Protein 2G0T (pdb70)

Structure (mmCIF, N/CA/C/O backbone):
data_2G0T
#
_entry.id   2G0T
#
_cell.length_a   191.634
_cell.length_b   191.634
_cell.length_c   191.634
_cell.angle_alpha   90.000
_cell.angle_beta   90.000
_cell.angle_gamma   90.000
#
_symmetry.space_group_name_H-M   'P 41 3 2'
#
loop_
_entity.id
_entity.type
_entity.pdbx_description
1 polymer 'conserved hypothetical protein'
2 non-polymer 'PHOSPHATE ION'
3 non-polymer 1,2-ETHANEDIOL
4 non-polymer 'FORMIC ACID'
5 water water
#
loop_
_atom_site.group_PDB
_atom_site.id
_atom_site.type_symbol
_atom_site.label_atom_id
_atom_site.label_alt_id
_atom_site.label_comp_id
_atom_site.label_asym_id
_atom_site.label_entity_id
_atom_site.label_seq_id
_atom_site.pdbx_PDB_ins_code
_atom_site.Cartn_x
_atom_site.Cartn_y
_atom_site.Cartn_z
_atom_site.occupancy
_atom_site.B_iso_or_equiv
_atom_site.auth_seq_id
_atom_site.auth_comp_id
_atom_site.auth_asym_id
_atom_site.auth_atom_id
_atom_site.pdbx_PDB_model_num
ATOM 1 N N . HIS A 1 12 ? 41.284 131.721 68.066 1.00 60.37 0 HIS A N 1
ATOM 2 C CA . HIS A 1 12 ? 39.875 131.236 68.239 1.00 60.16 0 HIS A CA 1
ATOM 3 C C . HIS A 1 12 ? 39.092 132.292 69.038 1.00 59.85 0 HIS A C 1
ATOM 4 O O . HIS A 1 12 ? 38.198 132.939 68.484 1.00 59.77 0 HIS A O 1
ATOM 19 N N . ASP A 1 14 ? 38.545 135.855 70.915 1.00 53.14 2 ASP A N 1
ATOM 20 C CA . ASP A 1 14 ? 39.015 137.227 70.920 1.00 50.67 2 ASP A CA 1
ATOM 21 C C . ASP A 1 14 ? 38.500 137.804 72.226 1.00 48.13 2 ASP A C 1
ATOM 22 O O . ASP A 1 14 ? 37.307 138.019 72.371 1.00 47.56 2 ASP A O 1
ATOM 27 N N . LEU A 1 15 ? 39.385 138.060 73.181 1.00 45.37 3 LEU A N 1
ATOM 28 C CA . LEU A 1 15 ? 38.946 138.614 74.457 1.00 43.34 3 LEU A CA 1
ATOM 29 C C . LEU A 1 15 ? 38.173 139.926 74.306 1.00 42.06 3 LEU A C 1
ATOM 30 O O . LEU A 1 15 ? 37.224 140.179 75.040 1.00 41.57 3 LEU A O 1
ATOM 35 N N . TRP A 1 16 ? 38.561 140.758 73.346 1.00 40.74 4 TRP A N 1
ATOM 36 C CA . TRP A 1 16 ? 37.865 142.015 73.089 1.00 39.63 4 TRP A CA 1
ATOM 37 C C . TRP A 1 16 ? 36.445 141.836 72.557 1.00 39.12 4 TRP A C 1
ATOM 38 O O . TRP A 1 16 ? 35.610 142.714 72.757 1.00 39.01 4 TRP A O 1
ATOM 49 N N . LYS A 1 17 ? 36.157 140.734 71.871 1.00 38.64 5 LYS A N 1
ATOM 50 C CA . LYS A 1 17 ? 34.793 140.504 71.383 1.00 38.15 5 LYS A CA 1
ATOM 51 C C . LYS A 1 17 ? 33.923 139.907 72.497 1.00 37.90 5 LYS A C 1
ATOM 52 O O . LYS A 1 17 ? 32.711 139.854 72.310 1.00 38.38 5 LYS A O 1
ATOM 56 N N . LEU A 1 18 ? 34.483 139.486 73.630 1.00 37.23 6 LEU A N 1
ATOM 57 C CA . LEU A 1 18 ? 33.755 138.906 74.761 1.00 36.76 6 LEU A CA 1
ATOM 58 C C . LEU A 1 18 ? 33.610 139.804 75.988 1.00 36.11 6 LEU A C 1
ATOM 59 O O . LEU A 1 18 ? 32.665 139.653 76.743 1.00 35.84 6 LEU A O 1
ATOM 64 N N . TYR A 1 19 ? 34.530 140.735 76.210 1.00 35.66 7 TYR A N 1
ATOM 65 C CA . TYR A 1 19 ? 34.496 141.591 77.389 1.00 35.33 7 TYR A CA 1
ATOM 66 C C . TYR A 1 19 ? 34.624 143.079 77.108 1.00 35.20 7 TYR A C 1
ATOM 67 O O . TYR A 1 19 ? 35.438 143.538 76.317 1.00 35.07 7 TYR A O 1
ATOM 76 N N . GLN A 1 20 ? 33.794 143.812 77.838 1.00 35.21 8 GLN A N 1
ATOM 77 C CA . GLN A 1 20 ? 33.672 145.256 77.766 1.00 35.02 8 GLN A CA 1
ATOM 78 C C . GLN A 1 20 ? 34.956 145.767 78.430 1.00 34.59 8 GLN A C 1
ATOM 79 O O . GLN A 1 20 ? 35.412 145.176 79.413 1.00 34.47 8 GLN A O 1
ATOM 85 N N . PRO A 1 21 ? 35.582 146.831 77.898 1.00 33.98 9 PRO A N 1
ATOM 86 C CA . PRO A 1 21 ? 36.812 147.357 78.505 1.00 33.47 9 PRO A CA 1
ATOM 87 C C . PRO A 1 21 ? 36.610 147.726 79.956 1.00 32.42 9 PRO A C 1
ATOM 88 O O . PRO A 1 21 ? 35.567 148.255 80.310 1.00 32.11 9 PRO A O 1
ATOM 92 N N . GLY A 1 22 ? 37.612 147.437 80.772 1.00 31.74 10 GLY A N 1
ATOM 93 C CA . GLY A 1 22 ? 37.526 147.717 82.189 1.00 31.33 10 GLY A CA 1
ATOM 94 C C . GLY A 1 22 ? 36.649 146.704 82.900 1.00 30.99 10 GLY A C 1
ATOM 95 O O . GLY A 1 22 ? 36.038 147.020 83.916 1.00 31.09 10 GLY A O 1
ATOM 96 N N . THR A 1 23 ? 36.559 145.490 82.372 1.00 30.57 11 THR A N 1
ATOM 97 C CA . THR A 1 23 ? 35.803 144.436 83.029 1.00 30.34 11 THR A CA 1
ATOM 98 C C . THR A 1 23 ? 36.635 144.103 84.276 1.00 30.16 11 THR A C 1
ATOM 99 O O . THR A 1 23 ? 37.809 143.752 84.146 1.00 29.79 11 THR A O 1
ATOM 103 N N . PRO A 1 24 ? 36.050 144.221 85.481 1.00 29.98 12 PRO A N 1
ATOM 104 C CA . PRO A 1 24 ? 36.828 143.914 86.686 1.00 29.96 12 PRO A CA 1
ATOM 105 C C . PRO A 1 24 ? 37.251 142.442 86.766 1.00 29.93 12 PRO A C 1
ATOM 106 O O . PRO A 1 24 ? 36.433 141.544 86.529 1.00 29.82 12 PRO A O 1
ATOM 110 N N . ALA A 1 25 ? 38.519 142.217 87.102 1.00 29.82 13 ALA A N 1
ATOM 111 C CA . ALA A 1 25 ? 39.075 140.873 87.183 1.00 29.75 13 ALA A CA 1
ATOM 112 C C . ALA A 1 25 ? 39.836 140.559 88.464 1.00 29.82 13 ALA A C 1
ATOM 113 O O . ALA A 1 25 ? 40.524 141.421 88.991 1.00 29.62 13 ALA A O 1
ATOM 115 N N . ALA A 1 26 ? 39.700 139.330 88.946 1.00 30.10 14 ALA A N 1
ATOM 116 C CA . ALA A 1 26 ? 40.393 138.836 90.123 1.00 30.55 14 ALA A CA 1
ATOM 117 C C . ALA A 1 26 ? 41.506 138.006 89.493 1.00 30.82 14 ALA A C 1
ATOM 118 O O . ALA A 1 26 ? 41.211 137.187 88.624 1.00 31.01 14 ALA A O 1
ATOM 120 N N . ILE A 1 27 ? 42.759 138.189 89.901 1.00 31.19 15 ILE A N 1
ATOM 121 C CA . ILE A 1 27 ? 43.895 137.472 89.311 1.00 31.26 15 ILE A CA 1
ATOM 122 C C . ILE A 1 27 ? 44.445 136.398 90.242 1.00 31.48 15 ILE A C 1
ATOM 123 O O . ILE A 1 27 ? 44.819 136.721 91.362 1.00 31.35 15 ILE A O 1
ATOM 128 N N . VAL A 1 28 ? 44.508 135.144 89.798 1.00 31.77 16 VAL A N 1
ATOM 129 C CA . VAL A 1 28 ? 45.010 134.056 90.637 1.00 32.07 16 VAL A CA 1
ATOM 130 C C . VAL A 1 28 ? 46.528 133.905 90.560 1.00 32.44 16 VAL A C 1
ATOM 131 O O . VAL A 1 28 ? 47.083 133.620 89.498 1.00 32.10 16 VAL A O 1
ATOM 135 N N . ALA A 1 29 ? 47.175 134.102 91.704 1.00 32.98 17 ALA A N 1
ATOM 136 C CA . ALA A 1 29 ? 48.617 133.946 91.837 1.00 33.75 17 ALA A CA 1
ATOM 137 C C . ALA A 1 29 ? 48.950 132.908 92.914 1.00 34.05 17 ALA A C 1
ATOM 138 O O . ALA A 1 29 ? 50.101 132.828 93.332 1.00 34.18 17 ALA A O 1
ATOM 140 N N . TRP A 1 30 ? 47.967 132.113 93.334 1.00 34.52 18 TRP A N 1
ATOM 141 C CA . TRP A 1 30 ? 48.065 131.099 94.393 1.00 34.90 18 TRP A CA 1
ATOM 142 C C . TRP A 1 30 ? 49.346 130.253 94.305 1.00 35.42 18 TRP A C 1
ATOM 143 O O . TRP A 1 30 ? 49.664 129.696 93.249 1.00 35.25 18 TRP A O 1
ATOM 154 N N . GLY A 1 31 ? 50.073 130.195 95.422 1.00 36.08 19 GLY A N 1
ATOM 155 C CA . GLY A 1 31 ? 51.326 129.456 95.584 1.00 36.42 19 GLY A CA 1
ATOM 156 C C . GLY A 1 31 ? 52.581 129.943 94.876 1.00 37.07 19 GLY A C 1
ATOM 157 O O . GLY A 1 31 ? 53.637 129.336 95.037 1.00 37.13 19 GLY A O 1
ATOM 158 N N . GLN A 1 32 ? 52.489 131.014 94.094 1.00 37.60 20 GLN A N 1
ATOM 159 C CA . GLN A 1 32 ? 53.599 131.586 93.347 1.00 38.05 20 GLN A CA 1
ATOM 160 C C . GLN A 1 32 ? 53.782 133.095 93.501 1.00 38.35 20 GLN A C 1
ATOM 161 O O . GLN A 1 32 ? 54.645 133.692 92.847 1.00 38.56 20 GLN A O 1
ATOM 167 N N . LEU A 1 33 ? 52.992 133.724 94.364 1.00 38.71 21 LEU A N 1
ATOM 168 C CA . LEU A 1 33 ? 53.079 135.160 94.561 1.00 39.10 21 LEU A CA 1
ATOM 169 C C . LEU A 1 33 ? 54.434 135.450 95.199 1.00 39.29 21 LEU A C 1
ATOM 170 O O . LEU A 1 33 ? 54.747 134.866 96.232 1.00 39.33 21 LEU A O 1
ATOM 175 N N . GLY A 1 34 ? 55.222 136.328 94.582 1.00 39.60 22 GLY A N 1
ATOM 176 C CA . GLY A 1 34 ? 56.548 136.687 95.077 1.00 39.66 22 GLY A CA 1
ATOM 177 C C . GLY A 1 34 ? 57.642 135.852 94.433 1.00 39.78 22 GLY A C 1
ATOM 178 O O . GLY A 1 34 ? 58.772 135.907 94.908 1.00 39.91 22 GLY A O 1
ATOM 179 N N . THR A 1 35 ? 57.351 135.090 93.379 1.00 39.96 23 THR A N 1
ATOM 180 C CA . THR A 1 35 ? 58.337 134.267 92.673 1.00 39.92 23 THR A CA 1
ATOM 181 C C . THR A 1 35 ? 58.356 134.657 91.202 1.00 40.41 23 THR A C 1
ATOM 182 O O . THR A 1 35 ? 57.499 135.407 90.738 1.00 40.43 23 THR A O 1
ATOM 186 N N . ALA A 1 36 ? 59.335 134.141 90.466 1.00 40.93 24 ALA A N 1
ATOM 187 C CA . ALA A 1 36 ? 59.447 134.410 89.032 1.00 41.35 24 ALA A CA 1
ATOM 188 C C . ALA A 1 36 ? 58.284 133.797 88.249 1.00 41.71 24 ALA A C 1
ATOM 189 O O . ALA A 1 36 ? 57.901 134.309 87.187 1.00 42.03 24 ALA A O 1
ATOM 191 N N . HIS A 1 37 ? 57.721 132.722 88.793 1.00 42.05 25 HIS A N 1
ATOM 192 C CA . HIS A 1 37 ? 56.632 131.950 88.169 1.00 42.35 25 HIS A CA 1
ATOM 193 C C . HIS A 1 37 ? 55.282 132.667 87.986 1.00 41.93 25 HIS A C 1
ATOM 194 O O . HIS A 1 37 ? 54.501 132.229 87.140 1.00 41.79 25 HIS A O 1
ATOM 201 N N . ALA A 1 38 ? 55.009 133.735 88.740 1.00 41.37 26 ALA A N 1
ATOM 202 C CA . ALA A 1 38 ? 53.760 134.496 88.637 1.00 40.98 26 ALA A CA 1
ATOM 203 C C . ALA A 1 38 ? 53.855 135.693 87.675 1.00 40.61 26 ALA A C 1
ATOM 204 O O . ALA A 1 38 ? 53.219 136.731 87.881 1.00 40.23 26 ALA A O 1
ATOM 206 N N . LYS A 1 39 ? 54.658 135.534 86.620 1.00 40.38 27 LYS A N 1
ATOM 207 C CA . LYS A 1 39 ? 54.906 136.542 85.579 1.00 40.03 27 LYS A CA 1
ATOM 208 C C . LYS A 1 39 ? 53.599 137.110 85.017 1.00 39.14 27 LYS A C 1
ATOM 209 O O . LYS A 1 39 ? 53.492 138.327 84.878 1.00 39.15 27 LYS A O 1
ATOM 213 N N . THR A 1 40 ? 52.617 136.257 84.726 1.00 38.30 28 THR A N 1
ATOM 214 C CA . THR A 1 40 ? 51.334 136.718 84.198 1.00 37.54 28 THR A CA 1
ATOM 215 C C . THR A 1 40 ? 50.657 137.678 85.182 1.00 37.08 28 THR A C 1
ATOM 216 O O . THR A 1 40 ? 50.142 138.710 84.750 1.00 37.13 28 THR A O 1
ATOM 220 N N . THR A 1 41 ? 50.651 137.371 86.476 1.00 36.37 29 THR A N 1
ATOM 221 C CA . THR A 1 41 ? 50.061 138.266 87.467 1.00 36.03 29 THR A CA 1
ATOM 222 C C . THR A 1 41 ? 50.787 139.608 87.421 1.00 35.91 29 THR A C 1
ATOM 223 O O . THR A 1 41 ? 50.152 140.662 87.483 1.00 35.92 29 THR A O 1
ATOM 227 N N . TYR A 1 42 ? 52.112 139.571 87.298 1.00 35.68 30 TYR A N 1
ATOM 228 C CA . TYR A 1 42 ? 52.913 140.801 87.258 1.00 35.42 30 TYR A CA 1
ATOM 229 C C . TYR A 1 42 ? 52.623 141.632 86.003 1.00 35.06 30 TYR A C 1
ATOM 230 O O . TYR A 1 42 ? 52.474 142.855 86.125 1.00 34.61 30 TYR A O 1
ATOM 239 N N . GLY A 1 43 ? 52.534 140.981 84.842 1.00 34.66 31 GLY A N 1
ATOM 240 C CA . GLY A 1 43 ? 52.218 141.666 83.594 1.00 34.56 31 GLY A CA 1
ATOM 241 C C . GLY A 1 43 ? 50.886 142.388 83.750 1.00 34.66 31 GLY A C 1
ATOM 242 O O . GLY A 1 43 ? 50.758 143.552 83.381 1.00 34.75 31 GLY A O 1
ATOM 243 N N . LEU A 1 44 ? 49.877 141.724 84.311 1.00 34.74 32 LEU A N 1
ATOM 244 C CA . LEU A 1 44 ? 48.551 142.323 84.524 1.00 34.68 32 LEU A CA 1
ATOM 245 C C . LEU A 1 44 ? 48.535 143.506 85.480 1.00 34.46 32 LEU A C 1
ATOM 246 O O . LEU A 1 44 ? 47.917 144.527 85.194 1.00 34.48 32 LEU A O 1
ATOM 251 N N . LEU A 1 45 ? 49.214 143.371 86.611 1.00 34.37 33 LEU A N 1
ATOM 252 C CA . LEU A 1 45 ? 49.253 144.475 87.565 1.00 34.30 33 LEU A CA 1
ATOM 253 C C . LEU A 1 45 ? 50.039 145.694 87.077 1.00 34.21 33 LEU A C 1
ATOM 254 O O . LEU A 1 45 ? 49.832 146.788 87.594 1.00 34.08 33 LEU A O 1
ATOM 259 N N . ARG A 1 46 ? 50.918 145.510 86.097 1.00 34.21 34 ARG A N 1
ATOM 260 C CA . ARG A 1 46 ? 51.706 146.596 85.525 1.00 34.21 34 ARG A CA 1
ATOM 261 C C . ARG A 1 46 ? 51.159 147.154 84.214 1.00 34.08 34 ARG A C 1
ATOM 262 O O . ARG A 1 46 ? 51.342 148.346 83.956 1.00 33.97 34 ARG A O 1
ATOM 270 N N . HIS A 1 47 ? 50.498 146.313 83.417 1.00 33.97 35 HIS A N 1
ATOM 271 C CA . HIS A 1 47 ? 50.022 146.716 82.100 1.00 33.97 35 HIS A CA 1
ATOM 272 C C . HIS A 1 47 ? 48.654 146.262 81.627 1.00 33.99 35 HIS A C 1
ATOM 273 O O . HIS A 1 47 ? 48.341 146.473 80.453 1.00 34.06 35 HIS A O 1
ATOM 280 N N . SER A 1 48 ? 47.823 145.666 82.472 1.00 34.12 36 SER A N 1
ATOM 281 C CA . SER A 1 48 ? 46.513 145.217 81.995 1.00 34.25 36 SER A CA 1
ATOM 282 C C . SER A 1 48 ? 45.771 146.370 81.344 1.00 34.34 36 SER A C 1
ATOM 283 O O . SER A 1 48 ? 45.657 147.422 81.951 1.00 34.22 36 SER A O 1
ATOM 286 N N . ARG A 1 49 ? 45.301 146.163 80.121 1.00 34.69 37 ARG A N 1
ATOM 287 C CA . ARG A 1 49 ? 44.574 147.171 79.350 1.00 35.26 37 ARG A CA 1
ATOM 288 C 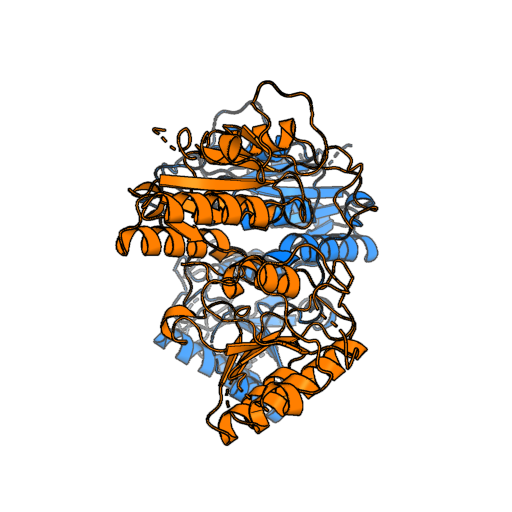C . ARG A 1 49 ? 43.088 146.896 79.139 1.00 34.77 37 ARG A C 1
ATOM 289 O O . ARG A 1 49 ? 42.308 147.840 79.015 1.00 34.48 37 ARG A O 1
ATOM 297 N N . LEU A 1 50 ? 42.715 145.622 79.075 1.00 34.53 38 LEU A N 1
ATOM 298 C CA . LEU A 1 50 ? 41.327 145.211 78.884 1.00 34.37 38 LEU A CA 1
ATOM 299 C C . LEU A 1 50 ? 40.622 145.055 80.227 1.00 34.14 38 LEU A C 1
ATOM 300 O O . LEU A 1 50 ? 39.628 145.730 80.479 1.00 34.21 38 LEU A O 1
ATOM 305 N N . PHE A 1 51 ? 41.142 144.173 81.074 1.00 33.67 39 PHE A N 1
ATOM 306 C CA . PHE A 1 51 ? 40.596 143.914 82.401 1.00 33.19 39 PHE A CA 1
ATOM 307 C C . PHE A 1 51 ? 41.149 144.894 83.428 1.00 33.23 39 PHE A C 1
ATOM 308 O O . PHE A 1 51 ? 42.309 145.281 83.329 1.00 33.30 39 PHE A O 1
ATOM 316 N N . LYS A 1 52 ? 40.319 145.287 84.391 1.00 33.29 40 LYS A N 1
ATOM 317 C CA . LYS A 1 52 ? 40.650 146.188 85.489 1.00 33.32 40 LYS A CA 1
ATOM 318 C C . LYS A 1 52 ? 40.915 145.280 86.682 1.00 33.08 40 LYS A C 1
ATOM 319 O O . LYS A 1 52 ? 39.988 144.664 87.195 1.00 32.65 40 LYS A O 1
ATOM 325 N N . PRO A 1 53 ? 42.180 145.149 87.114 1.00 33.16 41 PRO A N 1
ATOM 326 C CA . PRO A 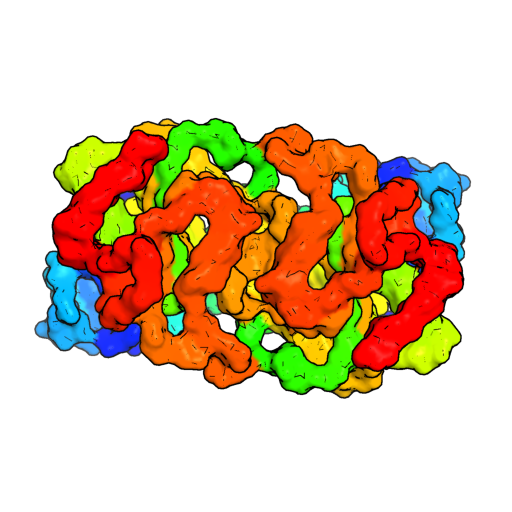1 53 ? 42.447 144.292 88.266 1.00 33.24 41 PRO A CA 1
ATOM 327 C C . PRO A 1 53 ? 41.817 144.849 89.527 1.00 33.47 41 PRO A C 1
ATOM 328 O O . PRO A 1 53 ? 42.024 146.012 89.851 1.00 33.80 41 PRO A O 1
ATOM 332 N N . VAL A 1 54 ? 41.052 144.006 90.206 1.00 33.74 42 VAL A N 1
ATOM 333 C CA . VAL A 1 54 ? 40.337 144.333 91.439 1.00 33.88 42 VAL A CA 1
ATOM 334 C C . VAL A 1 54 ? 41.052 143.735 92.646 1.00 33.88 42 VAL A C 1
ATOM 335 O O . VAL A 1 54 ? 41.071 144.376 93.692 1.00 34.16 42 VAL A O 1
ATOM 339 N N . CYS A 1 55 ? 41.618 142.540 92.509 1.00 33.84 43 CYS A N 1
ATOM 340 C CA . CYS A 1 55 ? 42.344 141.877 93.575 1.00 33.82 43 CYS A CA 1
ATOM 341 C C . CYS A 1 55 ? 43.176 140.712 93.057 1.00 34.00 43 CYS A C 1
ATOM 342 O O . CYS A 1 55 ? 43.067 140.322 91.894 1.00 33.88 43 CYS A O 1
ATOM 345 N N . VAL A 1 56 ? 44.002 140.165 93.941 1.00 34.32 44 VAL A N 1
ATOM 346 C CA . VAL A 1 56 ? 44.827 139.013 93.636 1.00 34.70 44 VAL A CA 1
ATOM 347 C C . VAL A 1 56 ? 44.337 137.900 94.566 1.00 35.32 44 VAL A C 1
ATOM 348 O O . VAL A 1 56 ? 44.148 138.093 95.766 1.00 35.19 44 VAL A O 1
ATOM 352 N N . VAL A 1 57 ? 44.117 136.720 93.997 1.00 36.13 45 VAL A N 1
ATOM 353 C CA . VAL A 1 57 ? 43.683 135.566 94.762 1.00 36.68 45 VAL A CA 1
ATOM 354 C C . VAL A 1 57 ? 44.934 134.735 95.037 1.00 37.48 45 VAL A C 1
ATOM 355 O O . VAL A 1 57 ? 45.504 134.108 94.140 1.00 37.48 45 VAL A O 1
ATOM 359 N N . ALA A 1 58 ? 45.340 134.767 96.302 1.00 38.46 46 ALA A N 1
ATOM 360 C CA . ALA A 1 58 ? 46.492 134.026 96.799 1.00 39.20 46 ALA A CA 1
ATOM 361 C C . ALA A 1 58 ? 46.283 133.782 98.285 1.00 39.97 46 ALA A C 1
ATOM 362 O O . ALA A 1 58 ? 45.458 134.430 98.931 1.00 40.01 46 ALA A O 1
ATOM 364 N N . GLU A 1 59 ? 47.054 132.844 98.817 1.00 40.98 47 GLU A N 1
ATOM 365 C CA . GLU A 1 59 ? 47.011 132.438 100.224 1.00 42.01 47 GLU A CA 1
ATOM 366 C C . GLU A 1 59 ? 47.495 133.455 101.273 1.00 42.34 47 GLU A C 1
ATOM 367 O O . GLU A 1 59 ? 47.921 133.046 102.351 1.00 42.46 47 GLU A O 1
ATOM 373 N N . HIS A 1 60 ? 47.414 134.761 101.019 1.00 42.96 48 HIS A N 1
ATOM 374 C CA . HIS A 1 60 ? 47.900 135.800 101.928 1.00 43.28 48 HIS A CA 1
ATOM 375 C C . HIS A 1 60 ? 46.865 136.884 102.243 1.00 43.86 48 HIS A C 1
ATOM 376 O O . HIS A 1 60 ? 46.905 138.016 101.758 1.00 44.01 48 HIS A O 1
ATOM 383 N N . GLU A 1 61 ? 45.922 136.489 103.085 1.00 44.39 49 GLU A N 1
ATOM 384 C CA . GLU A 1 61 ? 44.845 137.327 103.588 1.00 44.83 49 GLU A CA 1
ATOM 385 C C . GLU A 1 61 ? 45.410 138.602 104.230 1.00 44.91 49 GLU A C 1
ATOM 386 O O . GLU A 1 61 ? 46.378 138.486 104.986 1.00 44.82 49 GLU A O 1
ATOM 392 N N . GLY A 1 62 ? 44.859 139.785 103.947 1.00 44.93 50 GLY A N 1
ATOM 393 C CA . GLY A 1 62 ? 45.304 141.055 104.541 1.00 44.86 50 GLY A CA 1
ATOM 394 C C . GLY A 1 62 ? 46.478 141.848 103.988 1.00 44.83 50 GLY A C 1
ATOM 395 O O . GLY A 1 62 ? 46.763 142.951 104.448 1.00 44.64 50 GLY A O 1
ATOM 396 N N . LYS A 1 63 ? 47.173 141.296 103.003 1.00 44.89 51 LYS A N 1
ATOM 397 C CA . LYS A 1 63 ? 48.318 141.934 102.360 1.00 44.99 51 LYS A CA 1
ATOM 398 C C . LYS A 1 63 ? 47.873 142.616 101.070 1.00 44.71 51 LYS A C 1
ATOM 399 O O . LYS A 1 63 ? 46.718 142.508 100.658 1.00 44.70 51 LYS A O 1
ATOM 413 N N . ALA A 1 65 ? 49.243 143.643 96.909 1.00 42.66 53 ALA A N 1
ATOM 414 C CA . ALA A 1 65 ? 50.068 143.122 95.828 1.00 42.16 53 ALA A CA 1
ATOM 415 C C . ALA A 1 65 ? 51.484 143.702 95.948 1.00 41.74 53 ALA A C 1
ATOM 416 O O . ALA A 1 65 ? 52.489 142.999 95.776 1.00 41.47 53 ALA A O 1
ATOM 418 N N . SER A 1 66 ? 51.551 144.995 96.265 1.00 41.35 54 SER A N 1
ATOM 419 C CA . SER A 1 66 ? 52.816 145.711 96.455 1.00 40.92 54 SER A CA 1
ATOM 420 C C . SER A 1 66 ? 53.732 145.082 97.514 1.00 40.80 54 SER A C 1
ATOM 421 O O . SER A 1 66 ? 54.942 145.283 97.420 1.00 40.98 54 SER A O 1
ATOM 424 N N . ASP A 1 67 ? 53.192 144.338 98.481 1.00 40.49 55 ASP A N 1
ATOM 425 C CA . ASP A 1 67 ? 53.999 143.662 99.501 1.00 40.38 55 ASP A CA 1
ATOM 426 C C . ASP A 1 67 ? 54.771 142.462 98.940 1.00 40.36 55 ASP A C 1
ATOM 427 O O . ASP A 1 67 ? 55.631 141.937 99.657 1.00 40.46 55 ASP A O 1
ATOM 432 N N . PHE A 1 68 ? 54.462 142.010 97.723 1.00 40.17 56 PHE A N 1
ATOM 433 C CA . PHE A 1 68 ? 55.128 140.866 97.095 1.00 40.14 56 PHE A CA 1
ATOM 434 C C . PHE A 1 68 ? 55.881 141.189 95.833 1.00 40.13 56 PHE A C 1
ATOM 435 O O . PHE A 1 68 ? 56.837 140.477 95.527 1.00 40.30 56 PHE A O 1
ATOM 443 N N . VAL A 1 69 ? 55.426 142.224 95.130 1.00 40.09 57 VAL A N 1
ATOM 444 C CA . VAL A 1 69 ? 56.022 142.679 93.874 1.00 39.90 57 VAL A CA 1
ATOM 445 C C . VAL A 1 69 ? 55.892 144.203 93.835 1.00 39.77 57 VAL A C 1
ATOM 446 O O . VAL A 1 69 ? 54.832 144.750 94.170 1.00 39.54 57 VAL A O 1
ATOM 450 N N . LYS A 1 70 ? 56.988 144.842 93.420 1.00 39.56 58 LYS A N 1
ATOM 451 C CA . LYS A 1 70 ? 57.089 146.298 93.342 1.00 39.28 58 LYS A CA 1
ATOM 452 C C . LYS A 1 70 ? 58.081 146.619 92.228 1.00 38.93 58 LYS A C 1
ATOM 453 O O . LYS A 1 70 ? 59.094 145.931 92.123 1.00 39.07 58 LYS A O 1
ATOM 459 N N . PRO A 1 71 ? 57.801 147.604 91.359 1.00 38.53 59 PRO A N 1
ATOM 460 C CA . PRO A 1 71 ? 56.609 148.449 91.303 1.00 38.17 59 PRO A CA 1
ATOM 461 C C . PRO A 1 71 ? 55.479 147.855 90.444 1.00 37.55 59 PRO A C 1
ATOM 465 N N . VAL A 1 72 ? 54.302 148.399 90.737 1.00 37.14 60 VAL A N 1
ATOM 466 C CA . VAL A 1 72 ? 53.053 148.018 90.094 1.00 37.12 60 VAL A CA 1
ATOM 467 C C . VAL A 1 72 ? 52.177 149.217 89.767 1.00 36.89 60 VAL A C 1
ATOM 468 O O . VAL A 1 72 ? 52.208 150.206 90.489 1.00 37.19 60 VAL A O 1
ATOM 472 N N . ARG A 1 73 ? 51.410 149.111 88.688 1.00 36.61 61 ARG A N 1
ATOM 473 C CA . ARG A 1 73 ? 50.497 150.150 88.241 1.00 36.51 61 ARG A CA 1
ATOM 474 C C . ARG A 1 73 ? 49.165 149.970 88.963 1.00 36.64 61 ARG A C 1
ATOM 475 O O . ARG A 1 73 ? 48.590 150.983 89.344 1.00 36.73 61 ARG A O 1
ATOM 483 N N . TYR A 1 74 ? 48.663 148.745 89.129 1.00 36.75 62 TYR A N 1
ATOM 484 C CA . TYR A 1 74 ? 47.403 148.465 89.824 1.00 36.85 62 TYR A CA 1
ATOM 485 C C . TYR A 1 74 ? 47.684 147.711 91.120 1.00 36.94 62 TYR A C 1
ATOM 486 O O . TYR A 1 74 ? 47.748 146.475 91.149 1.00 36.92 62 TYR A O 1
ATOM 495 N N . ASP A 1 75 ? 47.848 148.475 92.196 1.00 36.96 63 ASP A N 1
ATOM 496 C CA . ASP A 1 75 ? 48.096 147.885 93.502 1.00 36.91 63 ASP A CA 1
ATOM 497 C C . ASP A 1 75 ? 46.693 147.480 93.937 1.00 36.56 63 ASP A C 1
ATOM 498 O O . ASP A 1 75 ? 45.786 148.317 93.915 1.00 36.61 63 ASP A O 1
ATOM 503 N N . VAL A 1 76 ? 46.508 146.212 94.297 1.00 36.05 64 VAL A N 1
ATOM 504 C CA . VAL A 1 76 ? 45.202 145.713 94.723 1.00 35.52 64 VAL A CA 1
ATOM 505 C C . VAL A 1 76 ? 45.349 144.775 95.916 1.00 34.97 64 VAL A C 1
ATOM 506 O O . VAL A 1 76 ? 46.442 144.265 96.176 1.00 34.63 64 VAL A O 1
ATOM 510 N N . PRO A 1 77 ? 44.245 144.548 96.645 1.00 34.53 65 PRO A N 1
ATOM 511 C CA . PRO A 1 77 ? 44.375 143.659 97.796 1.00 34.28 65 PRO A CA 1
ATOM 512 C C . PRO A 1 77 ? 44.559 142.193 97.418 1.00 34.13 65 PRO A C 1
ATOM 513 O O . PRO A 1 77 ? 44.208 141.780 96.312 1.00 33.95 65 PRO A O 1
ATOM 517 N N . VAL A 1 78 ? 45.125 141.435 98.350 1.00 34.04 66 VAL A N 1
ATOM 518 C CA . VAL A 1 78 ? 45.334 140.002 98.180 1.00 33.98 66 VAL A CA 1
ATOM 519 C C . VAL A 1 78 ? 44.250 139.386 99.061 1.00 33.93 66 VAL A C 1
ATOM 520 O O . VAL A 1 78 ? 44.213 139.659 100.265 1.00 34.20 66 VAL A O 1
ATOM 524 N N . VAL A 1 79 ? 43.379 138.585 98.450 1.00 33.71 67 VAL A N 1
ATOM 525 C CA . VAL A 1 79 ? 42.286 137.895 99.135 1.00 33.48 67 VAL A CA 1
ATOM 526 C C . VAL A 1 79 ? 42.566 136.410 98.950 1.00 33.40 67 VAL A C 1
ATOM 527 O O . VAL A 1 79 ? 43.130 136.001 97.939 1.00 33.36 67 VAL A O 1
ATOM 531 N N . SER A 1 80 ? 42.162 135.615 99.933 1.00 33.31 68 SER A N 1
ATOM 532 C CA . SER A 1 80 ? 42.386 134.172 99.938 1.00 33.29 68 SER A CA 1
ATOM 533 C C . SER A 1 80 ? 41.229 133.297 99.460 1.00 33.31 68 SER A C 1
ATOM 534 O O . SER A 1 80 ? 41.336 132.075 99.563 1.00 33.46 68 SER A O 1
ATOM 537 N N . SER A 1 81 ? 40.143 133.879 98.955 1.00 33.22 69 SER A N 1
ATOM 538 C CA . SER A 1 81 ? 39.005 133.100 98.475 1.00 33.15 69 SER A CA 1
ATOM 539 C C . SER A 1 81 ? 38.336 133.779 97.288 1.00 33.25 69 SER A C 1
ATOM 540 O O . SER A 1 81 ? 38.330 135.004 97.174 1.00 33.22 69 SER A O 1
ATOM 543 N N . VAL A 1 82 ? 37.755 132.960 96.419 1.00 33.32 70 VAL A N 1
ATOM 544 C CA . VAL A 1 82 ? 37.060 133.472 95.245 1.00 33.33 70 VAL A CA 1
ATOM 545 C C . VAL A 1 82 ? 35.823 134.243 95.710 1.00 33.35 70 VAL A C 1
ATOM 546 O O . VAL A 1 82 ? 35.457 135.210 95.044 1.00 33.17 70 VAL A O 1
ATOM 550 N N . GLU A 1 83 ? 35.209 133.836 96.823 1.00 33.47 71 GLU A N 1
ATOM 551 C CA . GLU A 1 83 ? 34.020 134.490 97.376 1.00 33.55 71 GLU A CA 1
ATOM 552 C C . GLU A 1 83 ? 34.333 135.949 97.681 1.00 33.68 71 GLU A C 1
ATOM 553 O O . GLU A 1 83 ? 33.569 136.819 97.261 1.00 33.57 71 GLU A O 1
ATOM 559 N N . LYS A 1 84 ? 35.440 136.203 98.381 1.00 33.95 72 LYS A N 1
ATOM 560 C CA . LYS A 1 84 ? 35.812 137.576 98.731 1.00 34.18 72 LYS A CA 1
ATOM 561 C C . LYS A 1 84 ? 36.078 138.333 97.428 1.00 34.26 72 LYS A C 1
ATOM 562 O O . LYS A 1 84 ? 35.732 139.505 97.342 1.00 34.12 72 LYS A O 1
ATOM 565 N N . ALA A 1 85 ? 36.657 137.690 96.416 1.00 34.62 73 ALA A N 1
ATOM 566 C CA . ALA A 1 85 ? 36.895 138.329 95.122 1.00 34.93 73 ALA A CA 1
ATOM 567 C C . ALA A 1 85 ? 35.583 138.772 94.462 1.00 35.62 73 ALA A C 1
ATOM 568 O O . ALA A 1 85 ? 35.529 139.833 93.838 1.00 35.35 73 ALA A O 1
ATOM 570 N N . LYS A 1 86 ? 34.526 137.972 94.592 1.00 36.64 74 LYS A N 1
ATOM 571 C CA . LYS A 1 86 ? 33.229 138.331 94.025 1.00 37.43 74 LYS A CA 1
ATOM 572 C C . LYS A 1 86 ? 32.634 139.474 94.838 1.00 38.31 74 LYS A C 1
ATOM 573 O O . LYS A 1 86 ? 32.011 140.358 94.254 1.00 38.26 74 LYS A O 1
ATOM 579 N N . GLU A 1 87 ? 32.819 139.465 96.157 1.00 39.55 75 GLU A N 1
ATOM 580 C CA . GLU A 1 87 ? 32.327 140.546 97.020 1.00 40.69 75 GLU A CA 1
ATOM 581 C C . GLU A 1 87 ? 32.846 141.911 96.579 1.00 41.47 75 GLU A C 1
ATOM 582 O O . GLU A 1 87 ? 32.208 142.926 96.839 1.00 41.43 75 GLU A O 1
ATOM 596 N N . GLY A 1 89 ? 33.267 142.894 93.409 1.00 41.58 77 GLY A N 1
ATOM 597 C CA . GLY A 1 89 ? 32.840 143.174 92.051 1.00 40.54 77 GLY A CA 1
ATOM 598 C C . GLY A 1 89 ? 33.608 142.490 90.954 1.00 39.60 77 GLY A C 1
ATOM 599 O O . GLY A 1 89 ? 33.402 142.882 89.811 1.00 39.59 77 GLY A O 1
ATOM 600 N N . ALA A 1 90 ? 34.453 141.513 91.275 1.00 38.48 78 ALA A N 1
ATOM 601 C CA . ALA A 1 90 ? 35.186 140.809 90.233 1.00 37.67 78 ALA A CA 1
ATOM 602 C C . ALA A 1 90 ? 34.183 139.973 89.436 1.00 36.89 78 ALA A C 1
ATOM 603 O O . ALA A 1 90 ? 33.393 139.235 90.013 1.00 36.65 78 ALA A O 1
ATOM 605 N N . GLU A 1 91 ? 34.206 140.119 88.117 1.00 36.08 79 GLU A N 1
ATOM 606 C CA . GLU A 1 91 ? 33.331 139.385 87.213 1.00 35.51 79 GLU A CA 1
ATOM 607 C C . GLU A 1 91 ? 34.018 138.232 86.495 1.00 34.82 79 GLU A C 1
ATOM 608 O O . GLU A 1 91 ? 33.314 137.359 85.992 1.00 34.57 79 GLU A O 1
ATOM 614 N N . VAL A 1 92 ? 35.347 138.247 86.417 1.00 34.05 80 VAL A N 1
ATOM 615 C CA . VAL A 1 92 ? 36.098 137.170 85.797 1.00 33.57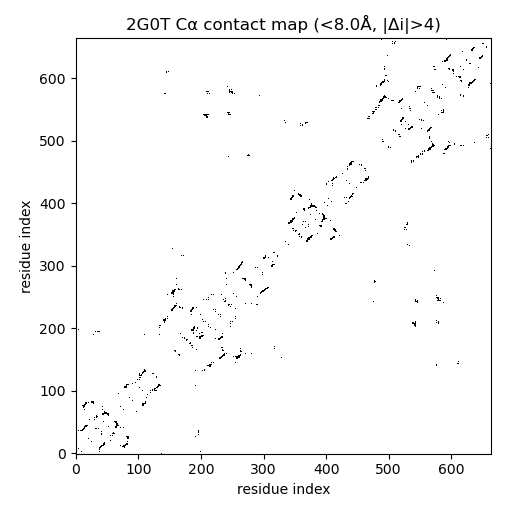 80 VAL A CA 1
ATOM 616 C C . VAL A 1 92 ? 37.287 136.793 86.682 1.00 33.13 80 VAL A C 1
ATOM 617 O O . VAL A 1 92 ? 37.797 137.611 87.446 1.00 32.61 80 VAL A O 1
ATOM 621 N N . LEU A 1 93 ? 37.717 135.542 86.559 1.00 32.84 81 LEU A N 1
ATOM 622 C CA . LEU A 1 93 ? 38.858 135.020 87.287 1.00 32.73 81 LEU A CA 1
ATOM 623 C C . LEU A 1 93 ? 39.943 134.768 86.244 1.00 32.67 81 LEU A C 1
ATOM 624 O O . LEU A 1 93 ? 39.740 133.991 85.314 1.00 32.63 81 LEU A O 1
ATOM 629 N N . ILE A 1 94 ? 41.094 135.419 86.373 1.00 32.66 82 ILE A N 1
ATOM 630 C CA . ILE A 1 94 ? 42.215 135.223 85.456 1.00 32.61 82 ILE A CA 1
ATOM 631 C C . ILE A 1 94 ? 43.281 134.370 86.132 1.00 32.77 82 ILE A C 1
ATOM 632 O O . ILE A 1 94 ? 43.676 134.654 87.259 1.00 32.49 82 ILE A O 1
ATOM 637 N N . ILE A 1 95 ? 43.750 133.339 85.440 1.00 33.28 83 ILE A N 1
ATOM 638 C CA . ILE A 1 95 ? 44.794 132.471 85.966 1.00 33.82 83 ILE A CA 1
ATOM 639 C C . ILE A 1 95 ? 46.141 133.112 85.655 1.00 34.39 83 ILE A C 1
ATOM 640 O O . ILE A 1 95 ? 46.582 133.123 84.516 1.00 34.31 83 ILE A O 1
ATOM 645 N N . GLY A 1 96 ? 46.794 133.651 86.676 1.00 35.53 84 GLY A N 1
ATOM 646 C CA . GLY A 1 96 ? 48.098 134.313 86.571 1.00 36.58 84 GLY A CA 1
ATOM 647 C C . GLY A 1 96 ? 49.303 133.573 87.142 1.00 37.12 84 GLY A C 1
ATOM 648 O O . GLY A 1 96 ? 50.217 134.219 87.666 1.00 37.08 84 GLY A O 1
ATOM 649 N N . VAL A 1 97 ? 49.294 132.240 87.050 1.00 38.00 85 VAL A N 1
ATOM 650 C CA . VAL A 1 97 ? 50.370 131.366 87.520 1.00 38.51 85 VAL A CA 1
ATOM 651 C C . VAL A 1 97 ? 50.904 130.616 86.303 1.00 39.70 85 VAL A C 1
ATOM 652 O O . VAL A 1 97 ? 50.201 130.439 85.296 1.00 39.77 85 VAL A O 1
ATOM 656 N N . SER A 1 98 ? 52.156 130.183 86.436 1.00 40.86 86 SER A N 1
ATOM 657 C CA . SER A 1 98 ? 52.853 129.490 85.364 1.00 41.85 86 SER A CA 1
ATOM 658 C C . SER A 1 98 ? 53.400 128.156 85.869 1.00 42.21 86 SER A C 1
ATOM 659 O O . SER A 1 98 ? 54.029 128.130 86.931 1.00 42.42 86 SER A O 1
ATOM 662 N N . ASN A 1 99 ? 53.152 127.116 85.068 1.00 42.80 87 ASN A N 1
ATOM 663 C CA . ASN A 1 99 ? 53.467 125.687 85.257 1.00 43.07 87 ASN A CA 1
ATOM 664 C C . ASN A 1 99 ? 53.781 125.289 86.701 1.00 42.93 87 ASN A C 1
ATOM 665 O O . ASN A 1 99 ? 54.941 125.227 87.114 1.00 42.81 87 ASN A O 1
ATOM 670 N N . PRO A 1 100 ? 52.705 125.037 87.456 1.00 42.79 88 PRO A N 1
ATOM 671 C CA . PRO A 1 100 ? 52.790 124.657 88.851 1.00 42.95 88 PRO A CA 1
ATOM 672 C C . PRO A 1 100 ? 52.879 123.140 89.014 1.00 42.95 88 PRO A C 1
ATOM 673 O O . PRO A 1 100 ? 52.650 122.405 88.055 1.00 43.13 88 PRO A O 1
ATOM 677 N N . GLY A 1 101 ? 53.202 122.674 90.217 1.00 42.88 89 GLY A N 1
ATOM 678 C CA . GLY A 1 101 ? 53.289 121.241 90.495 1.00 42.92 89 GLY A CA 1
ATOM 679 C C . GLY A 1 101 ? 51.874 120.697 90.475 1.00 42.92 89 GLY A C 1
ATOM 680 O O . GLY A 1 101 ? 50.916 121.479 90.542 1.00 43.30 89 GLY A O 1
ATOM 681 N N . GLY A 1 102 ? 51.731 119.379 90.368 1.00 42.51 90 GLY A N 1
ATOM 682 C CA . GLY A 1 102 ? 50.416 118.751 90.341 1.00 42.19 90 GLY A CA 1
ATOM 683 C C . GLY A 1 102 ? 49.542 119.118 91.523 1.00 41.94 90 GLY A C 1
ATOM 684 O O . GLY A 1 102 ? 48.320 119.218 91.395 1.00 41.94 90 GLY A O 1
ATOM 685 N N . TYR A 1 103 ? 50.179 119.327 92.671 1.00 41.74 91 TYR A N 1
ATOM 686 C CA . TYR A 1 103 ? 49.456 119.674 93.897 1.00 41.63 91 TYR A CA 1
ATOM 687 C C . TYR A 1 103 ? 48.900 121.100 93.839 1.00 41.68 91 TYR A C 1
ATOM 688 O O . TYR A 1 103 ? 47.753 121.305 94.252 1.00 41.69 91 TYR A O 1
ATOM 697 N N . LEU A 1 104 ? 49.689 122.056 93.344 1.00 41.65 92 LEU A N 1
ATOM 698 C CA . LEU A 1 104 ? 49.232 123.441 93.205 1.00 41.58 92 LEU A CA 1
ATOM 699 C C . LEU A 1 104 ? 48.150 123.499 92.126 1.00 41.41 92 LEU A C 1
ATOM 700 O O . LEU A 1 104 ? 47.145 124.194 92.309 1.00 41.38 92 LEU A O 1
ATOM 705 N N . GLU A 1 105 ? 48.374 122.770 91.032 1.00 41.17 93 GLU A N 1
ATOM 706 C CA . GLU A 1 105 ? 47.445 122.652 89.902 1.00 41.03 93 GLU A CA 1
ATOM 707 C C . GLU A 1 105 ? 46.046 122.261 90.384 1.00 40.55 93 GLU A C 1
ATOM 708 O O . GLU A 1 105 ? 45.058 122.800 89.875 1.00 40.45 93 GLU A O 1
ATOM 714 N N . GLU A 1 106 ? 45.987 121.341 91.347 1.00 40.01 94 GLU A N 1
ATOM 715 C CA . GLU A 1 106 ? 44.717 120.887 91.934 1.00 39.62 94 GLU A CA 1
ATOM 716 C C . GLU A 1 106 ? 44.034 122.025 92.711 1.00 39.34 94 GLU A C 1
ATOM 717 O O . GLU A 1 106 ? 42.816 122.177 92.596 1.00 39.24 94 GLU A O 1
ATOM 719 N N . GLN A 1 107 ? 44.784 122.813 93.484 1.00 38.81 95 GLN A N 1
ATOM 720 C CA . GLN A 1 107 ? 44.211 123.932 94.236 1.00 38.46 95 GLN A CA 1
ATOM 721 C C . GLN A 1 107 ? 43.667 124.978 93.269 1.00 37.64 95 GLN A C 1
ATOM 722 O O . GLN A 1 107 ? 42.647 125.601 93.535 1.00 37.77 95 GLN A O 1
ATOM 728 N N . ILE A 1 108 ? 44.338 125.172 92.143 1.00 36.72 96 ILE A N 1
ATOM 729 C CA . ILE A 1 108 ? 43.891 126.127 91.135 1.00 36.11 96 ILE A CA 1
ATOM 730 C C . ILE A 1 108 ? 42.595 125.653 90.487 1.00 35.45 96 ILE A C 1
ATOM 731 O O . ILE A 1 108 ? 41.681 126.463 90.304 1.00 35.40 96 ILE A O 1
ATOM 736 N N . ALA A 1 109 ? 42.522 124.365 90.148 1.00 34.67 97 ALA A N 1
ATOM 737 C CA . ALA A 1 109 ? 41.321 123.771 89.553 1.00 33.77 97 ALA A CA 1
ATOM 738 C C . ALA A 1 109 ? 40.140 123.969 90.502 1.00 33.09 97 ALA A C 1
ATOM 739 O O . ALA A 1 109 ? 39.028 124.116 90.012 1.00 33.18 97 ALA A O 1
ATOM 741 N N . THR A 1 110 ? 40.363 123.979 91.815 1.00 32.13 98 THR A N 1
ATOM 742 C CA . THR A 1 110 ? 39.302 124.200 92.790 1.00 31.63 98 THR A CA 1
ATOM 743 C C . THR A 1 110 ? 38.808 125.636 92.666 1.00 31.13 98 THR A C 1
ATOM 744 O O . THR A 1 110 ? 37.600 125.899 92.665 1.00 31.05 98 THR A O 1
ATOM 748 N N . LEU A 1 111 ? 39.770 126.549 92.559 1.00 30.50 99 LEU A N 1
ATOM 749 C CA . LEU A 1 111 ? 39.472 127.976 92.420 1.00 30.03 99 LEU A CA 1
ATOM 750 C C . LEU A 1 111 ? 38.638 128.255 91.171 1.00 29.72 99 LEU A C 1
ATOM 751 O O . LEU A 1 111 ? 37.687 129.034 91.237 1.00 29.93 99 LEU A O 1
ATOM 756 N N . VAL A 1 112 ? 39.005 127.601 90.074 1.00 29.29 100 VAL A N 1
ATOM 757 C CA . VAL A 1 112 ? 38.312 127.698 88.797 1.00 29.09 100 VAL A CA 1
ATOM 758 C C . VAL A 1 112 ? 36.869 127.221 88.945 1.00 28.96 100 VAL A C 1
ATOM 759 O O . VAL A 1 112 ? 35.927 127.897 88.534 1.00 28.97 100 VAL A O 1
ATOM 763 N N . LYS A 1 113 ? 36.699 126.055 89.553 1.00 28.83 101 LYS A N 1
ATOM 764 C CA . LYS A 1 113 ? 35.370 125.485 89.749 1.00 28.78 101 LYS A CA 1
ATOM 765 C C . LYS A 1 113 ? 34.481 126.384 90.597 1.00 28.52 101 LYS A C 1
ATOM 766 O O . LYS A 1 113 ? 33.288 126.494 90.318 1.00 28.17 101 LYS A O 1
ATOM 772 N N . LYS A 1 114 ? 35.075 127.021 91.602 1.00 28.54 102 LYS A N 1
ATOM 773 C CA . LYS A 1 114 ? 34.354 127.905 92.509 1.00 28.53 102 LYS A CA 1
ATOM 774 C C . LYS A 1 114 ? 33.860 129.142 91.765 1.00 28.29 102 LYS A C 1
ATOM 775 O O . LYS A 1 114 ? 32.694 129.519 91.879 1.00 27.89 102 LYS A O 1
ATOM 781 N N . ALA A 1 115 ? 34.761 129.746 90.996 1.00 28.13 103 ALA A N 1
ATOM 782 C CA . ALA A 1 115 ? 34.460 130.929 90.187 1.00 28.08 103 ALA A CA 1
ATOM 783 C C . ALA A 1 115 ? 33.306 130.643 89.225 1.00 28.05 103 ALA A C 1
ATOM 784 O O . ALA A 1 115 ? 32.313 131.374 89.212 1.00 27.80 103 ALA A O 1
ATOM 786 N N . LEU A 1 116 ? 33.438 129.563 88.458 1.00 27.98 104 LEU A N 1
ATOM 787 C CA . LEU A 1 116 ? 32.406 129.153 87.514 1.00 27.97 104 LEU A CA 1
ATOM 788 C C . LEU A 1 116 ? 31.067 128.968 88.223 1.00 27.91 104 LEU A C 1
ATOM 789 O O . LEU A 1 116 ? 30.011 129.308 87.703 1.00 27.78 104 LEU A O 1
ATOM 794 N N . SER A 1 117 ? 31.104 128.430 89.431 1.00 28.20 105 SER A N 1
ATOM 795 C CA . SER A 1 117 ? 29.877 128.227 90.185 1.00 28.46 105 SER A CA 1
ATOM 796 C C . SER A 1 117 ? 29.317 129.487 90.829 1.00 28.92 105 SER A C 1
ATOM 797 O O . SER A 1 117 ? 28.169 129.478 91.244 1.00 28.80 105 SER A O 1
ATOM 800 N N . LEU A 1 118 ? 30.099 130.558 90.914 1.00 29.75 106 LEU A N 1
ATOM 801 C CA . LEU A 1 118 ? 29.662 131.825 91.500 1.00 30.19 106 LEU A CA 1
ATOM 802 C C . LEU A 1 118 ? 29.348 132.841 90.404 1.00 30.80 106 LEU A C 1
ATOM 803 O O . LEU A 1 118 ? 29.410 134.036 90.652 1.00 30.85 106 LEU A O 1
ATOM 808 N N . GLY A 1 119 ? 29.000 132.390 89.204 1.00 31.69 107 GLY A N 1
ATOM 809 C CA . GLY A 1 119 ? 28.662 133.293 88.117 1.00 32.46 107 GLY A CA 1
ATOM 810 C C . GLY A 1 119 ? 29.782 134.074 87.458 1.00 33.39 107 GLY A C 1
ATOM 811 O O . GLY A 1 119 ? 29.509 135.057 86.781 1.00 33.30 107 GLY A O 1
ATOM 820 N N . ASP A 1 121 ? 33.234 134.141 84.891 1.00 35.10 109 ASP A N 1
ATOM 821 C CA . ASP A 1 121 ? 33.950 133.487 83.813 1.00 34.85 109 ASP A CA 1
ATOM 822 C C . ASP A 1 121 ? 35.383 133.281 84.283 1.00 34.74 109 ASP A C 1
ATOM 823 O O . ASP A 1 121 ? 35.855 133.930 85.217 1.00 34.71 109 ASP A O 1
ATOM 828 N N . VAL A 1 122 ? 36.071 132.355 83.629 1.00 34.63 110 VAL A N 1
ATOM 829 C CA . VAL A 1 122 ? 37.455 132.046 83.968 1.00 34.58 110 VAL A CA 1
ATOM 830 C C . VAL A 1 122 ? 38.265 132.144 82.694 1.00 34.69 110 VAL A C 1
ATOM 831 O O . VAL A 1 122 ? 37.862 131.545 81.698 1.00 34.62 110 VAL A O 1
ATOM 835 N N . ILE A 1 123 ? 39.364 132.891 82.735 1.00 35.04 111 ILE A N 1
ATOM 836 C CA . ILE A 1 123 ? 40.250 133.033 81.577 1.00 35.49 111 ILE A CA 1
ATOM 837 C C . ILE A 1 123 ? 41.565 132.403 82.054 1.00 35.86 111 ILE A C 1
ATOM 838 O O . ILE A 1 123 ? 42.158 132.803 83.059 1.00 35.74 111 ILE A O 1
ATOM 843 N N . SER A 1 124 ? 42.002 131.396 81.308 1.00 36.43 112 SER A N 1
ATOM 844 C CA . SER A 1 124 ? 43.194 130.632 81.610 1.00 36.92 112 SER A CA 1
ATOM 845 C C . SER A 1 124 ? 43.969 130.254 80.381 1.00 37.54 112 SER A C 1
ATOM 846 O O . SER A 1 124 ? 43.389 129.993 79.334 1.00 37.51 112 SER A O 1
ATOM 849 N N . GLY A 1 125 ? 45.282 130.224 80.550 1.00 38.53 113 GLY A N 1
ATOM 850 C CA . GL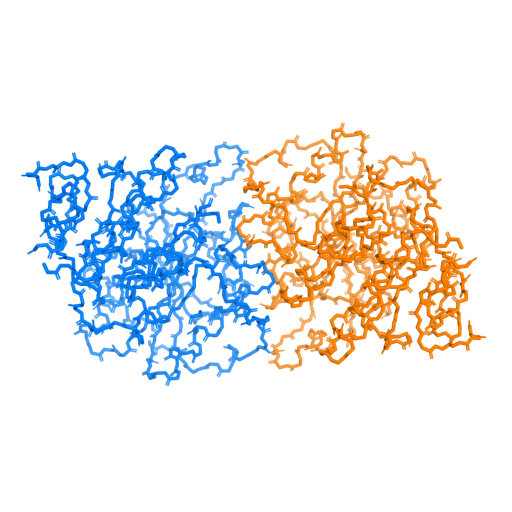Y A 1 125 ? 46.185 129.809 79.481 1.00 39.41 113 GLY A CA 1
ATOM 851 C C . GLY A 1 125 ? 47.052 128.672 79.988 1.00 40.09 113 GLY A C 1
ATOM 852 O O . GLY A 1 125 ? 48.081 128.371 79.390 1.00 40.47 113 GLY A O 1
ATOM 853 N N . LEU A 1 126 ? 46.634 128.017 81.065 1.00 40.97 114 LEU A N 1
ATOM 854 C CA . LEU A 1 126 ? 47.391 126.953 81.695 1.00 41.57 114 LEU A CA 1
ATOM 855 C C . LEU A 1 126 ? 46.908 125.593 81.218 1.00 42.36 114 LEU A C 1
ATOM 856 O O . LEU A 1 126 ? 45.703 125.354 81.081 1.00 42.37 114 LEU A O 1
ATOM 861 N N . HIS A 1 127 ? 47.869 124.703 80.988 1.00 43.41 115 HIS A N 1
ATOM 862 C CA . HIS A 1 127 ? 47.572 123.359 80.515 1.00 44.16 115 HIS A CA 1
ATOM 863 C C . HIS A 1 127 ? 47.291 122.368 81.645 1.00 44.26 115 HIS A C 1
ATOM 864 O O . HIS A 1 127 ? 48.071 122.298 82.589 1.00 44.43 115 HIS A O 1
ATOM 871 N N . PHE A 1 128 ? 46.226 121.572 81.562 1.00 45.01 116 PHE A N 1
ATOM 872 C CA . PHE A 1 128 ? 45.960 120.556 82.597 1.00 45.30 116 PHE A CA 1
ATOM 873 C C . PHE A 1 128 ? 46.319 119.170 82.038 1.00 45.54 116 PHE A C 1
ATOM 874 O O . PHE A 1 128 ? 47.252 118.504 82.500 1.00 45.87 116 PHE A O 1
ATOM 882 N N . SER A 1 131 ? 41.787 117.314 80.329 1.00 47.46 119 SER A N 1
ATOM 883 C CA . SER A 1 131 ? 42.257 116.688 81.557 1.00 47.44 119 SER A CA 1
ATOM 884 C C . SER A 1 131 ? 41.081 116.900 82.510 1.00 47.51 119 SER A C 1
ATOM 885 O O . SER A 1 131 ? 40.273 115.974 82.655 1.00 47.36 119 SER A O 1
ATOM 888 N N . GLN A 1 132 ? 40.976 118.074 83.140 1.00 47.43 120 GLN A N 1
ATOM 889 C CA . GLN A 1 132 ? 39.850 118.414 84.018 1.00 47.22 120 GLN A CA 1
ATOM 890 C C . GLN A 1 132 ? 38.897 119.298 83.192 1.00 47.12 120 GLN A C 1
ATOM 891 O O . GLN A 1 132 ? 38.073 120.002 83.769 1.00 47.27 120 GLN A O 1
ATOM 894 N N . GLN A 1 133 ? 38.960 119.294 81.859 1.00 47.03 121 GLN A N 1
ATOM 895 C CA . GLN A 1 133 ? 38.096 120.127 80.999 1.00 46.83 121 GLN A CA 1
ATOM 896 C C . GLN A 1 133 ? 36.655 119.594 80.880 1.00 46.39 121 GLN A C 1
ATOM 897 O O . GLN A 1 133 ? 35.783 120.265 80.317 1.00 46.33 121 GLN A O 1
ATOM 903 N N . THR A 1 134 ? 36.396 118.392 81.396 1.00 45.63 122 THR A N 1
ATOM 904 C CA . THR A 1 134 ? 35.064 117.793 81.425 1.00 45.29 122 THR A CA 1
ATOM 905 C C . THR A 1 134 ? 34.235 118.497 82.495 1.00 44.29 122 THR A C 1
ATOM 906 O O . THR A 1 134 ? 33.114 118.950 82.260 1.00 44.12 122 THR A O 1
ATOM 910 N N . GLU A 1 135 ? 34.847 118.564 83.674 1.00 43.16 123 GLU A N 1
ATOM 911 C CA . GLU A 1 135 ? 34.263 119.139 84.868 1.00 42.34 123 GLU A CA 1
ATOM 912 C C . GLU A 1 135 ? 34.157 120.644 84.678 1.00 40.88 123 GLU A C 1
ATOM 913 O O . GLU A 1 135 ? 33.114 121.191 85.010 1.00 40.72 123 GLU A O 1
ATOM 919 N N . PHE A 1 136 ? 35.182 121.320 84.162 1.00 39.26 124 PHE A N 1
ATOM 920 C CA . PHE A 1 136 ? 35.048 122.765 83.997 1.00 38.01 124 PHE A CA 1
ATOM 921 C C . PHE A 1 136 ? 33.897 123.101 83.063 1.00 36.76 124 PHE A C 1
ATOM 922 O O . PHE A 1 136 ? 33.201 124.080 83.318 1.00 36.37 124 PHE A O 1
ATOM 930 N N . LEU A 1 137 ? 33.728 122.315 82.003 1.00 35.36 125 LEU A N 1
ATOM 931 C CA . LEU A 1 137 ? 32.628 122.538 81.065 1.00 34.34 125 LEU A CA 1
ATOM 932 C C . LEU A 1 137 ? 31.281 122.206 81.702 1.00 33.00 125 LEU A C 1
ATOM 933 O O . LEU A 1 137 ? 30.317 122.936 81.490 1.00 32.82 125 LEU A O 1
ATOM 938 N N . LYS A 1 138 ? 31.214 121.125 82.470 1.00 31.48 126 LYS A N 1
ATOM 939 C CA . LYS A 1 138 ? 29.972 120.744 83.118 1.00 30.58 126 LYS A CA 1
ATOM 940 C C . LYS A 1 138 ? 29.538 121.867 84.047 1.00 30.11 126 LYS A C 1
ATOM 941 O O . LYS A 1 138 ? 28.404 122.305 83.967 1.00 29.82 126 LYS A O 1
ATOM 947 N N . ILE A 1 139 ? 30.431 122.340 84.903 1.00 29.76 127 ILE A N 1
ATOM 948 C CA . ILE A 1 139 ? 30.111 123.375 85.885 1.00 29.83 127 ILE A CA 1
ATOM 949 C C . ILE A 1 139 ? 29.858 124.736 85.244 1.00 29.85 127 ILE A C 1
ATOM 950 O O . ILE A 1 139 ? 29.071 125.508 85.785 1.00 29.56 127 ILE A O 1
ATOM 955 N N . ALA A 1 140 ? 30.519 125.011 84.121 1.00 30.11 128 ALA A N 1
ATOM 956 C CA . ALA A 1 140 ? 30.369 126.231 83.340 1.00 30.20 128 ALA A CA 1
ATOM 957 C C . ALA A 1 140 ? 28.956 126.190 82.763 1.00 30.58 128 ALA A C 1
ATOM 958 O O . ALA A 1 140 ? 28.187 127.125 82.970 1.00 30.37 128 ALA A O 1
ATOM 960 N N . HIS A 1 141 ? 28.607 125.121 82.050 1.00 31.25 129 HIS A N 1
ATOM 961 C CA . HIS A 1 141 ? 27.259 124.941 81.504 1.00 31.80 129 HIS A CA 1
ATOM 962 C C . HIS A 1 141 ? 26.339 124.839 82.711 1.00 31.54 129 HIS A C 1
ATOM 963 O O . HIS A 1 141 ? 25.336 125.553 82.663 1.00 31.34 129 HIS A O 1
ATOM 970 N N . GLU A 1 142 ? 26.647 124.050 83.756 1.00 31.41 130 GLU A N 1
ATOM 971 C CA . GLU A 1 142 ? 25.696 123.977 84.883 1.00 31.25 130 GLU A CA 1
ATOM 972 C C . GLU A 1 142 ? 25.427 125.314 85.551 1.00 31.16 130 GLU A C 1
ATOM 973 O O . GLU A 1 142 ? 24.385 125.465 86.160 1.00 31.63 130 GLU A O 1
ATOM 979 N N . ASN A 1 143 ? 26.336 126.274 85.491 1.00 31.05 131 ASN A N 1
ATOM 980 C CA . ASN A 1 143 ? 26.111 127.588 86.091 1.00 30.91 131 ASN A CA 1
ATOM 981 C C . ASN A 1 143 ? 26.063 128.789 85.169 1.00 31.30 131 ASN A C 1
ATOM 982 O O . ASN A 1 143 ? 26.097 129.935 85.607 1.00 31.14 131 ASN A O 1
ATOM 987 N N . GLY A 1 144 ? 26.007 128.533 83.870 1.00 31.76 132 GLY A N 1
ATOM 988 C CA . GLY A 1 144 ? 25.918 129.626 82.920 1.00 31.99 132 GLY A CA 1
ATOM 989 C C . GLY A 1 144 ? 27.182 130.451 82.818 1.00 32.65 132 GLY A C 1
ATOM 990 O O . GLY A 1 144 ? 27.134 131.602 82.389 1.00 32.78 132 GLY A O 1
ATOM 991 N N . THR A 1 145 ? 28.313 129.878 83.222 1.00 33.23 133 THR A N 1
ATOM 992 C CA . THR A 1 145 ? 29.596 130.568 83.132 1.00 33.46 133 THR A CA 1
ATOM 993 C C . THR A 1 145 ? 30.381 129.883 82.030 1.00 34.09 133 THR A C 1
ATOM 994 O O . THR A 1 145 ? 29.925 128.900 81.452 1.00 33.96 133 THR A O 1
ATOM 998 N N . ARG A 1 146 ? 31.558 130.421 81.740 1.00 34.86 134 ARG A N 1
ATOM 999 C CA . ARG A 1 146 ? 32.437 129.843 80.729 1.00 35.95 134 ARG A CA 1
ATOM 1000 C C . ARG A 1 146 ? 33.910 129.881 81.097 1.00 35.21 134 ARG A C 1
ATOM 1001 O O . ARG A 1 146 ? 34.344 130.825 81.735 1.00 35.02 134 ARG A O 1
ATOM 1009 N N . ILE A 1 147 ? 34.616 128.836 80.685 1.00 35.14 135 ILE A N 1
ATOM 1010 C CA . ILE A 1 147 ? 36.034 128.652 80.911 1.00 35.29 135 ILE A CA 1
ATOM 1011 C C . ILE A 1 147 ? 36.646 129.016 79.568 1.00 35.64 135 ILE A C 1
ATOM 1012 O O . ILE A 1 147 ? 36.419 128.303 78.601 1.00 35.37 135 ILE A O 1
ATOM 1017 N N . ILE A 1 148 ? 37.386 130.118 79.482 1.00 36.35 136 ILE A N 1
ATOM 1018 C CA . ILE A 1 148 ? 38.019 130.521 78.222 1.00 36.99 136 ILE A CA 1
ATOM 1019 C C . ILE A 1 148 ? 39.457 130.023 78.266 1.00 37.67 136 ILE A C 1
ATOM 1020 O O . ILE A 1 148 ? 40.223 130.515 79.090 1.00 37.67 136 ILE A O 1
ATOM 1025 N N . ASP A 1 149 ? 39.805 129.072 77.403 1.00 38.63 137 ASP A N 1
ATOM 1026 C CA . ASP A 1 149 ? 41.140 128.492 77.335 1.00 39.59 137 ASP A CA 1
ATOM 1027 C C . ASP A 1 149 ? 41.869 129.164 76.173 1.00 40.10 137 ASP A C 1
ATOM 1028 O O . ASP A 1 149 ? 41.634 128.822 75.015 1.00 40.19 137 ASP A O 1
ATOM 1033 N N . ILE A 1 150 ? 42.738 130.119 76.494 1.00 40.77 138 ILE A N 1
ATOM 1034 C CA . ILE A 1 150 ? 43.502 130.870 75.495 1.00 41.57 138 ILE A CA 1
ATOM 1035 C C . ILE A 1 150 ? 44.718 130.121 74.947 1.00 41.93 138 ILE A C 1
ATOM 1036 O O . ILE A 1 150 ? 45.275 130.574 73.959 1.00 41.82 138 ILE A O 1
ATOM 1041 N N . ARG A 1 151 ? 45.121 129.017 75.573 1.00 42.80 139 ARG A N 1
ATOM 1042 C CA A ARG A 1 151 ? 46.278 128.212 75.154 0.50 43.00 139 ARG A CA 1
ATOM 1043 C CA B ARG A 1 151 ? 46.257 128.179 75.184 0.50 43.06 139 ARG A CA 1
ATOM 1044 C C . ARG A 1 151 ? 45.915 127.237 74.032 1.00 43.77 139 ARG A C 1
ATOM 1045 O O . ARG A 1 151 ? 46.740 126.991 73.156 1.00 43.91 139 ARG A O 1
ATOM 1060 N N . ILE A 1 152 ? 44.703 126.685 74.040 1.00 44.83 140 ILE A N 1
ATOM 1061 C CA . ILE A 1 152 ? 44.296 125.733 73.005 1.00 45.74 140 ILE A CA 1
ATOM 1062 C C . ILE A 1 152 ? 44.273 126.458 71.666 1.00 46.22 140 ILE A C 1
ATOM 1063 O O . ILE A 1 152 ? 43.635 127.508 71.578 1.00 46.28 140 ILE A O 1
ATOM 1068 N N . PRO A 1 153 ? 44.960 125.891 70.660 1.00 46.96 141 PRO A N 1
ATOM 1069 C CA . PRO A 1 153 ? 44.955 126.551 69.354 1.00 47.40 141 PRO A CA 1
ATOM 1070 C C . PRO A 1 153 ? 43.640 126.272 68.645 1.00 47.74 141 PRO A C 1
ATOM 1071 O O . PRO A 1 153 ? 42.994 125.271 68.982 1.00 47.75 141 PRO A O 1
ATOM 1075 N N . PRO A 1 154 ? 43.257 127.133 67.690 1.00 48.05 142 PRO A N 1
ATOM 1076 C CA . PRO A 1 154 ? 42.016 126.894 66.942 1.00 48.36 142 PRO A CA 1
ATOM 1077 C C . PRO A 1 154 ? 42.056 125.536 66.218 1.00 48.53 142 PRO A C 1
ATOM 1078 O O . PRO A 1 154 ? 43.138 125.021 65.932 1.00 48.71 142 PRO A O 1
ATOM 1082 N N . LEU A 1 155 ? 40.902 124.937 65.937 1.00 48.68 143 LEU A N 1
ATOM 1083 C CA . LEU A 1 155 ? 40.802 123.658 65.220 1.00 48.56 143 LEU A CA 1
ATOM 1084 C C . LEU A 1 155 ? 40.899 123.910 63.714 1.00 48.15 143 LEU A C 1
ATOM 1085 O O . LEU A 1 155 ? 41.460 123.084 62.996 1.00 48.19 143 LEU A O 1
ATOM 1090 N N . GLU A 1 156 ? 40.352 125.039 63.263 1.00 47.59 144 GLU A N 1
ATOM 1091 C CA . GLU A 1 156 ? 40.333 125.432 61.861 1.00 47.08 144 GLU A CA 1
ATOM 1092 C C . GLU A 1 156 ? 41.608 126.249 61.623 1.00 45.86 144 GLU A C 1
ATOM 1093 O O . GLU A 1 156 ? 41.646 127.449 61.908 1.00 46.03 144 GLU A O 1
ATOM 1099 N N . LEU A 1 157 ? 42.634 125.569 61.112 1.00 44.06 145 LEU A N 1
ATOM 1100 C CA . LEU A 1 157 ? 43.943 126.145 60.829 1.00 42.74 145 LEU A CA 1
ATOM 1101 C C . LEU A 1 157 ? 44.524 125.901 59.450 1.00 41.22 145 LEU A C 1
ATOM 1102 O O . LEU A 1 157 ? 44.232 124.898 58.811 1.00 41.02 145 LEU A O 1
ATOM 1107 N N . ASP A 1 158 ? 45.358 126.834 59.002 1.00 39.50 146 ASP A N 1
ATOM 1108 C CA . ASP A 1 158 ? 46.020 126.665 57.719 1.00 38.09 146 ASP A CA 1
ATOM 1109 C C . ASP A 1 158 ? 47.424 127.253 57.823 1.00 37.03 146 ASP A C 1
ATOM 1110 O O . ASP A 1 158 ? 47.746 128.062 58.693 1.00 36.75 146 ASP A O 1
ATOM 1115 N N . VAL A 1 159 ? 48.264 126.809 56.900 1.00 35.97 147 VAL A N 1
ATOM 1116 C CA . VAL A 1 159 ? 49.633 127.284 56.815 1.00 35.37 147 VAL A CA 1
ATOM 1117 C C . VAL A 1 159 ? 49.615 128.644 56.123 1.00 35.02 147 VAL A C 1
ATOM 1118 O O . VAL A 1 159 ? 48.623 129.035 55.511 1.00 34.89 147 VAL A O 1
ATOM 1122 N N . LEU A 1 160 ? 50.733 129.348 56.227 1.00 34.63 148 LEU A N 1
ATOM 1123 C CA . LEU A 1 160 ? 50.895 130.650 55.604 1.00 34.53 148 LEU A CA 1
ATOM 1124 C C . LEU A 1 160 ? 50.722 130.515 54.098 1.00 34.66 148 LEU A C 1
ATOM 1125 O O . LEU A 1 160 ? 51.337 129.627 53.503 1.00 35.01 148 LEU A O 1
ATOM 1130 N N . ARG A 1 161 ? 49.895 131.376 53.503 1.00 34.50 149 ARG A N 1
ATOM 1131 C CA . ARG A 1 161 ? 49.614 131.354 52.064 1.00 34.29 149 ARG A CA 1
ATOM 1132 C C . ARG A 1 161 ? 50.190 132.482 51.224 1.00 34.04 149 ARG A C 1
ATOM 1133 O O . ARG A 1 161 ? 50.154 132.383 50.005 1.00 33.85 149 ARG A O 1
ATOM 1141 N N . GLY A 1 162 ? 50.706 133.530 51.854 1.00 33.97 150 GLY A N 1
ATOM 1142 C CA . GLY A 1 162 ? 51.319 134.637 51.139 1.00 34.10 150 GLY A CA 1
ATOM 1143 C C . GLY A 1 162 ? 50.751 136.015 51.387 1.00 34.17 150 GLY A C 1
ATOM 1144 O O . GLY A 1 162 ? 51.396 136.992 51.011 1.00 34.01 150 GLY A O 1
ATOM 1145 N N . GLY A 1 163 ? 49.573 136.105 52.002 1.00 34.33 151 GLY A N 1
ATOM 1146 C CA . GLY A 1 163 ? 48.946 137.390 52.316 1.00 34.55 151 GLY A CA 1
ATOM 1147 C C . GLY A 1 163 ? 49.819 138.424 53.020 1.00 34.76 151 GLY A C 1
ATOM 1148 O O . GLY A 1 163 ? 49.594 139.624 52.848 1.00 34.82 151 GLY A O 1
ATOM 1149 N N . ILE A 1 164 ? 50.801 137.956 53.790 1.00 34.86 152 ILE A N 1
ATOM 1150 C CA . ILE A 1 164 ? 51.736 138.788 54.539 1.00 35.08 152 ILE A CA 1
ATOM 1151 C C . ILE A 1 164 ? 52.665 139.594 53.622 1.00 35.12 152 ILE A C 1
ATOM 1152 O O . ILE A 1 164 ? 53.123 140.664 54.017 1.00 34.78 152 ILE A O 1
ATOM 1157 N N . TYR A 1 165 ? 52.938 139.077 52.426 1.00 35.57 153 TYR A N 1
ATOM 1158 C CA . TYR A 1 165 ? 53.753 139.734 51.405 1.00 35.88 153 TYR A CA 1
ATOM 1159 C C . TYR A 1 165 ? 53.000 140.893 50.754 1.00 35.70 153 TYR A C 1
ATOM 1160 O O . TYR A 1 165 ? 53.619 141.728 50.114 1.00 35.88 153 TYR A O 1
ATOM 1169 N N . ARG A 1 166 ? 51.684 140.954 50.916 1.00 35.76 154 ARG A N 1
ATOM 1170 C CA . ARG A 1 166 ? 50.803 141.989 50.380 1.00 35.99 154 ARG A CA 1
ATOM 1171 C C . ARG A 1 166 ? 50.236 142.865 51.486 1.00 35.27 154 ARG A C 1
ATOM 1172 O O . ARG A 1 166 ? 49.195 143.500 51.347 1.00 34.99 154 ARG A O 1
ATOM 1180 N N . LYS A 1 167 ? 50.936 142.921 52.611 1.00 34.90 155 LYS A N 1
ATOM 1181 C CA . LYS A 1 167 ? 50.437 143.721 53.714 1.00 34.30 155 LYS A CA 1
ATOM 1182 C C . LYS A 1 167 ? 50.694 145.198 53.445 1.00 34.11 155 LYS A C 1
ATOM 1183 O O . LYS A 1 167 ? 51.547 145.573 52.633 1.00 34.10 155 LYS A O 1
ATOM 1189 N N . LYS A 1 168 ? 49.917 146.004 54.158 1.00 33.80 156 LYS A N 1
ATOM 1190 C CA . LYS A 1 168 ? 49.966 147.467 54.162 1.00 33.56 156 LYS A CA 1
ATOM 1191 C C . LYS A 1 168 ? 50.499 148.004 55.489 1.00 33.20 156 LYS A C 1
ATOM 1192 O O . LYS A 1 168 ? 51.286 148.947 55.536 1.00 33.32 156 LYS A O 1
ATOM 1198 N N . ILE A 1 169 ? 50.049 147.397 56.577 1.00 32.76 157 ILE A N 1
ATOM 1199 C CA . ILE A 1 169 ? 50.428 147.784 57.931 1.00 32.51 157 ILE A CA 1
ATOM 1200 C C . ILE A 1 169 ? 51.920 147.648 58.234 1.00 32.20 157 ILE A C 1
ATOM 1201 O O . ILE A 1 169 ? 52.556 146.691 57.785 1.00 32.18 157 ILE A O 1
ATOM 1206 N N . LYS A 1 170 ? 52.455 148.612 58.987 1.00 31.85 158 LYS A N 1
ATOM 1207 C CA . LYS A 1 170 ? 53.864 148.657 59.369 1.00 31.59 158 LYS A CA 1
ATOM 1208 C C . LYS A 1 170 ? 54.058 147.622 60.468 1.00 31.49 158 LYS A C 1
ATOM 1209 O O . LYS A 1 170 ? 53.290 147.603 61.424 1.00 31.46 158 LYS A O 1
ATOM 1215 N N . VAL A 1 171 ? 55.066 146.764 60.359 1.00 31.38 159 VAL A N 1
ATOM 1216 C CA . VAL A 1 171 ? 55.276 145.734 61.364 1.00 31.43 159 VAL A CA 1
ATOM 1217 C C . VAL A 1 171 ? 56.637 145.892 62.024 1.00 31.67 159 VAL A C 1
ATOM 1218 O O . VAL A 1 171 ? 57.676 145.953 61.365 1.00 31.74 159 VAL A O 1
ATOM 1222 N N . VAL A 1 172 ? 56.579 145.940 63.349 1.00 31.83 160 VAL A N 1
ATOM 1223 C CA . VAL A 1 172 ? 57.721 146.107 64.223 1.00 31.94 160 VAL A CA 1
ATOM 1224 C C . VAL A 1 172 ? 57.856 144.845 65.060 1.00 31.97 160 VAL A C 1
ATOM 1225 O O . VAL A 1 172 ? 56.992 144.570 65.895 1.00 31.84 160 VAL A O 1
ATOM 1229 N N . GLY A 1 173 ? 58.930 144.096 64.821 1.00 31.98 161 GLY A N 1
ATOM 1230 C CA . GLY A 1 173 ? 59.211 142.867 65.542 1.00 31.77 161 GLY A CA 1
ATOM 1231 C C . GLY A 1 173 ? 60.031 143.262 66.748 1.00 31.75 161 GLY A C 1
ATOM 1232 O O . GLY A 1 173 ? 60.967 144.052 66.628 1.00 32.19 161 GLY A O 1
ATOM 1233 N N . VAL A 1 174 ? 59.688 142.735 67.916 1.00 31.59 162 VAL A N 1
ATOM 1234 C CA . VAL A 1 174 ? 60.430 143.008 69.140 1.00 31.34 162 VAL A CA 1
ATOM 1235 C C . VAL A 1 174 ? 60.956 141.611 69.465 1.00 31.62 162 VAL A C 1
ATOM 1236 O O . VAL A 1 174 ? 60.308 140.788 70.112 1.00 31.66 162 VAL A O 1
ATOM 1240 N N . PHE A 1 175 ? 62.166 141.351 68.989 1.00 31.90 163 PHE A N 1
ATOM 1241 C CA . PHE A 1 175 ? 62.877 140.084 69.140 1.00 32.03 163 PHE A CA 1
ATOM 1242 C C . PHE A 1 175 ? 63.919 140.191 70.236 1.00 31.82 163 PHE A C 1
ATOM 1243 O O . PHE A 1 175 ? 64.144 141.280 70.762 1.00 31.38 163 PHE A O 1
ATOM 1251 N N . GLY A 1 176 ? 64.516 139.051 70.567 1.00 31.88 164 GLY A N 1
ATOM 1252 C CA . GLY A 1 176 ? 65.550 138.986 71.589 1.00 31.91 164 GLY A CA 1
ATOM 1253 C C . GLY A 1 176 ? 66.601 137.945 71.282 1.00 32.10 164 GLY A C 1
ATOM 1254 O O . GLY A 1 176 ? 66.467 137.185 70.325 1.00 32.29 164 GLY A O 1
ATOM 1255 N N . THR A 1 177 ? 67.646 137.921 72.104 1.00 32.29 165 THR A N 1
ATOM 1256 C CA . THR A 1 177 ? 68.752 136.976 71.981 1.00 32.24 165 THR A CA 1
ATOM 1257 C C . THR A 1 177 ? 68.548 135.756 72.892 1.00 32.41 165 THR A C 1
ATOM 1258 O O . THR A 1 177 ? 69.361 134.824 72.817 1.00 32.08 165 THR A O 1
ATOM 1262 N N . ASP A 1 178 ? 67.496 135.768 73.722 1.00 32.60 166 ASP A N 1
ATOM 1263 C CA . ASP A 1 178 ? 67.161 134.662 74.615 1.00 32.80 166 ASP A CA 1
ATOM 1264 C C . ASP A 1 178 ? 65.684 134.822 74.960 1.00 32.95 166 ASP A C 1
ATOM 1265 O O . ASP A 1 178 ? 65.012 135.741 74.467 1.00 33.08 166 ASP A O 1
ATOM 1270 N N . CYS A 1 179 ? 65.195 133.896 75.778 1.00 32.86 167 CYS A N 1
ATOM 1271 C CA . CYS A 1 179 ? 63.850 133.956 76.296 1.00 32.93 167 CYS A CA 1
ATOM 1272 C C . CYS A 1 179 ? 63.972 134.850 77.515 1.00 32.67 167 CYS A C 1
ATOM 1273 O O . CYS A 1 179 ? 65.088 135.125 77.940 1.00 32.36 167 CYS A O 1
ATOM 1276 N N . VAL A 1 180 ? 62.843 135.301 78.056 1.00 32.72 168 VAL A N 1
ATOM 1277 C CA . VAL A 1 180 ? 62.833 136.064 79.310 1.00 32.36 168 VAL A CA 1
ATOM 1278 C C . VAL A 1 180 ? 63.881 137.187 79.416 1.00 32.06 168 VAL A C 1
ATOM 1279 O O . VAL A 1 180 ? 64.632 137.240 80.388 1.00 31.72 168 VAL A O 1
ATOM 1283 N N . VAL A 1 181 ? 63.950 138.059 78.409 1.00 31.78 169 VAL A N 1
ATOM 1284 C CA . VAL A 1 181 ? 64.882 139.205 78.370 1.00 31.55 169 VAL A CA 1
ATOM 1285 C C . VAL A 1 181 ? 64.189 140.564 78.332 1.00 31.26 169 VAL A C 1
ATOM 1286 O O . VAL A 1 181 ? 64.891 141.562 78.438 1.00 31.17 169 VAL A O 1
ATOM 1290 N N . GLY A 1 182 ? 62.865 140.624 78.206 1.00 30.97 170 GLY A N 1
ATOM 1291 C CA . GLY A 1 182 ? 62.140 141.886 78.151 1.00 30.84 170 GLY A CA 1
ATOM 1292 C C . GLY A 1 182 ? 61.492 142.163 76.816 1.00 30.48 170 GLY A C 1
ATOM 1293 O O . GLY A 1 182 ? 61.133 143.306 76.575 1.00 30.47 170 GLY A O 1
ATOM 1294 N N . LYS A 1 183 ? 61.349 141.163 75.951 1.00 30.47 171 LYS A N 1
ATOM 1295 C CA . LYS A 1 183 ? 60.710 141.326 74.650 1.00 30.38 171 LYS A CA 1
ATOM 1296 C C . LYS A 1 183 ? 59.279 141.859 74.809 1.00 30.15 171 LYS A C 1
ATOM 1297 O O . LYS A 1 183 ? 58.931 142.897 74.237 1.00 29.70 171 LYS A O 1
ATOM 1303 N N . ARG A 1 184 ? 58.466 141.159 75.598 1.00 29.98 172 ARG A N 1
ATOM 1304 C CA . ARG A 1 184 ? 57.079 141.569 75.802 1.00 30.04 172 ARG A CA 1
ATOM 1305 C C . ARG A 1 184 ? 56.997 142.933 76.478 1.00 29.98 172 ARG A C 1
ATOM 1306 O O . ARG A 1 184 ? 56.214 143.784 76.046 1.00 30.09 172 ARG A O 1
ATOM 1314 N N . THR A 1 185 ? 57.802 143.125 77.519 1.00 29.80 173 THR A N 1
ATOM 1315 C CA . THR A 1 185 ? 57.835 144.407 78.203 1.00 29.79 173 THR A CA 1
ATOM 1316 C C . THR A 1 185 ? 58.140 145.545 77.224 1.00 29.75 173 THR A C 1
ATOM 1317 O O . THR A 1 185 ? 57.517 146.600 77.305 1.00 29.84 173 THR A O 1
ATOM 1321 N N . THR A 1 186 ? 59.088 145.337 76.313 1.00 29.61 174 THR A N 1
ATOM 1322 C CA . THR A 1 186 ? 59.475 146.319 75.315 1.00 29.57 174 THR A CA 1
ATOM 1323 C C . THR A 1 186 ? 58.340 146.546 74.321 1.00 29.85 174 THR A C 1
ATOM 1324 O O . THR A 1 186 ? 58.048 147.688 73.974 1.00 30.09 174 THR A O 1
ATOM 1328 N N . ALA A 1 187 ? 57.688 145.491 73.845 1.00 29.97 175 ALA A N 1
ATOM 1329 C CA . ALA A 1 187 ? 56.572 145.684 72.913 1.00 30.06 175 ALA A CA 1
ATOM 1330 C C . ALA A 1 187 ? 55.412 146.419 73.582 1.00 30.22 175 ALA A C 1
ATOM 1331 O O . ALA A 1 187 ? 54.817 147.285 72.945 1.00 30.46 175 ALA A O 1
ATOM 1333 N N . VAL A 1 188 ? 55.100 146.113 74.839 1.00 30.22 176 VAL A N 1
ATOM 1334 C CA . VAL A 1 188 ? 54.008 146.765 75.564 1.00 30.25 176 VAL A CA 1
ATOM 1335 C C . VAL A 1 188 ? 54.337 148.242 75.837 1.00 30.31 176 VAL A C 1
ATOM 1336 O O . VAL A 1 188 ? 53.467 149.103 75.693 1.00 30.13 176 VAL A O 1
ATOM 1340 N N . GLN A 1 189 ? 55.568 148.550 76.223 1.00 30.31 177 GLN A N 1
ATOM 1341 C CA . GLN A 1 189 ? 55.955 149.930 76.467 1.00 30.65 177 GLN A CA 1
ATOM 1342 C C . GLN A 1 189 ? 55.773 150.766 75.196 1.00 30.92 177 GLN A C 1
ATOM 1343 O O . GLN A 1 189 ? 55.289 151.897 75.238 1.00 30.58 177 GLN A O 1
ATOM 1349 N N . LEU A 1 190 ? 56.157 150.187 74.062 1.00 31.29 178 LEU A N 1
ATOM 1350 C CA . LEU A 1 190 ? 56.048 150.845 72.766 1.00 31.63 178 LEU A CA 1
ATOM 1351 C C . LEU A 1 190 ? 54.589 151.073 72.435 1.00 32.17 178 LEU A C 1
ATOM 1352 O O . LEU A 1 190 ? 54.229 152.187 72.042 1.00 32.49 178 LEU A O 1
ATOM 1357 N N . TRP A 1 191 ? 53.794 150.022 72.600 1.00 32.50 179 TRP A N 1
ATOM 1358 C CA . TRP A 1 191 ? 52.364 150.071 72.326 1.00 32.99 179 TRP A CA 1
ATOM 1359 C C . TRP A 1 191 ? 51.625 151.158 73.095 1.00 33.35 179 TRP A C 1
ATOM 1360 O O . TRP A 1 191 ? 50.878 151.949 72.530 1.00 33.57 179 TRP A O 1
ATOM 1371 N N . GLU A 1 192 ? 51.844 151.195 74.402 1.00 33.85 180 GLU A N 1
ATOM 1372 C CA . GLU A 1 192 ? 51.236 152.188 75.278 1.00 34.06 180 GLU A CA 1
ATOM 1373 C C . GLU A 1 192 ? 51.673 153.599 74.924 1.00 34.24 180 GLU A C 1
ATOM 1374 O O . GLU A 1 192 ? 50.869 154.522 75.030 1.00 34.54 180 GLU A O 1
ATOM 1380 N N . ARG A 1 193 ? 52.916 153.763 74.491 1.00 34.32 181 ARG A N 1
ATOM 1381 C CA . ARG A 1 193 ? 53.396 155.094 74.157 1.00 34.44 181 ARG A CA 1
ATOM 1382 C C . ARG A 1 193 ? 52.768 155.574 72.852 1.00 34.62 181 ARG A C 1
ATOM 1383 O O . ARG A 1 193 ? 52.425 156.755 72.738 1.00 34.88 181 ARG A O 1
ATOM 1391 N N . ALA A 1 194 ? 52.631 154.680 71.877 1.00 34.70 182 ALA A N 1
ATOM 1392 C CA . ALA A 1 194 ? 52.013 155.018 70.599 1.00 34.76 182 ALA A CA 1
ATOM 1393 C C . ALA A 1 194 ? 50.552 155.436 70.816 1.00 34.86 182 ALA A C 1
ATOM 1394 O O . ALA A 1 194 ? 50.089 156.443 70.269 1.00 34.46 182 ALA A O 1
ATOM 1396 N N . LEU A 1 195 ? 49.842 154.646 71.621 1.00 34.99 183 LEU A N 1
ATOM 1397 C CA . LEU A 1 195 ? 48.453 154.920 71.968 1.00 35.42 183 LEU A CA 1
ATOM 1398 C C . LEU A 1 195 ? 48.279 156.283 72.627 1.00 35.99 183 LEU A C 1
ATOM 1399 O O . LEU A 1 195 ? 47.357 157.008 72.256 1.00 35.96 183 LEU A O 1
ATOM 1404 N N . GLU A 1 196 ? 49.145 156.622 73.581 1.00 36.64 184 GLU A N 1
ATOM 1405 C CA . GLU A 1 196 ? 49.115 157.927 74.251 1.00 37.24 184 GLU A CA 1
ATOM 1406 C C . GLU A 1 196 ? 49.367 159.045 73.254 1.00 36.90 184 GLU A C 1
ATOM 1407 O O . GLU A 1 196 ? 48.896 160.138 73.495 1.00 36.83 184 GLU A O 1
ATOM 1413 N N . LYS A 1 197 ? 50.107 158.800 72.176 1.00 36.97 185 LYS A N 1
ATOM 1414 C CA . LYS A 1 197 ? 50.360 159.812 71.155 1.00 36.89 185 LYS A CA 1
ATOM 1415 C C . LYS A 1 197 ? 49.273 159.820 70.063 1.00 36.82 185 LYS A C 1
ATOM 1416 O O . LYS A 1 197 ? 49.419 160.532 69.074 1.00 36.82 185 LYS A O 1
ATOM 1420 N N . GLY A 1 198 ? 48.179 159.069 70.205 1.00 36.77 186 GLY A N 1
ATOM 1421 C CA . GLY A 1 198 ? 47.112 159.020 69.207 1.00 36.79 186 GLY A CA 1
ATOM 1422 C C . GLY A 1 198 ? 47.345 158.139 67.989 1.00 36.94 186 GLY A C 1
ATOM 1423 O O . GLY A 1 198 ? 46.544 158.158 67.052 1.00 36.89 186 GLY A O 1
ATOM 1424 N N . ILE A 1 199 ? 48.425 157.362 67.989 1.00 36.92 187 ILE A N 1
ATOM 1425 C CA . ILE A 1 199 ? 48.763 156.456 66.902 1.00 36.99 187 ILE A CA 1
ATOM 1426 C C . ILE A 1 199 ? 47.830 155.239 67.016 1.00 36.99 187 ILE A C 1
ATOM 1427 O O . ILE A 1 199 ? 47.643 154.729 68.126 1.00 36.73 187 ILE A O 1
ATOM 1432 N N . LYS A 1 200 ? 47.256 154.782 65.901 1.00 36.94 188 LYS A N 1
ATOM 1433 C CA . LYS A 1 200 ? 46.343 153.624 65.898 1.00 37.15 188 LYS A CA 1
ATOM 1434 C C . LYS A 1 200 ? 47.267 152.387 65.876 1.00 36.69 188 LYS A C 1
ATOM 1435 O O . LYS A 1 200 ? 47.565 151.760 64.848 1.00 36.50 188 LYS A O 1
ATOM 1441 N N . ALA A 1 201 ? 47.727 152.058 67.080 1.00 36.13 189 ALA A N 1
ATOM 1442 C CA . ALA A 1 201 ? 48.687 150.995 67.344 1.00 35.72 189 ALA A CA 1
ATOM 1443 C C . ALA A 1 201 ? 48.111 149.690 67.855 1.00 35.25 189 ALA A C 1
ATOM 1444 O O . ALA A 1 201 ? 47.240 149.666 68.716 1.00 35.07 189 ALA A O 1
ATOM 1446 N N . GLY A 1 202 ? 48.630 148.608 67.293 1.00 34.78 190 GLY A N 1
ATOM 1447 C CA . GLY A 1 202 ? 48.196 147.288 67.681 1.00 34.54 190 GLY A CA 1
ATOM 1448 C C . GLY A 1 202 ? 49.345 146.531 68.317 1.00 34.29 190 GLY A C 1
ATOM 1449 O O . GLY A 1 202 ? 50.514 146.809 68.035 1.00 33.83 190 GLY A O 1
ATOM 1450 N N . PHE A 1 203 ? 48.975 145.588 69.180 1.00 33.97 191 PHE A N 1
ATOM 1451 C CA . PHE A 1 203 ? 49.918 144.704 69.855 1.00 34.03 191 PHE A CA 1
ATOM 1452 C C . PHE A 1 203 ? 49.487 143.271 69.542 1.00 34.09 191 PHE A C 1
ATOM 1453 O O . PHE A 1 203 ? 48.346 142.886 69.819 1.00 34.11 191 PHE A O 1
ATOM 1461 N N . LEU A 1 204 ? 50.411 142.511 68.951 1.00 34.07 192 LEU A N 1
ATOM 1462 C CA . LEU A 1 204 ? 50.188 141.127 68.540 1.00 33.92 192 LEU A CA 1
ATOM 1463 C C . LEU A 1 204 ? 50.940 140.311 69.573 1.00 33.83 192 LEU A C 1
ATOM 1464 O O . LEU A 1 204 ? 52.168 140.275 69.548 1.00 33.73 192 LEU A O 1
ATOM 1469 N N . ALA A 1 205 ? 50.185 139.675 70.461 1.00 33.72 193 ALA A N 1
ATOM 1470 C CA . ALA A 1 205 ? 50.770 138.871 71.523 1.00 33.75 193 ALA A CA 1
ATOM 1471 C C . ALA A 1 205 ? 51.026 137.459 71.010 1.00 33.67 193 ALA A C 1
ATOM 1472 O O . ALA A 1 205 ? 50.352 136.987 70.103 1.00 33.32 193 ALA A O 1
ATOM 1474 N N . THR A 1 206 ? 52.005 136.790 71.608 1.00 33.49 194 THR A N 1
ATOM 1475 C CA . THR A 1 206 ? 52.403 135.440 71.213 1.00 33.50 194 THR A CA 1
ATOM 1476 C C . THR A 1 206 ? 52.445 134.409 72.336 1.00 33.39 194 THR A C 1
ATOM 1477 O O . THR A 1 206 ? 52.839 133.259 72.118 1.00 33.55 194 THR A O 1
ATOM 1481 N N . GLY A 1 207 ? 52.021 134.840 73.519 1.00 33.15 195 GLY A N 1
ATOM 1482 C CA . GLY A 1 207 ? 51.964 134.008 74.703 1.00 32.79 195 GLY A CA 1
ATOM 1483 C C . GLY A 1 207 ? 50.832 134.436 75.619 1.00 32.72 195 GLY A C 1
ATOM 1484 O O . GLY A 1 207 ? 50.141 135.431 75.375 1.00 32.75 195 GLY A O 1
ATOM 1485 N N . GLN A 1 208 ? 50.675 133.636 76.667 1.00 32.57 196 GLN A N 1
ATOM 1486 C CA . GLN A 1 208 ? 49.689 133.793 77.719 1.00 32.88 196 GLN A CA 1
ATOM 1487 C C . GLN A 1 208 ? 49.590 135.232 78.225 1.00 32.41 196 GLN A C 1
ATOM 1488 O O . GLN A 1 208 ? 48.542 135.870 78.095 1.00 32.31 196 GLN A O 1
ATOM 1494 N N . THR A 1 209 ? 50.677 135.764 78.773 1.00 32.30 197 THR A N 1
ATOM 1495 C CA . THR A 1 209 ? 50.644 137.112 79.343 1.00 32.35 197 THR A CA 1
ATOM 1496 C C . THR A 1 209 ? 50.232 138.240 78.395 1.00 32.49 197 THR A C 1
ATOM 1497 O O . THR A 1 209 ? 49.394 139.066 78.777 1.00 32.38 197 THR A O 1
ATOM 1501 N N . GLY A 1 210 ? 50.806 138.283 77.195 1.00 32.66 198 GLY A N 1
ATOM 1502 C CA . GLY A 1 210 ? 50.436 139.316 76.232 1.00 32.77 198 GLY A CA 1
ATOM 1503 C C . GLY A 1 210 ? 48.945 139.305 75.909 1.00 32.86 198 GLY A C 1
ATOM 1504 O O . GLY A 1 210 ? 48.339 140.369 75.769 1.00 32.94 198 GLY A O 1
ATOM 1505 N N . ILE A 1 211 ? 48.346 138.120 75.784 1.00 32.78 199 ILE A N 1
ATOM 1506 C CA . ILE A 1 211 ? 46.916 137.990 75.484 1.00 32.89 199 ILE A CA 1
ATOM 1507 C C . ILE A 1 211 ? 46.051 138.560 76.607 1.00 32.82 199 ILE A C 1
ATOM 1508 O O . ILE A 1 211 ? 45.187 139.394 76.328 1.00 32.51 199 ILE A O 1
ATOM 1513 N N . LEU A 1 212 ? 46.331 138.110 77.830 1.00 32.89 200 LEU A N 1
ATOM 1514 C CA . LEU A 1 212 ? 45.624 138.539 79.038 1.00 32.75 200 LEU A CA 1
ATOM 1515 C C . LEU A 1 212 ? 45.733 140.036 79.315 1.00 32.87 200 LEU A C 1
ATOM 1516 O O . LEU A 1 212 ? 44.811 140.626 79.871 1.00 32.65 200 LEU A O 1
ATOM 1521 N N . ILE A 1 213 ? 46.834 140.680 78.937 1.00 33.18 201 ILE A N 1
ATOM 1522 C CA . ILE A 1 213 ? 46.926 142.123 79.173 1.00 33.53 201 ILE A CA 1
ATOM 1523 C C . ILE A 1 213 ? 46.075 142.928 78.194 1.00 33.34 201 ILE A C 1
ATOM 1524 O O . ILE A 1 213 ? 45.916 144.129 78.388 1.00 33.37 201 ILE A O 1
ATOM 1529 N N . GLY A 1 214 ? 45.507 142.301 77.172 1.00 33.30 202 GLY A N 1
ATOM 1530 C CA . GLY A 1 214 ? 44.646 143.010 76.248 1.00 33.42 202 GLY A CA 1
ATOM 1531 C C . GLY A 1 214 ? 45.199 143.238 74.864 1.00 33.52 202 GLY A C 1
ATOM 1532 O O . GLY A 1 214 ? 44.861 144.231 74.232 1.00 33.32 202 GLY A O 1
ATOM 1533 N N . ALA A 1 215 ? 46.053 142.337 74.399 1.00 33.84 203 ALA A N 1
ATOM 1534 C CA . ALA A 1 215 ? 46.597 142.419 73.056 1.00 34.20 203 ALA A CA 1
ATOM 1535 C C . ALA A 1 215 ? 45.439 142.479 72.062 1.00 34.46 203 ALA A C 1
ATOM 1536 O O . ALA A 1 215 ? 44.401 141.866 72.267 1.00 34.47 203 ALA A O 1
ATOM 1538 N N . ASP A 1 216 ? 45.614 143.224 70.978 1.00 34.91 204 ASP A N 1
ATOM 1539 C CA . ASP A 1 216 ? 44.588 143.403 69.956 1.00 35.14 204 ASP A CA 1
ATOM 1540 C C . ASP A 1 216 ? 44.430 142.138 69.120 1.00 35.02 204 ASP A C 1
ATOM 1541 O O . ASP A 1 216 ? 43.415 141.941 68.472 1.00 35.15 204 ASP A O 1
ATOM 1546 N N . ALA A 1 217 ? 45.448 141.287 69.107 1.00 35.17 205 ALA A N 1
ATOM 1547 C CA . ALA A 1 217 ? 45.438 140.024 68.377 1.00 35.30 205 ALA A CA 1
ATOM 1548 C C . ALA A 1 217 ? 46.555 139.114 68.866 1.00 35.50 205 ALA A C 1
ATOM 1549 O O . ALA A 1 217 ? 47.423 139.526 69.642 1.00 35.49 205 ALA A O 1
ATOM 1551 N N . GLY A 1 218 ? 46.519 137.873 68.396 1.00 35.82 206 GLY A N 1
ATOM 1552 C CA . GLY A 1 218 ? 47.537 136.886 68.734 1.00 36.16 206 GLY A CA 1
ATOM 1553 C C . GLY A 1 218 ? 47.087 135.531 69.225 1.00 36.29 206 GLY A C 1
ATOM 1554 O O . GLY A 1 218 ? 45.899 135.308 69.403 1.00 36.63 206 GLY A O 1
ATOM 1555 N N . TYR A 1 219 ? 48.048 134.640 69.440 1.00 36.33 207 TYR A N 1
ATOM 1556 C CA . TYR A 1 219 ? 47.840 133.278 69.899 1.00 36.32 207 TYR A CA 1
ATOM 1557 C C . TYR A 1 219 ? 48.997 132.855 70.766 1.00 36.11 207 TYR A C 1
ATOM 1558 O O . TYR A 1 219 ? 50.020 133.514 70.730 1.00 36.04 207 TYR A O 1
ATOM 1567 N N . VAL A 1 220 ? 48.843 131.779 71.529 1.00 36.26 208 VAL A N 1
ATOM 1568 C CA . VAL A 1 220 ? 49.937 131.225 72.324 1.00 36.33 208 VAL A CA 1
ATOM 1569 C C . VAL A 1 220 ? 50.601 130.347 71.254 1.00 36.23 208 VAL A C 1
ATOM 1570 O O . VAL A 1 220 ? 50.248 129.179 71.114 1.00 35.67 208 VAL A O 1
ATOM 1574 N N . ILE A 1 221 ? 51.543 130.901 70.493 1.00 36.47 209 ILE A N 1
ATOM 1575 C CA . ILE A 1 221 ? 52.175 130.135 69.403 1.00 37.03 209 ILE A CA 1
ATOM 1576 C C . ILE A 1 221 ? 52.993 128.899 69.769 1.00 37.12 209 ILE A C 1
ATOM 1577 O O . ILE A 1 221 ? 53.194 128.033 68.921 1.00 37.11 209 ILE A O 1
ATOM 1582 N N . ASP A 1 222 ? 53.463 128.800 71.008 1.00 37.43 210 ASP A N 1
ATOM 1583 C CA . ASP A 1 222 ? 54.231 127.627 71.445 1.00 37.38 210 ASP A CA 1
ATOM 1584 C C . ASP A 1 222 ? 53.391 126.356 71.482 1.00 36.71 210 ASP A C 1
ATOM 1585 O O . ASP A 1 222 ? 53.964 125.268 71.421 1.00 36.98 210 ASP A O 1
ATOM 1590 N N . ALA A 1 223 ? 52.071 126.478 71.575 1.00 35.81 211 ALA A N 1
ATOM 1591 C CA . ALA A 1 223 ? 51.176 125.324 71.592 1.00 35.05 211 ALA A CA 1
ATOM 1592 C C . ALA A 1 223 ? 50.583 124.993 70.227 1.00 34.27 211 ALA A C 1
ATOM 1593 O O . ALA A 1 223 ? 49.803 124.063 70.084 1.00 34.09 211 ALA A O 1
ATOM 1595 N N . VAL A 1 224 ? 50.939 125.768 69.213 1.00 33.56 212 VAL A N 1
ATOM 1596 C CA . VAL A 1 224 ? 50.444 125.587 67.860 1.00 32.99 212 VAL A CA 1
ATOM 1597 C C . VAL A 1 224 ? 51.261 124.523 67.144 1.00 32.35 212 VAL A C 1
ATOM 1598 O O . VAL A 1 224 ? 52.490 124.593 67.214 1.00 32.08 212 VAL A O 1
ATOM 1602 N N . PRO A 1 225 ? 50.603 123.555 66.478 1.00 31.59 213 PRO A N 1
ATOM 1603 C CA . PRO A 1 225 ? 51.402 122.575 65.756 1.00 31.35 213 PRO A CA 1
ATOM 1604 C C . PRO A 1 225 ? 52.415 123.289 64.861 1.00 31.22 213 PRO A C 1
ATOM 1605 O O . PRO A 1 225 ? 52.119 124.264 64.178 1.00 31.47 213 PRO A O 1
ATOM 1609 N N . ALA A 1 226 ? 53.645 122.804 64.856 1.00 30.85 214 ALA A N 1
ATOM 1610 C CA . ALA A 1 226 ? 54.717 123.434 64.085 1.00 30.49 214 ALA A CA 1
ATOM 1611 C C . ALA A 1 226 ? 54.408 123.971 62.686 1.00 30.29 214 ALA A C 1
ATOM 1612 O O . ALA A 1 226 ? 54.821 125.064 62.318 1.00 30.51 214 ALA A O 1
ATOM 1614 N N . ASP A 1 227 ? 53.686 123.185 61.903 1.00 29.99 215 ASP A N 1
ATOM 1615 C CA . ASP A 1 227 ? 53.358 123.518 60.531 1.00 29.81 215 ASP A CA 1
ATOM 1616 C C . ASP A 1 227 ? 52.622 124.841 60.330 1.00 29.25 215 ASP A C 1
ATOM 1617 O O . ASP A 1 227 ? 52.787 125.482 59.307 1.00 28.89 215 ASP A O 1
ATOM 1622 N N . PHE A 1 228 ? 51.823 125.229 61.317 1.00 28.99 216 PHE A N 1
ATOM 1623 C CA . PHE A 1 228 ? 50.954 126.390 61.264 1.00 28.70 216 PHE A CA 1
ATOM 1624 C C . PHE A 1 228 ? 51.385 127.645 61.996 1.00 28.72 216 PHE A C 1
ATOM 1625 O O . PHE A 1 228 ? 50.628 128.612 62.055 1.00 28.72 216 PHE A O 1
ATOM 1633 N N . VAL A 1 229 ? 52.595 127.663 62.535 1.00 28.90 217 VAL A N 1
ATOM 1634 C CA . VAL A 1 229 ? 53.043 128.839 63.286 1.00 29.14 217 VAL A CA 1
ATOM 1635 C C . VAL A 1 229 ? 53.029 130.102 62.434 1.00 29.35 217 VAL A C 1
ATOM 1636 O O . VAL A 1 229 ? 52.404 131.085 62.832 1.00 29.01 217 VAL A O 1
ATOM 1640 N N . SER A 1 230 ? 53.703 130.056 61.287 1.00 29.75 218 SER A N 1
ATOM 1641 C CA . SER A 1 230 ? 53.756 131.215 60.396 1.00 30.05 218 SER A CA 1
ATOM 1642 C C . SER A 1 230 ? 52.357 131.595 59.868 1.00 30.39 218 SER A C 1
ATOM 1643 O O . SER A 1 230 ? 52.062 132.791 59.699 1.00 30.19 218 SER A O 1
ATOM 1646 N N . GLY A 1 231 ? 51.506 130.593 59.635 1.00 30.64 219 GLY A N 1
ATOM 1647 C CA . GLY A 1 231 ? 50.151 130.831 59.138 1.00 30.87 219 GLY A CA 1
ATOM 1648 C C . GLY A 1 231 ? 49.272 131.612 60.098 1.00 31.16 219 GLY A C 1
ATOM 1649 O O . GLY A 1 231 ? 48.568 132.532 59.654 1.00 31.55 219 GLY A O 1
ATOM 1650 N N . VAL A 1 232 ? 49.318 131.264 61.388 1.00 31.12 220 VAL A N 1
ATOM 1651 C CA . VAL A 1 232 ? 48.485 131.940 62.397 1.00 31.12 220 VAL A CA 1
ATOM 1652 C C . VAL A 1 232 ? 49.003 133.348 62.673 1.00 31.43 220 VAL A C 1
ATOM 1653 O O . VAL A 1 232 ? 48.207 134.240 62.942 1.00 31.78 220 VAL A O 1
ATOM 1657 N N . VAL A 1 233 ? 50.317 133.554 62.628 1.00 31.58 221 VAL A N 1
ATOM 1658 C CA . VAL A 1 233 ? 50.903 134.870 62.857 1.00 31.54 221 VAL A CA 1
ATOM 1659 C C . VAL A 1 233 ? 50.460 135.764 61.700 1.00 31.69 221 VAL A C 1
ATOM 1660 O O . VAL A 1 233 ? 50.066 136.900 61.953 1.00 31.82 221 VAL A O 1
ATOM 1664 N N . GLU A 1 234 ? 50.497 135.277 60.463 1.00 31.74 222 GLU A N 1
ATOM 1665 C CA . GLU A 1 234 ? 50.040 136.038 59.305 1.00 31.92 222 GLU A CA 1
ATOM 1666 C C . GLU A 1 234 ? 48.586 136.438 59.507 1.00 32.09 222 GLU A C 1
ATOM 1667 O O . GLU A 1 234 ? 48.204 137.581 59.292 1.00 31.99 222 GLU A O 1
ATOM 1673 N N . LYS A 1 235 ? 47.749 135.506 59.942 1.00 32.55 223 LYS A N 1
ATOM 1674 C CA . LYS A 1 235 ? 46.344 135.841 60.148 1.00 32.75 223 LYS A CA 1
ATOM 1675 C C . LYS A 1 235 ? 46.164 136.970 61.159 1.00 32.64 223 LYS A C 1
ATOM 1676 O O . LYS A 1 235 ? 45.352 137.873 60.933 1.00 32.77 223 LYS A O 1
ATOM 1682 N N . ALA A 1 236 ? 46.910 136.902 62.259 1.00 32.57 224 ALA A N 1
ATOM 1683 C CA . ALA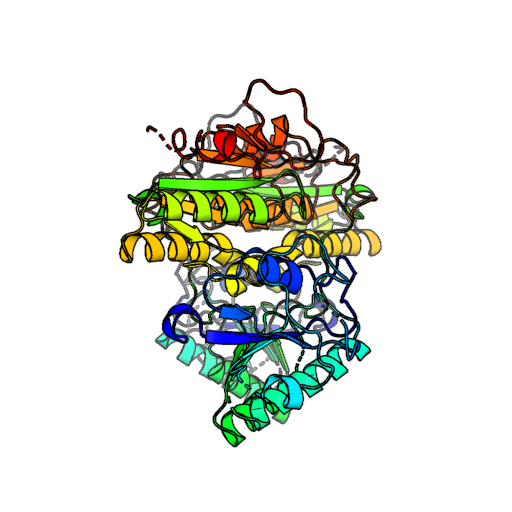 A 1 236 ? 46.850 137.915 63.311 1.00 32.68 224 ALA A CA 1
ATOM 1684 C C . ALA A 1 236 ? 47.267 139.286 62.799 1.00 32.93 224 ALA A C 1
ATOM 1685 O O . ALA A 1 236 ? 46.618 140.267 63.152 1.00 32.91 224 ALA A O 1
ATOM 1687 N N . VAL A 1 237 ? 48.317 139.354 61.983 1.00 33.22 225 VAL A N 1
ATOM 1688 C CA . VAL A 1 237 ? 48.736 140.638 61.439 1.00 33.61 225 VAL A CA 1
ATOM 1689 C C . VAL A 1 237 ? 47.667 141.195 60.504 1.00 34.25 225 VAL A C 1
ATOM 1690 O O . VAL A 1 237 ? 47.388 142.398 60.568 1.00 34.63 225 VAL A O 1
ATOM 1694 N N . LEU A 1 238 ? 47.084 140.351 59.655 1.00 34.55 226 LEU A N 1
ATOM 1695 C CA . LEU A 1 238 ? 46.056 140.807 58.730 1.00 35.11 226 LEU A CA 1
ATOM 1696 C C . LEU A 1 238 ? 44.754 141.148 59.459 1.00 35.39 226 LEU A C 1
ATOM 1697 O O . LEU A 1 238 ? 43.973 141.935 58.942 1.00 35.59 226 LEU A O 1
ATOM 1702 N N . LYS A 1 239 ? 44.483 140.579 60.630 1.00 35.91 227 LYS A N 1
ATOM 1703 C CA . LYS A 1 239 ? 43.293 140.907 61.410 1.00 35.91 227 LYS A CA 1
ATOM 1704 C C . LYS A 1 239 ? 43.475 142.340 61.891 1.00 35.99 227 LYS A C 1
ATOM 1705 O O . LYS A 1 239 ? 42.559 143.143 61.753 1.00 36.24 227 LYS A O 1
ATOM 1711 N N . LEU A 1 240 ? 44.631 142.678 62.454 1.00 36.09 228 LEU A N 1
ATOM 1712 C CA . LEU A 1 240 ? 44.876 144.046 62.927 1.00 36.34 228 LEU A CA 1
ATOM 1713 C C . LEU A 1 240 ? 44.806 145.059 61.797 1.00 36.52 228 LEU A C 1
ATOM 1714 O O . LEU A 1 240 ? 44.360 146.181 62.025 1.00 36.68 228 LEU A O 1
ATOM 1719 N N . GLU A 1 241 ? 45.252 144.675 60.605 1.00 36.73 229 GLU A N 1
ATOM 1720 C CA . GLU A 1 241 ? 45.156 145.569 59.456 1.00 37.25 229 GLU A CA 1
ATOM 1721 C C . GLU A 1 241 ? 43.672 145.829 59.199 1.00 37.36 229 GLU A C 1
ATOM 1722 O O . GLU A 1 241 ? 43.278 146.985 59.100 1.00 37.33 229 GLU A O 1
ATOM 1728 N N . LYS A 1 242 ? 42.852 144.784 59.118 1.00 37.53 230 LYS A N 1
ATOM 1729 C CA . LYS A 1 242 ? 41.418 144.960 58.900 1.00 37.83 230 LYS A CA 1
ATOM 1730 C C . LYS A 1 242 ? 40.710 145.837 59.930 1.00 37.57 230 LYS A C 1
ATOM 1731 O O . LYS A 1 242 ? 39.765 146.508 59.551 1.00 37.57 230 LYS A O 1
ATOM 1737 N N . THR A 1 243 ? 41.134 145.871 61.189 1.00 37.38 231 THR A N 1
ATOM 1738 C CA . THR A 1 243 ? 40.470 146.702 62.192 1.00 37.17 231 THR A CA 1
ATOM 1739 C C . THR A 1 243 ? 41.023 148.138 62.247 1.00 37.06 231 THR A C 1
ATOM 1740 O O . THR A 1 243 ? 40.837 148.832 63.244 1.00 37.00 231 THR A O 1
ATOM 1744 N N . GLY A 1 244 ? 41.734 148.605 61.224 1.00 36.88 232 GLY A N 1
ATOM 1745 C CA . GLY A 1 244 ? 42.270 149.959 61.166 1.00 36.69 232 GLY A CA 1
ATOM 1746 C C . GLY A 1 244 ? 43.549 150.379 61.859 1.00 36.61 232 GLY A C 1
ATOM 1747 O O . GLY A 1 244 ? 43.788 151.583 61.932 1.00 37.13 232 GLY A O 1
ATOM 1748 N N . LYS A 1 245 ? 44.358 149.450 62.354 1.00 36.18 233 LYS A N 1
ATOM 1749 C CA . LYS A 1 245 ? 45.611 149.787 63.018 1.00 35.89 233 LYS A CA 1
ATOM 1750 C C . LYS A 1 245 ? 46.653 150.165 61.970 1.00 35.70 233 LYS A C 1
ATOM 1751 O O . LYS A 1 245 ? 46.719 149.501 60.943 1.00 35.56 233 LYS A O 1
ATOM 1757 N N . GLU A 1 246 ? 47.448 151.205 62.220 1.00 35.38 234 GLU A N 1
ATOM 1758 C CA . GLU A 1 246 ? 48.506 151.697 61.322 1.00 35.29 234 GLU A CA 1
ATOM 1759 C C . GLU A 1 246 ? 49.879 151.123 61.645 1.00 34.58 234 GLU A C 1
ATOM 1760 O O . GLU A 1 246 ? 50.844 151.351 60.914 1.00 34.56 234 GLU A O 1
ATOM 1766 N N . ILE A 1 247 ? 49.958 150.385 62.746 1.00 33.89 235 ILE A N 1
ATOM 1767 C CA . ILE A 1 247 ? 51.219 149.788 63.138 1.00 33.45 235 ILE A CA 1
ATOM 1768 C C . ILE A 1 247 ? 50.972 148.707 64.174 1.00 33.38 235 ILE A C 1
ATOM 1769 O O . ILE A 1 247 ? 50.001 148.811 64.932 1.00 33.34 235 ILE A O 1
ATOM 1774 N N . VAL A 1 248 ? 51.856 147.710 64.176 1.00 33.08 236 VAL A N 1
ATOM 1775 C CA . VAL A 1 248 ? 51.780 146.601 65.114 1.00 33.04 236 VAL A CA 1
ATOM 1776 C C . VAL A 1 248 ? 53.126 146.260 65.752 1.00 32.75 236 VAL A C 1
ATOM 1777 O O . VAL A 1 248 ? 54.141 146.234 65.068 1.00 32.78 236 VAL A O 1
ATOM 1781 N N . PHE A 1 249 ? 53.099 145.986 67.056 1.00 32.55 237 PHE A N 1
ATOM 1782 C CA . PHE A 1 249 ? 54.270 145.609 67.843 1.00 32.25 237 PHE A CA 1
ATOM 1783 C C . PHE A 1 249 ? 54.065 144.125 68.051 1.00 32.09 237 PHE A C 1
ATOM 1784 O O . PHE A 1 249 ? 53.047 143.763 68.623 1.00 32.04 237 PHE A O 1
ATOM 1792 N N . VAL A 1 250 ? 55.006 143.319 67.568 1.00 32.11 238 VAL A N 1
ATOM 1793 C CA . VAL A 1 250 ? 54.953 141.869 67.644 1.00 32.30 238 VAL A CA 1
ATOM 1794 C C . VAL A 1 250 ? 55.845 141.358 68.759 1.00 32.46 238 VAL A C 1
ATOM 1795 O O . VAL A 1 250 ? 57.052 141.586 68.737 1.00 32.39 238 VAL A O 1
ATOM 1799 N N . GLU A 1 251 ? 55.234 140.666 69.716 1.00 32.77 239 GLU A N 1
ATOM 1800 C CA . GLU A 1 251 ? 55.948 140.086 70.851 1.00 32.70 239 GLU A CA 1
ATOM 1801 C C . GLU A 1 251 ? 56.784 138.929 70.348 1.00 32.35 239 GLU A C 1
ATOM 1802 O O . GLU A 1 251 ? 56.199 137.952 69.897 1.00 32.54 239 GLU A O 1
ATOM 1808 N N . GLY A 1 252 ? 58.106 139.012 70.415 1.00 31.90 240 GLY A N 1
ATOM 1809 C CA . GLY A 1 252 ? 58.926 137.894 69.972 1.00 31.80 240 GLY A CA 1
ATOM 1810 C C . GLY A 1 252 ? 58.867 136.737 70.963 1.00 31.64 240 GLY A C 1
ATOM 1811 O O . GLY A 1 252 ? 58.349 136.867 72.073 1.00 31.84 240 GLY A O 1
ATOM 1812 N N . GLN A 1 253 ? 59.386 135.587 70.548 1.00 31.26 241 GLN A N 1
ATOM 1813 C CA . GLN A 1 253 ? 59.467 134.369 71.346 1.00 30.92 241 GLN A CA 1
ATOM 1814 C C . GLN A 1 253 ? 60.809 133.700 71.033 1.00 30.78 241 GLN A C 1
ATOM 1815 O O . GLN A 1 253 ? 61.150 133.492 69.857 1.00 30.45 241 GLN A O 1
ATOM 1821 N N . GLY A 1 254 ? 61.551 133.370 72.093 1.00 30.44 242 GLY A N 1
ATOM 1822 C CA . GLY A 1 254 ? 62.859 132.729 71.988 1.00 30.01 242 GLY A CA 1
ATOM 1823 C C . GLY A 1 254 ? 63.838 133.597 71.229 1.00 29.67 242 GLY A C 1
ATOM 1824 O O . GLY A 1 254 ? 63.793 134.825 71.327 1.00 29.76 242 GLY A O 1
ATOM 1825 N N . ALA A 1 255 ? 64.717 132.942 70.482 1.00 29.16 243 ALA A N 1
ATOM 1826 C CA . ALA A 1 255 ? 65.727 133.600 69.664 1.00 28.85 243 ALA A CA 1
ATOM 1827 C C . ALA A 1 255 ? 66.051 132.615 68.553 1.00 28.76 243 ALA A C 1
ATOM 1828 O O . ALA A 1 255 ? 65.906 131.407 68.789 1.00 28.63 243 ALA A O 1
ATOM 1830 N N . LEU A 1 256 ? 66.462 133.103 67.382 1.00 28.51 244 LEU A N 1
ATOM 1831 C CA . LEU A 1 256 ? 66.776 132.207 66.259 1.00 28.55 244 LEU A CA 1
ATOM 1832 C C . LEU A 1 256 ? 67.906 131.237 66.548 1.00 28.46 244 LEU A C 1
ATOM 1833 O O . LEU A 1 256 ? 67.860 130.101 66.087 1.00 28.44 244 LEU A O 1
ATOM 1838 N N . ARG A 1 257 ? 68.883 131.711 67.315 1.00 28.29 245 ARG A N 1
ATOM 1839 C CA . ARG A 1 257 ? 70.033 130.899 67.700 1.00 28.06 245 ARG A CA 1
ATOM 1840 C C . ARG A 1 257 ? 69.774 129.935 68.862 1.00 28.14 245 ARG A C 1
ATOM 1841 O O . ARG A 1 257 ? 70.631 129.092 69.136 1.00 28.50 245 ARG A O 1
ATOM 1849 N N . HIS A 1 258 ? 68.635 130.012 69.552 1.00 28.00 246 HIS A N 1
ATOM 1850 C CA . HIS A 1 258 ? 68.328 129.139 70.686 1.00 27.84 246 HIS A CA 1
ATOM 1851 C C . HIS A 1 258 ? 68.046 127.751 70.112 1.00 27.67 246 HIS A C 1
ATOM 1852 O O . HIS A 1 258 ? 67.079 127.614 69.376 1.00 27.75 246 HIS A O 1
ATOM 1859 N N . PRO A 1 259 ? 68.864 126.727 70.393 1.00 27.67 247 PRO A N 1
ATOM 1860 C CA . PRO A 1 259 ? 68.579 125.412 69.814 1.00 27.80 247 PRO A CA 1
ATOM 1861 C C . PRO A 1 259 ? 67.265 124.752 70.225 1.00 28.01 247 PRO A C 1
ATOM 1862 O O . PRO A 1 259 ? 66.760 123.911 69.483 1.00 28.54 247 PRO A O 1
ATOM 1866 N N . ALA A 1 260 ? 66.709 125.093 71.381 1.00 27.99 248 ALA A N 1
ATOM 1867 C CA . ALA A 1 260 ? 65.440 124.516 71.782 1.00 27.97 248 ALA A CA 1
ATOM 1868 C C . ALA A 1 260 ? 64.257 125.283 71.215 1.00 27.89 248 ALA A C 1
ATOM 1869 O O . ALA A 1 260 ? 63.191 124.692 71.071 1.00 27.97 248 ALA A O 1
ATOM 1871 N N . TYR A 1 261 ? 64.423 126.560 70.896 1.00 27.90 249 TYR A N 1
ATOM 1872 C CA . TYR A 1 261 ? 63.311 127.385 70.427 1.00 28.23 249 TYR A CA 1
ATOM 1873 C C . TYR A 1 261 ? 63.417 128.173 69.126 1.00 28.31 249 TYR A C 1
ATOM 1874 O O . TYR A 1 261 ? 62.453 128.844 68.768 1.00 28.15 249 TYR A O 1
ATOM 1883 N N . GLY A 1 262 ? 64.543 128.123 68.422 1.00 28.45 250 GLY A N 1
ATOM 1884 C CA . GLY A 1 262 ? 64.695 128.863 67.171 1.00 28.70 250 GLY A CA 1
ATOM 1885 C C . GLY A 1 262 ? 63.593 128.673 66.147 1.00 28.83 250 GLY A C 1
ATOM 1886 O O . GLY A 1 262 ? 63.202 129.608 65.442 1.00 28.66 250 GLY A O 1
ATOM 1887 N N . GLN A 1 263 ? 63.111 127.436 66.070 1.00 29.05 251 GLN A N 1
ATOM 1888 C CA . GLN A 1 263 ? 62.014 127.122 65.168 1.00 29.22 251 GLN A CA 1
ATOM 1889 C C . GLN A 1 263 ? 60.822 128.074 65.391 1.00 29.24 251 GLN A C 1
ATOM 1890 O O . GLN A 1 263 ? 60.232 128.596 64.449 1.00 29.29 251 GLN A O 1
ATOM 1896 N N . VAL A 1 264 ? 60.484 128.330 66.646 1.00 29.27 252 VAL A N 1
ATOM 1897 C CA . VAL A 1 264 ? 59.367 129.198 66.985 1.00 29.53 252 VAL A CA 1
ATOM 1898 C C . VAL A 1 264 ? 59.604 130.613 66.475 1.00 29.38 252 VAL A C 1
ATOM 1899 O O . VAL A 1 264 ? 58.738 131.249 65.882 1.00 29.38 252 VAL A O 1
ATOM 1903 N N . THR A 1 265 ? 60.806 131.100 66.732 1.00 29.57 253 THR A N 1
ATOM 1904 C CA . THR A 1 265 ? 61.214 132.438 66.323 1.00 29.81 253 THR A CA 1
ATOM 1905 C C . THR A 1 265 ? 61.211 132.561 64.802 1.00 29.88 253 THR A C 1
ATOM 1906 O O . THR A 1 265 ? 60.830 133.611 64.300 1.00 29.76 253 THR A O 1
ATOM 1910 N N . LEU A 1 266 ? 61.625 131.523 64.080 1.00 30.13 254 LEU A N 1
ATOM 1911 C CA . LEU A 1 266 ? 61.622 131.589 62.627 1.00 30.57 254 LEU A CA 1
ATOM 1912 C C . LEU A 1 266 ? 60.178 131.655 62.091 1.00 31.20 254 LEU A C 1
ATOM 1913 O O . LEU A 1 266 ? 59.874 132.458 61.193 1.00 30.97 254 LEU A O 1
ATOM 1918 N N . GLY A 1 267 ? 59.287 130.831 62.645 1.00 31.62 255 GLY A N 1
ATOM 1919 C CA . GLY A 1 267 ? 57.880 130.842 62.231 1.00 32.09 255 GLY A CA 1
ATOM 1920 C C . GLY A 1 267 ? 57.261 132.219 62.430 1.00 32.43 255 GLY A C 1
ATOM 1921 O O . GLY A 1 267 ? 56.481 132.730 61.625 1.00 32.51 255 GLY A O 1
ATOM 1922 N N . LEU A 1 268 ? 57.645 132.842 63.537 1.00 32.72 256 LEU A N 1
ATOM 1923 C CA . LEU A 1 268 ? 57.160 134.169 63.895 1.00 32.99 256 LEU A CA 1
ATOM 1924 C C . LEU A 1 268 ? 57.660 135.232 62.913 1.00 32.65 256 LEU A C 1
ATOM 1925 O O . LEU A 1 268 ? 56.901 136.082 62.438 1.00 32.55 256 LEU A O 1
ATOM 1930 N N . LEU A 1 269 ? 58.946 135.156 62.587 1.00 32.49 257 LEU A N 1
ATOM 1931 C CA . LEU A 1 269 ? 59.568 136.078 61.637 1.00 32.34 257 LEU A CA 1
ATOM 1932 C C . LEU A 1 269 ? 58.913 135.991 60.262 1.00 32.02 257 LEU A C 1
ATOM 1933 O O . LEU A 1 269 ? 58.562 137.034 59.727 1.00 31.80 257 LEU A O 1
ATOM 1938 N N . TYR A 1 270 ? 58.751 134.781 59.723 1.00 31.85 258 TYR A N 1
ATOM 1939 C CA . TYR A 1 270 ? 58.101 134.586 58.419 1.00 31.76 258 TYR A CA 1
ATOM 1940 C C . TYR A 1 270 ? 56.640 135.026 58.400 1.00 31.57 258 TYR A C 1
ATOM 1941 O O . TYR A 1 270 ? 56.188 135.660 57.447 1.00 31.17 258 TYR A O 1
ATOM 1950 N N . GLY A 1 271 ? 55.949 134.669 59.474 1.00 31.46 259 GLY A N 1
ATOM 1951 C CA . GLY A 1 271 ? 54.548 134.988 59.646 1.00 31.51 259 GLY A CA 1
ATOM 1952 C C . GLY A 1 271 ? 54.191 136.454 59.741 1.00 31.47 259 GLY A C 1
ATOM 1953 O O . GLY A 1 271 ? 53.122 136.867 59.279 1.00 31.58 259 GLY A O 1
ATOM 1954 N N . SER A 1 272 ? 55.077 137.234 60.346 1.00 31.27 260 SER A N 1
ATOM 1955 C CA . SER A 1 272 ? 54.796 138.657 60.490 1.00 31.33 260 SER A CA 1
ATOM 1956 C C . SER A 1 272 ? 55.533 139.535 59.488 1.00 31.45 260 SER A C 1
ATOM 1957 O O . SER A 1 272 ? 55.119 140.676 59.357 1.00 31.66 260 SER A O 1
ATOM 1960 N N . ASN A 1 273 ? 56.567 139.042 58.806 1.00 31.67 261 ASN A N 1
ATOM 1961 C CA . ASN A 1 273 ? 57.345 139.767 57.811 1.00 31.69 261 ASN A CA 1
ATOM 1962 C C . ASN A 1 273 ? 57.585 141.217 58.243 1.00 31.86 261 ASN A C 1
ATOM 1963 O O . ASN A 1 273 ? 57.142 142.148 57.558 1.00 32.00 261 ASN A O 1
ATOM 1968 N N . PRO A 1 274 ? 58.268 141.411 59.385 1.00 31.80 262 PRO A N 1
ATOM 1969 C CA . PRO A 1 274 ? 58.528 142.763 59.896 1.00 31.74 262 PRO A CA 1
ATOM 1970 C C . PRO A 1 274 ? 59.344 143.682 58.997 1.00 31.58 262 PRO A C 1
ATOM 1971 O O . PRO A 1 274 ? 60.227 143.250 58.269 1.00 31.74 262 PRO A O 1
ATOM 1975 N N . ASP A 1 275 ? 58.997 144.961 59.064 1.00 31.47 263 ASP A N 1
ATOM 1976 C CA . ASP A 1 275 ? 59.661 146.010 58.309 1.00 31.23 263 ASP A CA 1
ATOM 1977 C C . ASP A 1 275 ? 60.911 146.368 59.083 1.00 31.19 263 ASP A C 1
ATOM 1978 O O . ASP A 1 275 ? 61.961 146.537 58.463 1.00 31.14 263 ASP A O 1
ATOM 1983 N N . VAL A 1 276 ? 60.767 146.476 60.408 1.00 31.13 264 VAL A N 1
ATOM 1984 C CA . VAL A 1 276 ? 61.856 146.812 61.321 1.00 31.02 264 VAL A CA 1
ATOM 1985 C C . VAL A 1 276 ? 61.797 145.978 62.591 1.00 30.95 264 VAL A C 1
ATOM 1986 O O . VAL A 1 276 ? 60.746 145.482 62.957 1.00 31.13 264 VAL A O 1
ATOM 1990 N N . VAL A 1 277 ? 62.938 145.825 63.250 1.00 30.92 265 VAL A N 1
ATOM 1991 C CA . VAL A 1 277 ? 63.037 145.041 64.459 1.00 30.68 265 VAL A CA 1
ATOM 1992 C C . VAL A 1 277 ? 63.869 145.741 65.516 1.00 30.67 265 VAL A C 1
ATOM 1993 O O . VAL A 1 277 ? 64.857 146.409 65.212 1.00 30.87 265 VAL A O 1
ATOM 1997 N N . PHE A 1 278 ? 63.438 145.569 66.758 1.00 30.54 266 PHE A N 1
ATOM 1998 C CA . PHE A 1 278 ? 64.170 146.043 67.928 1.00 30.44 266 PHE A CA 1
ATOM 1999 C C . PHE A 1 278 ? 64.653 144.744 68.568 1.00 30.32 266 PHE A C 1
ATOM 2000 O O . PHE A 1 278 ? 63.829 143.855 68.805 1.00 30.27 266 PHE A O 1
ATOM 2008 N N . LEU A 1 279 ? 65.953 144.651 68.837 1.00 30.05 267 LEU A N 1
ATOM 2009 C CA . LEU A 1 279 ? 66.535 143.429 69.390 1.00 30.02 267 LEU A CA 1
ATOM 2010 C C . LEU A 1 279 ? 66.928 143.586 70.850 1.00 29.86 267 LEU A C 1
ATOM 2011 O O . LEU A 1 279 ? 67.859 144.320 71.173 1.00 29.74 267 LEU A O 1
ATOM 2016 N N . VAL A 1 280 ? 66.196 142.871 71.703 1.00 29.70 268 VAL A N 1
ATOM 2017 C CA . VAL A 1 280 ? 66.377 142.921 73.146 1.00 29.64 268 VAL A CA 1
ATOM 2018 C C . VAL A 1 280 ? 67.478 141.938 73.526 1.00 29.49 268 VAL A C 1
ATOM 2019 O O . VAL A 1 280 ? 67.489 140.800 73.061 1.00 28.98 268 VAL A O 1
ATOM 2023 N N . HIS A 1 281 ? 68.378 142.390 74.395 1.00 29.46 269 HIS A N 1
ATOM 2024 C CA . HIS A 1 281 ? 69.504 141.575 74.805 1.00 29.48 269 HIS A CA 1
ATOM 2025 C C . HIS A 1 281 ? 70.003 141.853 76.219 1.00 29.71 269 HIS A C 1
ATOM 2026 O O . HIS A 1 281 ? 69.987 143.001 76.699 1.00 30.01 269 HIS A O 1
ATOM 2033 N N . ASP A 1 282 ? 70.441 140.768 76.858 1.00 29.66 270 ASP A N 1
ATOM 2034 C CA . ASP A 1 282 ? 71.019 140.780 78.203 1.00 29.52 270 ASP A CA 1
ATOM 2035 C C . ASP A 1 282 ? 72.456 140.334 77.962 1.00 29.23 270 ASP A C 1
ATOM 2036 O O . ASP A 1 282 ? 72.689 139.157 77.699 1.00 29.23 270 ASP A O 1
ATOM 2041 N N . PRO A 1 283 ? 73.427 141.252 78.108 1.00 28.70 271 PRO A N 1
ATOM 2042 C CA . PRO A 1 283 ? 74.804 140.895 77.792 1.00 28.20 271 PRO A CA 1
ATOM 2043 C C . PRO A 1 283 ? 75.532 140.080 78.853 1.00 28.00 271 PRO A C 1
ATOM 2044 O O . PRO A 1 283 ? 76.683 139.741 78.624 1.00 28.11 271 PRO A O 1
ATOM 2048 N N . SER A 1 284 ? 74.931 139.753 79.989 1.00 27.86 272 SER A N 1
ATOM 2049 C CA . SER A 1 284 ? 75.622 138.983 81.021 1.00 27.89 272 SER A CA 1
ATOM 2050 C C . SER A 1 284 ? 75.491 137.469 80.901 1.00 28.01 272 SER A C 1
ATOM 2051 O O . SER A 1 284 ? 76.206 136.754 81.585 1.00 28.09 272 SER A O 1
ATOM 2054 N N . ARG A 1 285 ? 74.611 136.967 80.044 1.00 28.27 273 ARG A N 1
ATOM 2055 C CA . ARG A 1 285 ? 74.395 135.534 79.928 1.00 28.40 273 ARG A CA 1
ATOM 2056 C C . ARG A 1 285 ? 75.469 134.807 79.127 1.00 28.64 273 ARG A C 1
ATOM 2057 O O . ARG A 1 285 ? 75.668 135.081 77.940 1.00 28.61 273 ARG A O 1
ATOM 2065 N N . ASP A 1 286 ? 76.147 133.883 79.803 1.00 28.75 274 ASP A N 1
ATOM 2066 C CA . ASP A 1 286 ? 77.194 133.061 79.192 1.00 28.82 274 ASP A CA 1
ATOM 2067 C C . ASP A 1 286 ? 76.609 131.733 78.662 1.00 28.65 274 ASP A C 1
ATOM 2068 O O . ASP A 1 286 ? 77.358 130.923 78.112 1.00 28.92 274 ASP A O 1
ATOM 2073 N N . HIS A 1 287 ? 75.305 131.530 78.870 1.00 28.32 275 HIS A N 1
ATOM 2074 C CA A HIS A 1 287 ? 74.531 130.364 78.431 0.50 28.22 275 HIS A CA 1
ATOM 2075 C CA B HIS A 1 287 ? 74.512 130.366 78.473 0.50 28.12 275 HIS A CA 1
ATOM 2076 C C . HIS A 1 287 ? 73.091 130.850 78.192 1.00 28.04 275 HIS A C 1
ATOM 2077 O O . HIS A 1 287 ? 72.687 131.888 78.717 1.00 28.07 275 HIS A O 1
ATOM 2090 N N . PHE A 1 288 ? 72.303 130.152 77.376 1.00 27.76 276 PHE A N 1
ATOM 2091 C CA . PHE A 1 288 ? 70.918 130.567 77.166 1.00 27.52 276 PHE A CA 1
ATOM 2092 C C . PHE A 1 288 ? 70.298 130.215 78.518 1.00 27.38 276 PHE A C 1
ATOM 2093 O O . PHE A 1 288 ? 70.615 129.165 79.066 1.00 26.97 276 PHE A O 1
ATOM 2101 N N . GLU A 1 289 ? 69.440 131.081 79.047 1.00 27.54 277 GLU A N 1
ATOM 2102 C CA . GLU A 1 289 ? 68.815 130.886 80.356 1.00 27.53 277 GLU A CA 1
ATOM 2103 C C . GLU A 1 289 ? 68.127 129.523 80.491 1.00 27.26 277 GLU A C 1
ATOM 2104 O O . GLU A 1 289 ? 67.233 129.227 79.701 1.00 27.04 277 GLU A O 1
ATOM 2110 N N . SER A 1 290 ? 68.561 128.727 81.469 1.00 27.06 278 SER A N 1
ATOM 2111 C CA . SER A 1 290 ? 68.088 127.378 81.807 1.00 27.08 278 SER A CA 1
ATOM 2112 C C . SER A 1 290 ? 68.697 126.221 81.022 1.00 27.25 278 SER A C 1
ATOM 2113 O O . SER A 1 290 ? 68.338 125.071 81.256 1.00 27.34 278 SER A O 1
ATOM 2116 N N . PHE A 1 291 ? 69.621 126.511 80.115 1.00 27.56 279 PHE A N 1
ATOM 2117 C CA . PHE A 1 291 ? 70.251 125.531 79.252 1.00 27.79 279 PHE A CA 1
ATOM 2118 C C . PHE A 1 291 ? 71.751 125.483 79.470 1.00 28.41 279 PHE A C 1
ATOM 2119 O O . PHE A 1 291 ? 72.536 125.759 78.558 1.00 28.33 279 PHE A O 1
ATOM 2127 N N . PRO A 1 292 ? 72.142 125.086 80.690 1.00 29.21 280 PRO A N 1
ATOM 2128 C CA . PRO A 1 292 ? 73.568 125.038 80.993 1.00 29.88 280 PRO A CA 1
ATOM 2129 C C . PRO A 1 292 ? 74.380 123.997 80.208 1.00 30.32 280 PRO A C 1
ATOM 2130 O O . PRO A 1 292 ? 75.612 124.022 80.245 1.00 30.54 280 PRO A O 1
ATOM 2134 N N . GLU A 1 293 ? 73.710 123.101 79.488 1.00 30.84 281 GLU A N 1
ATOM 2135 C CA . GLU A 1 293 ? 74.367 122.037 78.721 1.00 30.93 281 GLU A CA 1
ATOM 2136 C C . GLU A 1 293 ? 74.383 122.170 77.203 1.00 30.78 281 GLU A C 1
ATOM 2137 O O . GLU A 1 293 ? 74.635 121.174 76.515 1.00 31.01 281 GLU A O 1
ATOM 2143 N N . ILE A 1 294 ? 74.096 123.379 76.728 1.00 30.36 282 ILE A N 1
ATOM 2144 C CA . ILE A 1 294 ? 74.152 123.727 75.319 1.00 29.98 282 ILE A CA 1
ATOM 2145 C C . ILE A 1 294 ? 75.370 124.649 75.299 1.00 29.71 282 ILE A C 1
ATOM 2146 O O . ILE A 1 294 ? 75.296 125.751 75.852 1.00 29.55 282 ILE A O 1
ATOM 2151 N N . PRO A 1 295 ? 76.487 124.217 74.682 1.00 29.31 283 PRO A N 1
ATOM 2152 C CA . PRO A 1 295 ? 77.684 125.059 74.630 1.00 28.92 283 PRO A CA 1
ATOM 2153 C C . PRO A 1 295 ? 77.473 126.179 73.613 1.00 28.50 283 PRO A C 1
ATOM 2154 O O . PRO A 1 295 ? 78.081 126.165 72.550 1.00 28.31 283 PRO A O 1
ATOM 2158 N N . LYS A 1 296 ? 76.614 127.138 73.944 1.00 28.12 284 LYS A N 1
ATOM 2159 C CA . LYS A 1 296 ? 76.272 128.239 73.055 1.00 27.99 284 LYS A CA 1
ATOM 2160 C C . LYS A 1 296 ? 75.632 129.321 73.928 1.00 27.94 284 LYS A C 1
ATOM 2161 O O . LYS A 1 296 ? 74.927 128.967 74.874 1.00 28.03 284 LYS A O 1
ATOM 2167 N N . LYS A 1 297 ? 75.869 130.598 73.640 1.00 27.68 285 LYS A N 1
ATOM 2168 C CA . LYS A 1 297 ? 75.326 131.701 74.425 1.00 27.74 285 LYS A CA 1
ATOM 2169 C C . LYS A 1 297 ? 74.589 132.702 73.537 1.00 28.01 285 LYS A C 1
ATOM 2170 O O . LYS A 1 297 ? 74.779 132.690 72.326 1.00 28.06 285 LYS A O 1
ATOM 2174 N N . PRO A 1 298 ? 73.744 133.579 74.099 1.00 28.32 286 PRO A N 1
ATOM 2175 C CA . PRO A 1 298 ? 73.078 134.572 73.257 1.00 28.88 286 PRO A CA 1
ATOM 2176 C C . PRO A 1 298 ? 74.115 135.545 72.690 1.00 28.97 286 PRO A C 1
ATOM 2177 O O . PRO A 1 298 ? 75.062 135.855 73.414 1.00 29.06 286 PRO A O 1
ATOM 2181 N N . ASP A 1 299 ? 73.941 136.002 71.451 1.00 29.32 287 ASP A N 1
ATOM 2182 C CA . ASP A 1 299 ? 74.866 136.900 70.747 1.00 29.67 287 ASP A CA 1
ATOM 2183 C C . ASP A 1 299 ? 74.136 137.960 69.917 1.00 30.01 287 ASP A C 1
ATOM 2184 O O . ASP A 1 299 ? 73.514 137.641 68.902 1.00 29.68 287 ASP A O 1
ATOM 2189 N N . PHE A 1 300 ? 74.226 139.218 70.351 1.00 30.34 288 PHE A N 1
ATOM 2190 C CA . PHE A 1 300 ? 73.518 140.303 69.673 1.00 30.61 288 PHE A CA 1
ATOM 2191 C C . PHE A 1 300 ? 73.765 140.430 68.166 1.00 30.83 288 PHE A C 1
ATOM 2192 O O . PHE A 1 300 ? 72.793 140.402 67.404 1.00 31.33 288 PHE A O 1
ATOM 2200 N N . GLU A 1 301 ? 75.019 140.558 67.741 1.00 30.85 289 GLU A N 1
ATOM 2201 C CA . GLU A 1 301 ? 75.361 140.711 66.326 1.00 30.99 289 GLU A CA 1
ATOM 2202 C C . GLU A 1 301 ? 75.024 139.512 65.453 1.00 31.03 289 GLU A C 1
ATOM 2203 O O . GLU A 1 301 ? 74.703 139.712 64.282 1.00 30.81 289 GLU A O 1
ATOM 2209 N N . GLU A 1 302 ? 75.095 138.304 66.007 1.00 31.13 290 GLU A N 1
ATOM 2210 C CA . GLU A 1 302 ? 74.760 137.091 65.255 1.00 31.21 290 GLU A CA 1
ATOM 2211 C C . GLU A 1 302 ? 73.263 136.920 65.057 1.00 31.34 290 GLU A C 1
ATOM 2212 O O . GLU A 1 302 ? 72.814 136.481 64.000 1.00 31.14 290 GLU A O 1
ATOM 2218 N N . GLU A 1 303 ? 72.505 137.266 66.089 1.00 31.73 291 GLU A N 1
ATOM 2219 C CA . GLU A 1 303 ? 71.052 137.191 66.062 1.00 32.09 291 GLU A CA 1
ATOM 2220 C C . GLU A 1 303 ? 70.618 138.239 65.026 1.00 32.16 291 GLU A C 1
ATOM 2221 O O . GLU A 1 303 ? 69.813 137.994 64.114 1.00 31.99 291 GLU A O 1
ATOM 2227 N N . ARG A 1 304 ? 71.180 139.433 65.175 1.00 31.81 292 ARG A N 1
ATOM 2228 C CA . ARG A 1 304 ? 70.879 140.495 64.234 1.00 31.76 292 ARG A CA 1
ATOM 2229 C C . ARG A 1 304 ? 71.163 140.125 62.777 1.00 31.69 292 ARG A C 1
ATOM 2230 O O . ARG A 1 304 ? 70.401 140.402 61.851 1.00 31.13 292 ARG A O 1
ATOM 2238 N N . ARG A 1 305 ? 72.322 139.508 62.587 1.00 31.77 293 ARG A N 1
ATOM 2239 C CA . ARG A 1 305 ? 72.743 139.106 61.261 1.00 31.92 293 ARG A CA 1
ATOM 2240 C C . ARG A 1 305 ? 71.760 138.092 60.690 1.00 31.83 293 ARG A C 1
ATOM 2241 O O . ARG A 1 305 ? 71.374 138.224 59.534 1.00 31.77 293 ARG A O 1
ATOM 2249 N N . LEU A 1 306 ? 71.376 137.112 61.507 1.00 31.81 294 LEU A N 1
ATOM 2250 C CA . LEU A 1 306 ? 70.444 136.051 61.120 1.00 31.73 294 LEU A CA 1
ATOM 2251 C C . LEU A 1 306 ? 69.051 136.595 60.798 1.00 31.42 294 LEU A C 1
ATOM 2252 O O . LEU A 1 306 ? 68.439 136.198 59.803 1.00 31.02 294 LEU A O 1
ATOM 2257 N N . ILE A 1 307 ? 68.567 137.496 61.645 1.00 31.10 295 ILE A N 1
ATOM 2258 C CA . ILE A 1 307 ? 67.278 138.128 61.419 1.00 30.87 295 ILE A CA 1
ATOM 2259 C C . ILE A 1 307 ? 67.250 138.820 60.065 1.00 31.13 295 ILE A C 1
ATOM 2260 O O . ILE A 1 307 ? 66.282 138.660 59.321 1.00 30.86 295 ILE A O 1
ATOM 2265 N N . GLU A 1 308 ? 68.307 139.574 59.768 1.00 31.61 296 GLU A N 1
ATOM 2266 C CA . GLU A 1 308 ? 68.365 140.330 58.515 1.00 31.97 296 GLU A CA 1
ATOM 2267 C C . GLU A 1 308 ? 68.588 139.504 57.264 1.00 32.19 296 GLU A C 1
ATOM 2268 O O . GLU A 1 308 ? 68.032 139.902 56.235 1.00 32.52 296 GLU A O 1
ATOM 2274 N N . THR A 1 309 ? 69.353 138.422 57.398 1.00 32.27 297 THR A N 1
ATOM 2275 C CA . THR A 1 309 ? 69.675 137.526 56.302 1.00 32.53 297 THR A CA 1
ATOM 2276 C C . THR A 1 309 ? 68.505 136.589 55.996 1.00 32.88 297 THR A C 1
ATOM 2277 O O . THR A 1 309 ? 68.482 136.007 54.923 1.00 33.06 297 THR A O 1
ATOM 2281 N N . LEU A 1 310 ? 67.544 136.404 56.899 1.00 33.43 298 LEU A N 1
ATOM 2282 C CA . LEU A 1 310 ? 66.376 135.530 56.712 1.00 33.49 298 LEU A CA 1
ATOM 2283 C C . LEU A 1 310 ? 65.101 136.252 56.331 1.00 34.39 298 LEU A C 1
ATOM 2284 O O . LEU A 1 310 ? 64.107 135.574 56.058 1.00 35.03 298 LEU A O 1
ATOM 2289 N N . SER A 1 311 ? 65.123 137.582 56.287 1.00 35.15 299 SER A N 1
ATOM 2290 C CA . SER A 1 311 ? 63.923 138.357 55.990 1.00 35.63 299 SER A CA 1
ATOM 2291 C C . SER A 1 311 ? 64.316 139.710 55.428 1.00 36.26 299 SER A C 1
ATOM 2292 O O . SER A 1 311 ? 65.507 139.923 55.177 1.00 36.80 299 SER A O 1
ATOM 2295 N N . ASN A 1 312 ? 63.340 140.600 55.237 1.00 36.85 300 ASN A N 1
ATOM 2296 C CA . ASN A 1 312 ? 63.608 141.962 54.754 1.00 37.20 300 ASN A CA 1
ATOM 2297 C C . ASN A 1 312 ? 63.600 142.997 55.862 1.00 36.79 300 ASN A C 1
ATOM 2298 O O . ASN A 1 312 ? 63.648 144.194 55.608 1.00 37.08 300 ASN A O 1
ATOM 2303 N N . ALA A 1 313 ? 63.554 142.526 57.099 1.00 36.48 301 ALA A N 1
ATOM 2304 C CA . ALA A 1 313 ? 63.517 143.410 58.244 1.00 36.24 301 ALA A CA 1
ATOM 2305 C C . ALA A 1 313 ? 64.872 144.045 58.492 1.00 36.00 301 ALA A C 1
ATOM 2306 O O . ALA A 1 313 ? 65.894 143.418 58.240 1.00 35.95 301 ALA A O 1
ATOM 2308 N N . LYS A 1 314 ? 64.859 145.284 58.962 1.00 35.78 302 LYS A N 1
ATOM 2309 C CA . LYS A 1 314 ? 66.084 145.969 59.313 1.00 35.93 302 LYS A CA 1
ATOM 2310 C C . LYS A 1 314 ? 66.079 146.037 60.843 1.00 35.08 302 LYS A C 1
ATOM 2311 O O . LYS A 1 314 ? 65.086 146.461 61.442 1.00 34.89 302 LYS A O 1
ATOM 2317 N N . VAL A 1 315 ? 67.170 145.633 61.483 1.00 34.24 303 VAL A N 1
ATOM 2318 C CA . VAL A 1 315 ? 67.262 145.730 62.936 1.00 33.75 303 VAL A CA 1
ATOM 2319 C C . VAL A 1 315 ? 67.697 147.183 63.090 1.00 33.39 303 VAL A C 1
ATOM 2320 O O . VAL A 1 315 ? 68.813 147.563 62.753 1.00 33.63 303 VAL A O 1
ATOM 2324 N N . ILE A 1 316 ? 66.800 148.010 63.594 1.00 33.01 304 ILE A N 1
ATOM 2325 C CA . ILE A 1 316 ? 67.090 149.430 63.757 1.00 32.78 304 ILE A CA 1
ATOM 2326 C C . ILE A 1 316 ? 67.534 149.808 65.164 1.00 32.69 304 ILE A C 1
ATOM 2327 O O . ILE A 1 316 ? 67.914 150.952 65.385 1.00 32.72 304 ILE A O 1
ATOM 2332 N N . GLY A 1 317 ? 67.503 148.894 66.127 1.00 32.43 305 GLY A N 1
ATOM 2333 C CA . GLY A 1 317 ? 67.962 149.269 67.457 1.00 32.21 305 GLY A CA 1
ATOM 2334 C C . GLY A 1 317 ? 68.071 148.098 68.402 1.00 31.99 305 GLY A C 1
ATOM 2335 O O . GLY A 1 317 ? 67.400 147.099 68.227 1.00 32.19 305 GLY A O 1
ATOM 2336 N N . GLY A 1 318 ? 68.935 148.237 69.395 1.00 32.02 306 GLY A N 1
ATOM 2337 C CA . GLY A 1 318 ? 69.163 147.239 70.420 1.00 32.13 306 GLY A CA 1
ATOM 2338 C C . GLY A 1 318 ? 68.349 147.761 71.585 1.00 32.36 306 GLY A C 1
ATOM 2339 O O . GLY A 1 318 ? 68.024 148.950 71.652 1.00 32.34 306 GLY A O 1
ATOM 2340 N N . VAL A 1 319 ? 68.005 146.857 72.496 1.00 32.57 307 VAL A N 1
ATOM 2341 C CA . VAL A 1 319 ? 67.249 147.222 73.674 1.00 32.72 307 VAL A CA 1
ATOM 2342 C C . VAL A 1 319 ? 67.834 146.476 74.866 1.00 33.21 307 VAL A C 1
ATOM 2343 O O . VAL A 1 319 ? 68.183 145.303 74.751 1.00 33.47 307 VAL A O 1
ATOM 2347 N N . SER A 1 320 ? 67.956 147.129 76.014 1.00 33.80 308 SER A N 1
ATOM 2348 C CA . SER A 1 320 ? 68.450 146.439 77.197 1.00 34.56 308 SER A CA 1
ATOM 2349 C C . SER A 1 320 ? 67.675 146.868 78.421 1.00 34.90 308 SER A C 1
ATOM 2350 O O . SER A 1 320 ? 67.298 148.027 78.513 1.00 34.98 308 SER A O 1
ATOM 2353 N N . LEU A 1 321 ? 67.438 145.928 79.325 1.00 35.64 309 LEU A N 1
ATOM 2354 C CA . LEU A 1 321 ? 66.762 146.175 80.592 1.00 36.43 309 LEU A CA 1
ATOM 2355 C C . LEU A 1 321 ? 67.760 146.061 81.736 1.00 36.80 309 LEU A C 1
ATOM 2356 O O . LEU A 1 321 ? 67.371 146.375 82.850 1.00 36.75 309 LEU A O 1
ATOM 2361 N N . ASN A 1 322 ? 69.000 145.653 81.464 1.00 37.77 310 ASN A N 1
ATOM 2362 C CA . ASN A 1 322 ? 70.090 145.488 82.443 1.00 38.31 310 ASN A CA 1
ATOM 2363 C C . ASN A 1 322 ? 71.545 145.522 81.922 1.00 38.37 310 ASN A C 1
ATOM 2364 O O . ASN A 1 322 ? 72.239 144.523 81.698 1.00 38.42 310 ASN A O 1
ATOM 2369 N N . GLY A 1 323 ? 72.031 146.737 81.728 1.00 38.16 311 GLY A N 1
ATOM 2370 C CA . GLY A 1 323 ? 73.394 146.883 81.256 1.00 38.05 311 GLY A CA 1
ATOM 2371 C C . GLY A 1 323 ? 73.434 147.003 79.755 1.00 37.82 311 GLY A C 1
ATOM 2372 O O . GLY A 1 323 ? 72.695 146.320 79.044 1.00 38.15 311 GLY A O 1
ATOM 2373 N N . GLY A 1 324 ? 74.305 147.904 79.315 1.00 37.24 312 GLY A N 1
ATOM 2374 C CA . GLY A 1 324 ? 74.478 148.148 77.897 1.00 36.79 312 GLY A CA 1
ATOM 2375 C C . GLY A 1 324 ? 75.477 147.191 77.306 1.00 36.17 312 GLY A C 1
ATOM 2376 O O . GLY A 1 324 ? 76.006 146.297 77.950 1.00 36.04 312 GLY A O 1
ATOM 2377 N N . PHE A 1 325 ? 75.715 147.423 76.026 1.00 35.67 313 PHE A N 1
ATOM 2378 C CA . PHE A 1 325 ? 76.618 146.577 75.278 1.00 35.10 313 PHE A CA 1
ATOM 2379 C C . PHE A 1 325 ? 77.068 147.332 74.048 1.00 34.71 313 PHE A C 1
ATOM 2380 O O . PHE A 1 325 ? 76.438 148.280 73.600 1.00 34.60 313 PHE A O 1
ATOM 2388 N N . GLU A 1 326 ? 78.180 146.870 73.512 1.00 34.45 314 GLU A N 1
ATOM 2389 C CA . GLU A 1 326 ? 78.749 147.523 72.357 1.00 34.57 314 GLU A CA 1
ATOM 2390 C C . GLU A 1 326 ? 78.049 147.079 71.078 1.00 33.99 314 GLU A C 1
ATOM 2391 O O . GLU A 1 326 ? 77.739 145.909 70.923 1.00 34.14 314 GLU A O 1
ATOM 2397 N N . THR A 1 327 ? 77.777 148.003 70.164 1.00 33.43 315 THR A N 1
ATOM 2398 C CA . THR A 1 327 ? 77.143 147.731 68.870 1.00 33.05 315 THR A CA 1
ATOM 2399 C C . THR A 1 327 ? 77.063 149.063 68.135 1.00 32.63 315 THR A C 1
ATOM 2400 O O . THR A 1 327 ? 77.019 150.117 68.759 1.00 32.22 315 THR A O 1
ATOM 2404 N N . ASP A 1 328 ? 77.051 149.012 66.807 1.00 32.46 316 ASP A N 1
ATOM 2405 C CA . ASP A 1 328 ? 76.907 150.233 66.017 1.00 32.20 316 ASP A CA 1
ATOM 2406 C C . ASP A 1 328 ? 75.494 150.798 66.131 1.00 31.96 316 ASP A C 1
ATOM 2407 O O . ASP A 1 328 ? 75.299 151.991 65.923 1.00 31.81 316 ASP A O 1
ATOM 2412 N N . LEU A 1 329 ? 74.508 149.956 66.432 1.00 31.75 317 LEU A N 1
ATOM 2413 C CA . LEU A 1 329 ? 73.125 150.392 66.589 1.00 31.47 317 LEU A CA 1
ATOM 2414 C C . LEU A 1 329 ? 72.883 151.111 67.896 1.00 30.94 317 LEU A C 1
ATOM 2415 O O . LEU A 1 329 ? 73.607 150.895 68.860 1.00 30.88 317 LEU A O 1
ATOM 2420 N N . PRO A 1 330 ? 71.872 151.989 67.933 1.00 30.54 318 PRO A N 1
ATOM 2421 C CA . PRO A 1 330 ? 71.611 152.602 69.235 1.00 30.35 318 PRO A CA 1
ATOM 2422 C C . PRO A 1 330 ? 70.986 151.548 70.156 1.00 30.23 318 PRO A C 1
ATOM 2423 O O . PRO A 1 330 ? 70.240 150.687 69.685 1.00 29.95 318 PRO A O 1
ATOM 2427 N N . VAL A 1 331 ? 71.299 151.634 71.446 1.00 30.08 319 VAL A N 1
ATOM 2428 C CA . VAL A 1 331 ? 70.786 150.728 72.466 1.00 29.81 319 VAL A CA 1
ATOM 2429 C C . VAL A 1 331 ? 69.806 151.525 73.326 1.00 29.79 319 VAL A C 1
ATOM 2430 O O . VAL A 1 331 ? 70.180 152.411 74.101 1.00 29.88 319 VAL A O 1
ATOM 2434 N N . TYR A 1 332 ? 68.536 151.179 73.173 1.00 29.59 320 TYR A N 1
ATOM 2435 C CA . TYR A 1 332 ? 67.462 151.847 73.883 1.00 29.51 320 TYR A CA 1
ATOM 2436 C C . TYR A 1 332 ? 67.072 151.210 75.210 1.00 29.44 320 TYR A C 1
ATOM 2437 O O . TYR A 1 332 ? 67.269 150.015 75.385 1.00 29.46 320 TYR A O 1
ATOM 2446 N N . ASP A 1 333 ? 66.534 152.015 76.124 1.00 29.45 321 ASP A N 1
ATOM 2447 C CA . ASP A 1 333 ? 66.011 151.626 77.435 1.00 29.50 321 ASP A CA 1
ATOM 2448 C C . ASP A 1 333 ? 64.495 151.802 77.291 1.00 29.61 321 ASP A C 1
ATOM 2449 O O . ASP A 1 333 ? 64.043 152.940 77.140 1.00 29.61 321 ASP A O 1
ATOM 2454 N N . PRO A 1 334 ? 63.695 150.724 77.368 1.00 29.61 322 PRO A N 1
ATOM 2455 C CA . PRO A 1 334 ? 62.245 150.788 77.173 1.00 29.56 322 PRO A CA 1
ATOM 2456 C C . PRO A 1 334 ? 61.441 151.442 78.279 1.00 29.46 322 PRO A C 1
ATOM 2457 O O . PRO A 1 334 ? 60.225 151.514 78.131 1.00 29.57 322 PRO A O 1
ATOM 2461 N N . PHE A 1 335 ? 62.085 151.878 79.356 1.00 29.38 323 PHE A N 1
ATOM 2462 C CA . PHE A 1 335 ? 61.415 152.590 80.440 1.00 29.20 323 PHE A CA 1
ATOM 2463 C C . PHE A 1 335 ? 61.750 154.070 80.343 1.00 29.20 323 PHE A C 1
ATOM 2464 O O . PHE A 1 335 ? 61.291 154.832 81.187 1.00 29.30 323 PHE A O 1
ATOM 2472 N N . ASN A 1 336 ? 62.526 154.474 79.340 1.00 29.04 324 ASN A N 1
ATOM 2473 C CA . ASN A 1 336 ? 62.902 155.866 79.129 1.00 28.94 324 ASN A CA 1
ATOM 2474 C C . ASN A 1 336 ? 61.914 156.437 78.099 1.00 29.04 324 ASN A C 1
ATOM 2475 O O . ASN A 1 336 ? 61.833 155.945 76.975 1.00 28.95 324 ASN A O 1
ATOM 2480 N N . THR A 1 337 ? 61.152 157.473 78.444 1.00 29.27 325 THR A N 1
ATOM 2481 C CA . THR A 1 337 ? 60.152 157.987 77.495 1.00 29.37 325 THR A CA 1
ATOM 2482 C C . THR A 1 337 ? 60.776 158.601 76.250 1.00 29.59 325 THR A C 1
ATOM 2483 O O . THR A 1 337 ? 60.119 158.538 75.209 1.00 29.73 325 THR A O 1
ATOM 2487 N N . ASP A 1 338 ? 61.984 159.160 76.331 1.00 29.82 326 ASP A N 1
ATOM 2488 C CA . ASP A 1 338 ? 62.632 159.733 75.150 1.00 30.10 326 ASP A CA 1
ATOM 2489 C C . ASP A 1 338 ? 63.010 158.594 74.204 1.00 30.33 326 ASP A C 1
ATOM 2490 O O . ASP A 1 338 ? 62.833 158.723 72.997 1.00 30.18 326 ASP A O 1
ATOM 2495 N N . ASP A 1 339 ? 63.521 157.497 74.753 1.00 30.64 327 ASP A N 1
ATOM 2496 C CA . ASP A 1 339 ? 63.856 156.359 73.918 1.00 30.90 327 ASP A CA 1
ATOM 2497 C C . ASP A 1 339 ? 62.589 155.823 73.268 1.00 30.99 327 ASP A C 1
ATOM 2498 O O . ASP A 1 339 ? 62.661 155.501 72.078 1.00 30.97 327 ASP A O 1
ATOM 2503 N N . LEU A 1 340 ? 61.477 155.719 74.000 1.00 31.26 328 LEU A N 1
ATOM 2504 C CA . LEU A 1 340 ? 60.222 155.217 73.428 1.00 31.61 328 LEU A CA 1
ATOM 2505 C C . LEU A 1 340 ? 59.813 156.117 72.273 1.00 32.37 328 LEU A C 1
ATOM 2506 O O . LEU A 1 340 ? 59.542 155.615 71.184 1.00 32.18 328 LEU A O 1
ATOM 2511 N N . ASP A 1 341 ? 59.805 157.426 72.503 1.00 33.30 329 ASP A N 1
ATOM 2512 C CA . ASP A 1 341 ? 59.468 158.349 71.423 1.00 34.11 329 ASP A CA 1
ATOM 2513 C C . ASP A 1 341 ? 60.402 158.239 70.225 1.00 35.10 329 ASP A C 1
ATOM 2514 O O . ASP A 1 341 ? 59.923 158.359 69.099 1.00 35.32 329 ASP A O 1
ATOM 2519 N N . GLU A 1 342 ? 61.693 158.017 70.464 1.00 36.35 330 GLU A N 1
ATOM 2520 C CA . GLU A 1 342 ? 62.657 157.925 69.378 1.00 37.46 330 GLU A CA 1
ATOM 2521 C C . GLU A 1 342 ? 62.400 156.669 68.587 1.00 38.29 330 GLU A C 1
ATOM 2522 O O . GLU A 1 342 ? 62.337 156.740 67.372 1.00 38.49 330 GLU A O 1
ATOM 2536 N N . LEU A 1 344 ? 59.674 154.936 68.301 1.00 40.05 332 LEU A N 1
ATOM 2537 C CA . LEU A 1 344 ? 58.400 155.060 67.604 1.00 40.04 332 LEU A CA 1
ATOM 2538 C C . LEU A 1 344 ? 58.579 155.869 66.333 1.00 40.25 332 LEU A C 1
ATOM 2539 O O . LEU A 1 344 ? 58.261 155.391 65.247 1.00 40.24 332 LEU A O 1
ATOM 2544 N N . GLU A 1 345 ? 59.103 157.083 66.488 1.00 40.50 333 GLU A N 1
ATOM 2545 C CA . GLU A 1 345 ? 59.343 158.001 65.376 1.00 40.69 333 GLU A CA 1
ATOM 2546 C C . GLU A 1 345 ? 60.156 157.275 64.304 1.00 40.85 333 GLU A C 1
ATOM 2547 O O . GLU A 1 345 ? 59.789 157.363 63.131 1.00 40.95 333 GLU A O 1
ATOM 2550 N N . ARG A 1 346 ? 61.221 156.567 64.676 1.00 41.04 334 ARG A N 1
ATOM 2551 C CA . ARG A 1 346 ? 62.043 155.836 63.703 1.00 41.34 334 ARG A CA 1
ATOM 2552 C C . ARG A 1 346 ? 61.311 154.694 62.996 1.00 41.94 334 ARG A C 1
ATOM 2553 O O . ARG A 1 346 ? 61.584 154.427 61.835 1.00 41.80 334 ARG A O 1
ATOM 2561 N N . ALA A 1 347 ? 60.378 154.020 63.659 1.00 42.84 335 ALA A N 1
ATOM 2562 C CA . ALA A 1 347 ? 59.649 152.929 63.025 1.00 43.62 335 ALA A CA 1
ATOM 2563 C C . ALA A 1 347 ? 58.622 153.407 62.014 1.00 44.91 335 ALA A C 1
ATOM 2564 O O . ALA A 1 347 ? 58.130 152.595 61.232 1.00 44.52 335 ALA A O 1
ATOM 2574 N N . VAL A 1 349 ? 59.197 156.283 59.923 1.00 51.21 337 VAL A N 1
ATOM 2575 C CA . VAL A 1 349 ? 59.856 157.202 59.004 1.00 51.82 337 VAL A CA 1
ATOM 2576 C C . VAL A 1 349 ? 59.695 156.640 57.605 1.00 52.21 337 VAL A C 1
ATOM 2577 O O . VAL A 1 349 ? 59.291 157.405 56.730 1.00 52.25 337 VAL A O 1
ATOM 2581 N N . TRP A 1 350 ? 60.002 155.356 57.411 1.00 52.68 338 TRP A N 1
ATOM 2582 C CA . TRP A 1 350 ? 59.899 154.771 56.073 1.00 52.97 338 TRP A CA 1
ATOM 2583 C C . TRP A 1 350 ? 58.735 153.798 56.107 1.00 53.01 338 TRP A C 1
ATOM 2584 O O . TRP A 1 350 ? 58.817 152.831 56.854 1.00 53.11 338 TRP A O 1
ATOM 2596 N N . HIS B 1 12 ? 56.981 107.468 72.824 1.00 59.82 0 HIS B N 1
ATOM 2597 C CA . HIS B 1 12 ? 57.162 105.989 73.006 1.00 59.71 0 HIS B CA 1
ATOM 2598 C C . HIS B 1 12 ? 56.563 105.104 71.886 1.00 59.56 0 HIS B C 1
ATOM 2599 O O . HIS B 1 12 ? 56.489 103.879 72.088 1.00 59.69 0 HIS B O 1
ATOM 2609 N N . ASP B 1 14 ? 56.641 103.067 68.397 1.00 53.34 2 ASP B N 1
ATOM 2610 C CA . ASP B 1 14 ? 57.509 102.426 67.424 1.00 50.94 2 ASP B CA 1
ATOM 2611 C C . ASP B 1 14 ? 56.734 101.310 66.748 1.00 48.69 2 ASP B C 1
ATOM 2612 O O . ASP B 1 14 ? 56.219 100.447 67.447 1.00 48.55 2 ASP B O 1
ATOM 2617 N N . LEU B 1 15 ? 56.632 101.314 65.422 1.00 46.11 3 LEU B N 1
ATOM 2618 C CA . LEU B 1 15 ? 55.897 100.254 64.727 1.00 43.87 3 LEU B CA 1
ATOM 2619 C C . LEU B 1 15 ? 56.572 98.874 64.820 1.00 43.03 3 LEU B C 1
ATOM 2620 O O . LEU B 1 15 ? 55.886 97.846 64.841 1.00 42.43 3 LEU B O 1
ATOM 2625 N N . TRP B 1 16 ? 57.904 98.862 64.887 1.00 41.79 4 TRP B N 1
ATOM 2626 C CA . TRP B 1 16 ? 58.697 97.630 64.982 1.00 41.13 4 TRP B CA 1
ATOM 2627 C C . TRP B 1 16 ? 58.389 96.909 66.289 1.00 40.46 4 TRP B C 1
ATOM 2628 O O . TRP B 1 16 ? 58.507 95.685 66.339 1.00 40.26 4 TRP B O 1
ATOM 2639 N N . LYS B 1 17 ? 58.027 97.679 67.313 1.00 40.09 5 LYS B N 1
ATOM 2640 C CA . LYS B 1 17 ? 57.601 97.138 68.603 1.00 39.67 5 LYS B CA 1
ATOM 2641 C C . LYS B 1 17 ? 56.196 96.529 68.423 1.00 39.55 5 LYS B C 1
ATOM 2642 O O . LYS B 1 17 ? 55.926 95.482 69.014 1.00 39.86 5 LYS B O 1
ATOM 2646 N N . LEU B 1 18 ? 55.313 97.115 67.616 1.00 39.16 6 LEU B N 1
ATOM 2647 C CA . LEU B 1 18 ? 53.947 96.616 67.418 1.00 38.80 6 LEU B CA 1
ATOM 2648 C C . LEU B 1 18 ? 53.675 95.563 66.335 1.00 38.56 6 LEU B C 1
ATOM 2649 O O . LEU B 1 18 ? 52.739 94.772 66.491 1.00 38.47 6 LEU B O 1
ATOM 2654 N N . TYR B 1 19 ? 54.442 95.526 65.246 1.00 38.17 7 TYR B N 1
ATOM 2655 C CA . TYR B 1 19 ? 54.172 94.552 64.182 1.00 37.90 7 TYR B CA 1
ATOM 2656 C C . TYR B 1 19 ? 55.407 93.759 63.840 1.00 37.65 7 TYR B C 1
ATOM 2657 O O . TYR B 1 19 ? 56.510 94.285 63.852 1.00 37.46 7 TYR B O 1
ATOM 2666 N N . GLN B 1 20 ? 55.170 92.495 63.516 1.00 37.89 8 GLN B N 1
ATOM 2667 C CA . GLN B 1 20 ? 56.245 91.557 63.221 1.00 37.99 8 GLN B CA 1
ATOM 2668 C C . GLN B 1 20 ? 56.768 91.899 61.817 1.00 37.72 8 GLN B C 1
ATOM 2669 O O . GLN B 1 20 ? 56.004 92.387 60.990 1.00 37.80 8 GLN B O 1
ATOM 2675 N N . PRO B 1 21 ? 58.061 91.703 61.512 1.00 37.38 9 PRO B N 1
ATOM 2676 C CA . PRO B 1 21 ? 58.511 92.008 60.147 1.00 37.04 9 PRO B CA 1
ATOM 2677 C C . PRO B 1 21 ? 57.782 91.147 59.125 1.00 36.28 9 PRO B C 1
ATOM 2678 O O . PRO B 1 21 ? 57.695 89.940 59.302 1.00 36.35 9 PRO B O 1
ATOM 2682 N N . GLY B 1 22 ? 57.254 91.750 58.072 1.00 35.63 10 GLY B N 1
ATOM 2683 C CA . GLY B 1 22 ? 56.550 90.996 57.048 1.00 35.22 10 GLY B CA 1
ATOM 2684 C C . GLY B 1 22 ? 55.044 90.951 57.194 1.00 34.88 10 GLY B C 1
ATOM 2685 O O . GLY B 1 22 ? 54.408 90.247 56.406 1.00 34.96 10 GLY B O 1
ATOM 2686 N N . THR B 1 23 ? 54.498 91.679 58.169 1.00 34.24 11 THR B N 1
ATOM 2687 C CA . THR B 1 23 ? 53.066 91.771 58.423 1.00 33.79 11 THR B CA 1
ATOM 2688 C C . THR B 1 23 ? 52.340 92.200 57.143 1.00 33.73 11 THR B C 1
ATOM 2689 O O . THR B 1 23 ? 52.589 93.303 56.653 1.00 33.58 11 THR B O 1
ATOM 2693 N N . PRO B 1 24 ? 51.456 91.348 56.591 1.00 33.65 12 PRO B N 1
ATOM 2694 C CA . PRO B 1 24 ? 50.725 91.660 55.356 1.00 33.62 12 PRO B CA 1
ATOM 2695 C C . PRO B 1 24 ? 49.775 92.846 55.495 1.00 33.44 12 PRO B C 1
ATOM 2696 O O . PRO B 1 24 ? 48.912 92.828 56.366 1.00 33.46 12 PRO B O 1
ATOM 2700 N N . ALA B 1 25 ? 49.949 93.847 54.635 1.00 33.32 13 ALA B N 1
ATOM 2701 C CA . ALA B 1 25 ? 49.156 95.071 54.642 1.00 33.11 13 ALA B CA 1
ATOM 2702 C C . ALA B 1 25 ? 48.453 95.402 53.342 1.00 32.75 13 ALA B C 1
ATOM 2703 O O . ALA B 1 25 ? 49.010 95.171 52.278 1.00 32.77 13 ALA B O 1
ATOM 2705 N N . ALA B 1 26 ? 47.251 95.952 53.467 1.00 32.39 14 ALA B N 1
ATOM 2706 C CA . ALA B 1 26 ? 46.422 96.414 52.364 1.00 32.09 14 ALA B CA 1
ATOM 2707 C C . ALA B 1 26 ? 46.647 97.933 52.436 1.00 31.92 14 ALA B C 1
ATOM 2708 O O . ALA B 1 26 ? 46.516 98.532 53.508 1.00 31.82 14 ALA B O 1
ATOM 2710 N N . ILE B 1 27 ? 46.994 98.571 51.323 1.00 31.48 15 ILE B N 1
ATOM 2711 C CA . ILE B 1 27 ? 47.273 100.008 51.325 1.00 31.48 15 ILE B CA 1
ATOM 2712 C C . ILE B 1 27 ? 46.163 100.807 50.655 1.00 31.52 15 ILE B C 1
ATOM 2713 O O . ILE B 1 27 ? 45.878 100.555 49.494 1.00 31.49 15 ILE B O 1
ATOM 2718 N N . VAL B 1 28 ? 45.557 101.763 51.351 1.00 31.74 16 VAL B N 1
ATOM 2719 C CA . VAL B 1 28 ? 44.477 102.581 50.808 1.00 31.97 16 VAL B CA 1
ATOM 2720 C C . VAL B 1 28 ? 44.979 103.758 49.970 1.00 32.32 16 VAL B C 1
ATOM 2721 O O . VAL B 1 28 ? 45.668 104.632 50.492 1.00 31.99 16 VAL B O 1
ATOM 2725 N N . ALA B 1 29 ? 44.635 103.763 48.684 1.00 32.83 17 ALA B N 1
ATOM 2726 C CA . ALA B 1 29 ? 44.966 104.858 47.777 1.00 33.65 17 ALA B CA 1
ATOM 2727 C C . ALA B 1 29 ? 43.695 105.455 47.160 1.00 33.97 17 ALA B C 1
ATOM 2728 O O . ALA B 1 29 ? 43.791 106.246 46.218 1.00 34.04 17 ALA B O 1
ATOM 2730 N N . TRP B 1 30 ? 42.531 105.104 47.708 1.00 34.43 18 TRP B N 1
ATOM 2731 C CA . TRP B 1 30 ? 41.207 105.488 47.216 1.00 34.60 18 TRP B CA 1
ATOM 2732 C C . TRP B 1 30 ? 41.123 106.960 46.783 1.00 35.36 18 TRP B C 1
ATOM 2733 O O . TRP B 1 30 ? 41.495 107.869 47.543 1.00 35.20 18 TRP B O 1
ATOM 2744 N N . GLY B 1 31 ? 40.656 107.162 45.550 1.00 35.98 19 GLY B N 1
ATOM 2745 C CA . GLY B 1 31 ? 40.505 108.479 44.942 1.00 36.64 19 GLY B CA 1
ATOM 2746 C C . GLY B 1 31 ? 41.740 109.253 44.510 1.00 36.99 19 GLY B C 1
ATOM 2747 O O . GLY B 1 31 ? 41.613 110.320 43.926 1.00 37.02 19 GLY B O 1
ATOM 2748 N N . GLN B 1 32 ? 42.939 108.753 44.785 1.00 37.58 20 GLN B N 1
ATOM 2749 C CA . GLN B 1 32 ? 44.202 109.406 44.458 1.00 37.94 20 GLN B CA 1
ATOM 2750 C C . GLN B 1 32 ? 45.220 108.538 43.729 1.00 38.26 20 GLN B C 1
ATOM 2751 O O . GLN B 1 32 ? 46.324 109.001 43.453 1.00 38.49 20 GLN B O 1
ATOM 2757 N N . LEU B 1 33 ? 44.865 107.303 43.397 1.00 38.59 21 LEU B N 1
ATOM 2758 C CA . LEU B 1 33 ? 45.796 106.398 42.740 1.00 38.92 21 LEU B CA 1
ATOM 2759 C C . LEU B 1 33 ? 46.085 106.961 41.363 1.00 39.12 21 LEU B C 1
ATOM 2760 O O . LEU B 1 33 ? 45.159 107.185 40.602 1.00 39.37 21 LEU B O 1
ATOM 2765 N N . GLY B 1 34 ? 47.354 107.194 41.058 1.00 39.44 22 GLY B N 1
ATOM 2766 C CA . GLY B 1 34 ? 47.781 107.761 39.790 1.00 39.50 22 GLY B CA 1
ATOM 2767 C C . GLY B 1 34 ? 47.986 109.261 39.860 1.00 39.66 22 GLY B C 1
ATOM 2768 O O . GLY B 1 34 ? 48.150 109.895 38.819 1.00 39.85 22 GLY B O 1
ATOM 2769 N N . THR B 1 35 ? 47.986 109.847 41.055 1.00 39.86 23 THR B N 1
ATOM 2770 C CA . THR B 1 35 ? 48.168 111.285 41.229 1.00 39.79 23 THR B CA 1
ATOM 2771 C C . THR B 1 35 ? 49.352 111.480 42.161 1.00 40.33 23 THR B C 1
ATOM 2772 O O . THR B 1 35 ? 49.806 110.516 42.774 1.00 40.29 23 THR B O 1
ATOM 2776 N N . ALA B 1 36 ? 49.832 112.715 42.273 1.00 40.86 24 ALA B N 1
ATOM 2777 C CA . ALA B 1 36 ? 50.946 113.034 43.161 1.00 41.17 24 ALA B CA 1
ATOM 2778 C C . ALA B 1 36 ? 50.569 112.861 44.630 1.00 41.62 24 ALA B C 1
ATOM 2779 O O . ALA B 1 36 ? 51.433 112.631 45.480 1.00 41.83 24 ALA B O 1
ATOM 2781 N N . HIS B 1 37 ? 49.274 112.969 44.914 1.00 42.02 25 HIS B N 1
ATOM 2782 C CA . HIS B 1 37 ? 48.750 112.866 46.275 1.00 42.37 25 HIS B CA 1
ATOM 2783 C C . HIS B 1 37 ? 48.882 111.530 46.977 1.00 41.84 25 HIS B C 1
ATOM 2784 O O . HIS B 1 37 ? 48.824 111.509 48.199 1.00 41.86 25 HIS B O 1
ATOM 2791 N N . ALA B 1 38 ? 49.068 110.440 46.240 1.00 41.31 26 ALA B N 1
ATOM 2792 C CA . ALA B 1 38 ? 49.200 109.109 46.838 1.00 40.94 26 ALA B CA 1
ATOM 2793 C C . ALA B 1 38 ? 50.649 108.688 47.081 1.00 40.61 26 ALA B C 1
ATOM 2794 O O . ALA B 1 38 ? 50.983 107.506 46.989 1.00 40.17 26 ALA B O 1
ATOM 2796 N N . LYS B 1 39 ? 51.486 109.673 47.408 1.00 40.32 27 LYS B N 1
ATOM 2797 C CA . LYS B 1 39 ? 52.913 109.496 47.674 1.00 40.00 27 LYS B CA 1
ATOM 2798 C C . LYS B 1 39 ? 53.184 108.425 48.729 1.00 39.04 27 LYS B C 1
ATOM 2799 O O . LYS B 1 39 ? 54.117 107.640 48.565 1.00 39.08 27 LYS B O 1
ATOM 2805 N N . THR B 1 40 ? 52.392 108.366 49.794 1.00 38.22 28 THR B N 1
ATOM 2806 C CA . THR B 1 40 ? 52.580 107.332 50.819 1.00 37.58 28 THR B CA 1
ATOM 2807 C C . THR B 1 40 ? 52.432 105.926 50.216 1.00 37.14 28 THR B C 1
ATOM 2808 O O . THR B 1 40 ? 53.241 105.048 50.535 1.00 36.95 28 THR B O 1
ATOM 2812 N N . THR B 1 41 ? 51.421 105.724 49.367 1.00 36.46 29 THR B N 1
ATOM 2813 C CA . THR B 1 41 ? 51.208 104.449 48.698 1.00 35.99 29 THR B CA 1
ATOM 2814 C C . THR B 1 41 ? 52.456 104.127 47.879 1.00 35.83 29 THR B C 1
ATOM 2815 O O . THR B 1 41 ? 52.946 102.996 47.922 1.00 35.68 29 THR B O 1
ATOM 2819 N N . TYR B 1 42 ? 52.975 105.127 47.168 1.00 35.58 30 TYR B N 1
ATOM 2820 C CA . TYR B 1 42 ? 54.159 104.971 46.323 1.00 35.28 30 TYR B CA 1
ATOM 2821 C C . TYR B 1 42 ? 55.392 104.611 47.140 1.00 34.96 30 TYR B C 1
ATOM 2822 O O . TYR B 1 42 ? 56.122 103.706 46.742 1.00 34.67 30 TYR B O 1
ATOM 2831 N N . GLY B 1 43 ? 55.611 105.297 48.261 1.00 34.72 31 GLY B N 1
ATOM 2832 C CA . GLY B 1 43 ? 56.739 105.027 49.149 1.00 34.49 31 GLY B CA 1
ATOM 2833 C C . GLY B 1 43 ? 56.702 103.580 49.590 1.00 34.57 31 GLY B C 1
ATOM 2834 O O . GLY B 1 43 ? 57.717 102.896 49.551 1.00 34.63 31 GLY B O 1
ATOM 2835 N N . LEU B 1 44 ? 55.534 103.088 49.996 1.00 34.68 32 LEU B N 1
ATOM 2836 C CA . LEU B 1 44 ? 55.380 101.691 50.416 1.00 34.60 32 LEU B CA 1
ATOM 2837 C C . LEU B 1 44 ? 55.607 100.665 49.302 1.00 34.52 32 LEU B C 1
ATOM 2838 O O . LEU B 1 44 ? 56.287 99.661 49.540 1.00 34.52 32 LEU B O 1
ATOM 2843 N N . LEU B 1 45 ? 55.053 100.889 48.109 1.00 34.44 33 LEU B N 1
ATOM 2844 C CA . LEU B 1 45 ? 55.231 99.936 47.005 1.00 34.28 33 LEU B CA 1
ATOM 2845 C C . LEU B 1 45 ? 56.657 99.861 46.479 1.00 34.19 33 LEU B C 1
ATOM 2846 O O . LEU B 1 45 ? 57.031 98.871 45.860 1.00 34.06 33 LEU B O 1
ATOM 2851 N N . ARG B 1 46 ? 57.432 100.903 46.753 1.00 34.12 34 ARG B N 1
ATOM 2852 C CA . ARG B 1 46 ? 58.831 100.988 46.368 1.00 34.08 34 ARG B CA 1
ATOM 2853 C C . ARG B 1 46 ? 59.840 100.628 47.452 1.00 34.07 34 ARG B C 1
ATOM 2854 O O . ARG B 1 46 ? 60.906 100.091 47.141 1.00 34.03 34 ARG B O 1
ATOM 2862 N N . HIS B 1 47 ? 59.516 100.914 48.710 1.00 34.00 35 HIS B N 1
ATOM 2863 C CA . HIS B 1 47 ? 60.457 100.669 49.800 1.00 34.00 35 HIS B CA 1
ATOM 2864 C C . HIS B 1 47 ? 59.921 100.127 51.122 1.00 33.98 35 HIS B C 1
ATOM 2865 O O . HIS B 1 47 ? 60.681 100.126 52.089 1.00 34.06 35 HIS B O 1
ATOM 2872 N N . SER B 1 48 ? 58.676 99.668 51.221 1.00 34.12 36 SER B N 1
ATOM 2873 C CA . SER B 1 48 ? 58.200 99.170 52.514 1.00 34.10 36 SER B CA 1
ATOM 2874 C C . SER B 1 48 ? 59.181 98.130 53.023 1.00 34.42 36 SER B C 1
ATOM 2875 O O . SER B 1 48 ? 59.537 97.209 52.297 1.00 34.43 36 SER B O 1
ATOM 2878 N N . ARG B 1 49 ? 59.603 98.292 54.266 1.00 34.74 37 ARG B N 1
ATOM 2879 C CA . ARG B 1 49 ? 60.544 97.392 54.897 1.00 35.36 37 ARG B CA 1
ATOM 2880 C C . ARG B 1 49 ? 59.944 96.576 56.051 1.00 34.72 37 ARG B C 1
ATOM 2881 O O . ARG B 1 49 ? 60.430 95.479 56.316 1.00 34.56 37 ARG B O 1
ATOM 2889 N N . LEU B 1 50 ? 58.927 97.084 56.746 1.00 34.53 38 LEU B N 1
ATOM 2890 C CA . LEU B 1 50 ? 58.258 96.391 57.848 1.00 34.44 38 LEU B CA 1
ATOM 2891 C C . LEU B 1 50 ? 57.087 95.591 57.287 1.00 34.07 38 LEU B C 1
ATOM 2892 O O . LEU B 1 50 ? 57.142 94.359 57.339 1.00 33.98 38 LEU B O 1
ATOM 2897 N N . PHE B 1 51 ? 56.085 96.282 56.741 1.00 33.61 39 PHE B N 1
ATOM 2898 C CA . PHE B 1 51 ? 54.880 95.659 56.176 1.00 33.22 39 PHE B CA 1
ATOM 2899 C C . PHE B 1 51 ? 55.097 95.100 54.780 1.00 33.18 39 PHE B C 1
ATOM 2900 O O . PHE B 1 51 ? 55.792 95.706 53.977 1.00 33.29 39 PHE B O 1
ATOM 2908 N N . LYS B 1 52 ? 54.500 93.955 54.491 1.00 33.31 40 LYS B N 1
ATOM 2909 C CA . LYS B 1 52 ? 54.562 93.312 53.181 1.00 33.39 40 LYS B CA 1
ATOM 2910 C C . LYS B 1 52 ? 53.295 93.733 52.440 1.00 33.17 40 LYS B C 1
ATOM 2911 O O . LYS B 1 52 ? 52.185 93.358 52.824 1.00 32.78 40 LYS B O 1
ATOM 2917 N N . PRO B 1 53 ? 53.424 94.548 51.388 1.00 33.11 41 PRO B N 1
ATOM 2918 C CA . PRO B 1 53 ? 52.214 94.945 50.684 1.00 33.13 41 PRO B CA 1
ATOM 2919 C C . PRO B 1 53 ? 51.561 93.761 50.007 1.00 33.44 41 PRO B C 1
ATOM 2920 O O . PRO B 1 53 ? 52.223 93.013 49.299 1.00 33.89 41 PRO B O 1
ATOM 2924 N N . VAL B 1 54 ? 50.266 93.600 50.226 1.00 33.75 42 VAL B N 1
ATOM 2925 C CA . VAL B 1 54 ? 49.458 92.526 49.663 1.00 33.95 42 VAL B CA 1
ATOM 2926 C C . VAL B 1 54 ? 48.548 93.010 48.546 1.00 33.91 42 VAL B C 1
ATOM 2927 O O . VAL B 1 54 ? 48.327 92.277 47.582 1.00 34.17 42 VAL B O 1
ATOM 2931 N N . CYS B 1 55 ? 48.016 94.217 48.696 1.00 33.87 43 CYS B N 1
ATOM 2932 C CA . CYS B 1 55 ? 47.135 94.809 47.700 1.00 33.86 43 CYS B CA 1
ATOM 2933 C C . CYS B 1 55 ? 46.950 96.292 47.963 1.00 34.00 43 CYS B C 1
ATOM 2934 O O . CYS B 1 55 ? 47.355 96.801 49.005 1.00 33.96 43 CYS B O 1
ATOM 2937 N N . VAL B 1 56 ? 46.334 96.977 47.010 1.00 34.38 44 VAL B N 1
ATOM 2938 C CA . VAL B 1 56 ? 46.041 98.393 47.122 1.00 34.71 44 VAL B CA 1
ATOM 2939 C C . VAL B 1 56 ? 44.531 98.475 47.075 1.00 35.28 44 VAL B C 1
ATOM 2940 O O . VAL B 1 56 ? 43.905 97.848 46.224 1.00 35.24 44 VAL B O 1
ATOM 2944 N N . VAL B 1 57 ? 43.973 99.243 48.004 1.00 36.04 45 VAL B N 1
ATOM 2945 C CA . VAL B 1 57 ? 42.539 99.449 48.100 1.00 36.61 45 VAL B CA 1
ATOM 2946 C C . VAL B 1 57 ? 42.227 100.758 47.390 1.00 37.37 45 VAL B C 1
ATOM 2947 O O . VAL B 1 57 ? 42.547 101.836 47.874 1.00 37.38 45 VAL B O 1
ATOM 2951 N N . ALA B 1 58 ? 41.605 100.629 46.226 1.00 38.35 46 ALA B N 1
ATOM 2952 C CA . ALA B 1 58 ? 41.207 101.764 45.412 1.00 39.13 46 ALA B CA 1
ATOM 2953 C C . ALA B 1 58 ? 40.044 101.327 44.542 1.00 39.90 46 ALA B C 1
ATOM 2954 O O . ALA B 1 58 ? 39.807 100.134 44.351 1.00 39.96 46 ALA B O 1
ATOM 2956 N N . GLU B 1 59 ? 39.323 102.305 44.013 1.00 40.87 47 GLU B N 1
ATOM 2957 C CA . GLU B 1 59 ? 38.150 102.060 43.165 1.00 41.91 47 GLU B CA 1
ATOM 2958 C C . GLU B 1 59 ? 38.406 101.464 41.770 1.00 42.25 47 GLU B C 1
ATOM 2959 O O . GLU B 1 59 ? 37.651 101.756 40.855 1.00 42.39 47 GLU B O 1
ATOM 2965 N N . HIS B 1 60 ? 39.427 100.638 41.563 1.00 42.86 48 HIS B N 1
ATOM 2966 C CA . HIS B 1 60 ? 39.747 100.074 40.257 1.00 43.17 48 HIS B CA 1
ATOM 2967 C C . HIS B 1 60 ? 39.956 98.564 40.320 1.00 43.85 48 HIS B C 1
ATOM 2968 O O . HIS B 1 60 ? 41.073 98.033 40.299 1.00 44.07 48 HIS B O 1
ATOM 2975 N N . GLU B 1 61 ? 38.823 97.877 40.389 1.00 44.47 49 GLU B N 1
ATOM 2976 C CA . GLU B 1 61 ? 38.764 96.418 40.428 1.00 44.77 49 GLU B CA 1
ATOM 2977 C C . GLU B 1 61 ? 39.427 95.842 39.165 1.00 44.80 49 GLU B C 1
ATOM 2978 O O . GLU B 1 61 ? 39.211 96.382 38.084 1.00 44.63 49 GLU B O 1
ATOM 2984 N N . GLY B 1 62 ? 40.235 94.788 39.289 1.00 44.81 50 GLY B N 1
ATOM 2985 C CA . GLY B 1 62 ? 40.901 94.123 38.165 1.00 44.72 50 GLY B CA 1
ATOM 2986 C C . GLY B 1 62 ? 42.223 94.606 37.600 1.00 44.72 50 GLY B C 1
ATOM 2987 O O . GLY B 1 62 ? 42.792 93.985 36.703 1.00 44.38 50 GLY B O 1
ATOM 2988 N N . LYS B 1 63 ? 42.712 95.728 38.116 1.00 44.87 51 LYS B N 1
ATOM 2989 C CA . LYS B 1 63 ? 43.982 96.279 37.665 1.00 44.86 51 LYS B CA 1
ATOM 2990 C C . LYS B 1 63 ? 45.086 95.941 38.663 1.00 44.55 51 LYS B C 1
ATOM 2991 O O . LYS B 1 63 ? 44.838 95.315 39.693 1.00 44.40 51 LYS B O 1
ATOM 3005 N N . ALA B 1 65 ? 48.838 97.605 40.535 1.00 42.57 53 ALA B N 1
ATOM 3006 C CA . ALA B 1 65 ? 49.430 98.854 40.983 1.00 41.92 53 ALA B CA 1
ATOM 3007 C C . ALA B 1 65 ? 50.230 99.465 39.844 1.00 41.45 53 ALA B C 1
ATOM 3008 O O . ALA B 1 65 ? 50.129 100.660 39.590 1.00 41.06 53 ALA B O 1
ATOM 3010 N N . SER B 1 66 ? 50.995 98.616 39.160 1.00 41.19 54 SER B N 1
ATOM 3011 C CA . SER B 1 66 ? 51.841 99.000 38.021 1.00 40.80 54 SER B CA 1
ATOM 3012 C C . SER B 1 66 ? 51.081 99.705 36.883 1.00 40.68 54 SER B C 1
ATOM 3013 O O . SER B 1 66 ? 51.690 100.420 36.089 1.00 40.89 54 SER B O 1
ATOM 3016 N N . ASP B 1 67 ? 49.768 99.511 36.782 1.00 40.34 55 ASP B N 1
ATOM 3017 C CA . ASP B 1 67 ? 48.952 100.194 35.780 1.00 40.12 55 ASP B CA 1
ATOM 3018 C C . ASP B 1 67 ? 48.708 101.663 36.143 1.00 40.23 55 ASP B C 1
ATOM 3019 O O . ASP B 1 67 ? 48.188 102.409 35.317 1.00 40.39 55 ASP B O 1
ATOM 3024 N N . PHE B 1 68 ? 49.034 102.105 37.354 1.00 40.12 56 PHE B N 1
ATOM 3025 C CA . PHE B 1 68 ? 48.841 103.492 37.762 1.00 40.04 56 PHE B CA 1
ATOM 3026 C C . PHE B 1 68 ? 50.133 104.188 38.146 1.00 39.96 56 PHE B C 1
ATOM 3027 O O . PHE B 1 68 ? 50.159 105.412 38.072 1.00 40.08 56 PHE B O 1
ATOM 3035 N N . VAL B 1 69 ? 51.146 103.424 38.545 1.00 39.84 57 VAL B N 1
ATOM 3036 C CA . VAL B 1 69 ? 52.442 103.937 38.948 1.00 39.73 57 VAL B CA 1
ATOM 3037 C C . VAL B 1 69 ? 53.508 102.911 38.567 1.00 39.62 57 VAL B C 1
ATOM 3038 O O . VAL B 1 69 ? 53.324 101.713 38.811 1.00 39.34 57 VAL B O 1
ATOM 3042 N N . LYS B 1 70 ? 54.593 103.423 37.983 1.00 39.39 58 LYS B N 1
ATOM 3043 C CA . LYS B 1 70 ? 55.758 102.678 37.503 1.00 39.10 58 LYS B CA 1
ATOM 3044 C C . LYS B 1 70 ? 57.004 103.515 37.762 1.00 38.71 58 LYS B C 1
ATOM 3045 O O . LYS B 1 70 ? 56.969 104.717 37.512 1.00 38.86 58 LYS B O 1
ATOM 3051 N N . PRO B 1 71 ? 58.104 102.937 38.269 1.00 38.24 59 PRO B N 1
ATOM 3052 C CA . PRO B 1 71 ? 58.301 101.547 38.653 1.00 37.84 59 PRO B CA 1
ATOM 3053 C C . PRO B 1 71 ? 57.862 101.312 40.096 1.00 37.49 59 PRO B C 1
ATOM 3054 O O . PRO B 1 71 ? 57.622 102.245 40.864 1.00 36.99 59 PRO B O 1
ATOM 3058 N N . VAL B 1 72 ? 57.744 100.035 40.439 1.00 37.19 60 VAL B N 1
ATOM 3059 C CA . VAL B 1 72 ? 57.408 99.608 41.791 1.00 37.06 60 VAL B CA 1
ATOM 3060 C C . VAL B 1 72 ? 58.227 98.375 42.136 1.00 36.78 60 VAL B C 1
ATOM 3061 O O . VAL B 1 72 ? 58.602 97.613 41.253 1.00 37.16 60 VAL B O 1
ATOM 3065 N N . ARG B 1 73 ? 58.511 98.196 43.417 1.00 36.53 61 ARG B N 1
ATOM 3066 C CA . ARG B 1 73 ? 59.212 97.033 43.938 1.00 36.39 61 ARG B CA 1
ATOM 3067 C C . ARG B 1 73 ? 58.162 95.965 44.253 1.00 36.47 61 ARG B C 1
ATOM 3068 O O . ARG B 1 73 ? 58.410 94.798 43.968 1.00 36.53 61 ARG B O 1
ATOM 3076 N N . TYR B 1 74 ? 57.019 96.328 44.839 1.00 36.65 62 TYR B N 1
ATOM 3077 C CA . TYR B 1 74 ? 55.957 95.373 45.187 1.00 36.75 62 TYR B CA 1
ATOM 3078 C C . TYR B 1 74 ? 54.723 95.677 44.352 1.00 36.84 62 TYR B C 1
ATOM 3079 O O . TYR B 1 74 ? 53.899 96.521 44.709 1.00 36.71 62 TYR B O 1
ATOM 3088 N N . ASP B 1 75 ? 54.627 94.981 43.219 1.00 36.94 63 ASP B N 1
ATOM 3089 C CA . ASP B 1 75 ? 53.485 95.167 42.339 1.00 36.83 63 ASP B CA 1
ATOM 3090 C C . ASP B 1 75 ? 52.450 94.271 43.000 1.00 36.45 63 ASP B C 1
ATOM 3091 O O . ASP B 1 75 ? 52.732 93.114 43.299 1.00 36.45 63 ASP B O 1
ATOM 3096 N N . VAL B 1 76 ? 51.268 94.821 43.260 1.00 36.02 64 VAL B N 1
ATOM 3097 C CA . VAL B 1 76 ? 50.180 94.079 43.896 1.00 35.40 64 VAL B CA 1
ATOM 3098 C C . VAL B 1 76 ? 48.847 94.406 43.224 1.00 34.83 64 VAL B C 1
ATOM 3099 O O . VAL B 1 76 ? 48.735 95.409 42.521 1.00 34.47 64 VAL B O 1
ATOM 3103 N N . PRO B 1 77 ? 47.828 93.565 43.443 1.00 34.34 65 PRO B N 1
ATOM 3104 C CA . PRO B 1 77 ? 46.561 93.880 42.808 1.00 34.16 65 PRO B CA 1
ATOM 3105 C C . PRO B 1 77 ? 45.832 95.040 43.478 1.00 34.11 65 PRO B C 1
ATOM 3106 O O . PRO B 1 77 ? 46.079 95.369 44.636 1.00 33.84 65 PRO B O 1
ATOM 3110 N N . VAL B 1 78 ? 44.934 95.640 42.705 1.00 34.04 66 VAL B N 1
ATOM 3111 C CA . VAL B 1 78 ? 44.109 96.738 43.153 1.00 33.89 66 VAL B CA 1
ATOM 3112 C C . VAL B 1 78 ? 42.755 96.066 43.377 1.00 33.90 66 VAL B C 1
ATOM 3113 O O . VAL B 1 78 ? 42.185 95.462 42.466 1.00 34.17 66 VAL B O 1
ATOM 3117 N N . VAL B 1 79 ? 42.243 96.163 44.598 1.00 33.77 67 VAL B N 1
ATOM 3118 C CA . VAL B 1 79 ? 40.949 95.612 44.999 1.00 33.43 67 VAL B CA 1
ATOM 3119 C C . VAL B 1 79 ? 40.127 96.820 45.447 1.00 33.38 67 VAL B C 1
ATOM 3120 O O . VAL B 1 79 ? 40.669 97.802 45.962 1.00 33.24 67 VAL B O 1
ATOM 3124 N N . SER B 1 80 ? 38.817 96.729 45.249 1.00 33.27 68 SER B N 1
ATOM 3125 C CA . SER B 1 80 ? 37.879 97.797 45.567 1.00 33.23 68 SER B CA 1
ATOM 3126 C C . SER B 1 80 ? 37.129 97.675 46.886 1.00 33.26 68 SER B C 1
ATOM 3127 O O . SER B 1 80 ? 36.230 98.471 47.135 1.00 33.22 68 SER B O 1
ATOM 3130 N N . SER B 1 81 ? 37.476 96.702 47.724 1.00 33.24 69 SER B N 1
ATOM 3131 C CA . SER B 1 81 ? 36.816 96.566 49.021 1.00 33.14 69 SER B CA 1
ATOM 3132 C C . SER B 1 81 ? 37.796 95.996 50.038 1.00 33.19 69 SER B C 1
ATOM 3133 O O . SER B 1 81 ? 38.739 95.275 49.690 1.00 33.20 69 SER B O 1
ATOM 3136 N N . VAL B 1 82 ? 37.525 96.343 51.290 1.00 33.20 70 VAL B N 1
ATOM 3137 C CA . VAL B 1 82 ? 38.299 95.881 52.432 1.00 33.27 70 VAL B CA 1
ATOM 3138 C C . VAL B 1 82 ? 38.118 94.375 52.577 1.00 33.27 70 VAL B C 1
ATOM 3139 O O . VAL B 1 82 ? 39.055 93.682 52.968 1.00 33.09 70 VAL B O 1
ATOM 3143 N N . GLU B 1 83 ? 36.926 93.881 52.254 1.00 33.45 71 GLU B N 1
ATOM 3144 C CA . GLU B 1 83 ? 36.601 92.454 52.323 1.00 33.61 71 GLU B CA 1
ATOM 3145 C C . GLU B 1 83 ? 37.563 91.649 51.462 1.00 33.72 71 GLU B C 1
ATOM 3146 O O . GLU B 1 83 ? 38.128 90.662 51.950 1.00 33.65 71 GLU B O 1
ATOM 3152 N N . LYS B 1 84 ? 37.739 92.089 50.215 1.00 33.98 72 LYS B N 1
ATOM 3153 C CA . LYS B 1 84 ? 38.636 91.416 49.270 1.00 34.18 72 LYS B CA 1
ATOM 3154 C C . LYS B 1 84 ? 40.059 91.481 49.819 1.00 34.20 72 LYS B C 1
ATOM 3155 O O . LYS B 1 84 ? 40.812 90.521 49.697 1.00 34.13 72 LYS B O 1
ATOM 3161 N N . ALA B 1 85 ? 40.423 92.604 50.429 1.00 34.52 73 ALA B N 1
ATOM 3162 C CA . ALA B 1 85 ? 41.744 92.748 51.031 1.00 34.99 73 ALA B CA 1
ATOM 3163 C C . ALA B 1 85 ? 42.000 91.712 52.136 1.00 35.66 73 ALA B C 1
ATOM 3164 O O . ALA B 1 85 ? 43.101 91.155 52.237 1.00 35.38 73 ALA B O 1
ATOM 3166 N N . LYS B 1 86 ? 40.986 91.428 52.954 1.00 36.68 74 LYS B N 1
ATOM 3167 C CA . LYS B 1 86 ? 41.235 90.459 54.014 1.00 37.68 74 LYS B CA 1
ATOM 3168 C C . LYS B 1 86 ? 41.248 89.065 53.395 1.00 38.31 74 LYS B C 1
ATOM 3169 O O . LYS B 1 86 ? 42.024 88.257 53.906 1.00 38.30 74 LYS B O 1
ATOM 3175 N N . GLU B 1 87 ? 40.473 88.786 52.344 1.00 39.50 75 GLU B N 1
ATOM 3176 C CA . GLU B 1 87 ? 40.493 87.480 51.674 1.00 40.43 75 GLU B CA 1
ATOM 3177 C C . GLU B 1 87 ? 41.913 87.131 51.244 1.00 41.42 75 GLU B C 1
ATOM 3178 O O . GLU B 1 87 ? 42.258 85.957 51.178 1.00 41.46 75 GLU B O 1
ATOM 3192 N N . GLY B 1 89 ? 44.675 87.802 52.938 1.00 41.58 77 GLY B N 1
ATOM 3193 C CA . GLY B 1 89 ? 45.539 87.749 54.106 1.00 40.62 77 GLY B CA 1
ATOM 3194 C C . GLY B 1 89 ? 46.026 89.067 54.660 1.00 39.65 77 GLY B C 1
ATOM 3195 O O . GLY B 1 89 ? 46.925 89.061 55.492 1.00 39.59 77 GLY B O 1
ATOM 3196 N N . ALA B 1 90 ? 45.465 90.188 54.224 1.00 38.49 78 ALA B N 1
ATOM 3197 C CA . ALA B 1 90 ? 45.907 91.465 54.775 1.00 37.67 78 ALA B CA 1
ATOM 3198 C C . ALA B 1 90 ? 45.433 91.524 56.222 1.00 36.96 78 ALA B C 1
ATOM 3199 O O . ALA B 1 90 ? 44.251 91.312 56.498 1.00 36.78 78 ALA B O 1
ATOM 3201 N N . GLU B 1 91 ? 46.370 91.806 57.120 1.00 36.11 79 GLU B N 1
ATOM 3202 C CA . GLU B 1 91 ? 46.135 91.914 58.555 1.00 35.60 79 GLU B CA 1
ATOM 3203 C C . GLU B 1 91 ? 45.976 93.344 59.040 1.00 34.87 79 GLU B C 1
ATOM 3204 O O . GLU B 1 91 ? 45.364 93.554 60.084 1.00 34.65 79 GLU B O 1
ATOM 3210 N N . VAL B 1 92 ? 46.529 94.309 58.307 1.00 34.21 80 VAL B N 1
ATOM 3211 C CA . VAL B 1 92 ? 46.398 95.722 58.663 1.00 33.64 80 VAL B CA 1
ATOM 3212 C C . VAL B 1 92 ? 46.013 96.531 57.430 1.00 33.19 80 VAL B C 1
ATOM 3213 O O . VAL B 1 92 ? 46.290 96.126 56.303 1.00 32.69 80 VAL B O 1
ATOM 3217 N N . LEU B 1 93 ? 45.377 97.673 57.679 1.00 32.92 81 LEU B N 1
ATOM 3218 C CA . LEU B 1 93 ? 44.969 98.592 56.626 1.00 32.78 81 LEU B CA 1
ATOM 3219 C C . LEU B 1 93 ? 45.817 99.849 56.813 1.00 32.67 81 LEU B C 1
ATOM 3220 O O . LEU B 1 93 ? 45.728 100.483 57.856 1.00 32.63 81 LEU B O 1
ATOM 3225 N N . ILE B 1 94 ? 46.635 100.209 55.832 1.00 32.57 82 ILE B N 1
ATOM 3226 C CA . ILE B 1 94 ? 47.462 101.403 55.886 1.00 32.56 82 ILE B CA 1
ATOM 3227 C C . ILE B 1 94 ? 46.827 102.493 55.018 1.00 32.79 82 ILE B C 1
ATOM 3228 O O . ILE B 1 94 ? 46.450 102.272 53.868 1.00 32.42 82 ILE B O 1
ATOM 3233 N N . ILE B 1 95 ? 46.717 103.696 55.569 1.00 33.36 83 ILE B N 1
ATOM 3234 C CA . ILE B 1 95 ? 46.155 104.841 54.858 1.00 33.87 83 ILE B CA 1
ATOM 3235 C C . ILE B 1 95 ? 47.287 105.462 54.060 1.00 34.35 83 ILE B C 1
ATOM 3236 O O . ILE B 1 95 ? 48.180 106.068 54.638 1.00 34.25 83 ILE B O 1
ATOM 3241 N N . GLY B 1 96 ? 47.248 105.294 52.745 1.00 35.40 84 GLY B N 1
ATOM 3242 C CA . GLY B 1 96 ? 48.248 105.826 51.826 1.00 36.31 84 GLY B CA 1
ATOM 3243 C C . GLY B 1 96 ? 47.853 106.994 50.939 1.00 36.99 84 GLY B C 1
ATOM 3244 O O . GLY B 1 96 ? 48.316 107.088 49.803 1.00 37.11 84 GLY B O 1
ATOM 3245 N N . VAL B 1 97 ? 46.997 107.876 51.444 1.00 37.97 85 VAL B N 1
ATOM 3246 C CA . VAL B 1 97 ? 46.540 109.064 50.724 1.00 38.70 85 VAL B CA 1
ATOM 3247 C C . VAL B 1 97 ? 46.979 110.263 51.542 1.00 39.71 85 VAL B C 1
ATOM 3248 O O . VAL B 1 97 ? 47.284 110.176 52.730 1.00 39.87 85 VAL B O 1
ATOM 3252 N N . SER B 1 98 ? 46.986 111.405 50.874 1.00 40.96 86 SER B N 1
ATOM 3253 C CA . SER B 1 98 ? 47.414 112.656 51.476 1.00 41.83 86 SER B CA 1
ATOM 3254 C C . SER B 1 98 ? 46.370 113.727 51.181 1.00 42.29 86 SER B C 1
ATOM 3255 O O . SER B 1 98 ? 45.956 113.883 50.033 1.00 42.34 86 SER B O 1
ATOM 3258 N N . ASN B 1 99 ? 46.010 114.428 52.256 1.00 42.98 87 ASN B N 1
ATOM 3259 C CA . ASN B 1 99 ? 44.970 115.460 52.406 1.00 43.34 87 ASN B CA 1
ATOM 3260 C C . ASN B 1 99 ? 43.940 115.531 51.274 1.00 43.01 87 ASN B C 1
ATOM 3261 O O . ASN B 1 99 ? 44.055 116.298 50.327 1.00 42.79 87 ASN B O 1
ATOM 3266 N N . PRO B 1 100 ? 42.915 114.679 51.416 1.00 42.91 88 PRO B N 1
ATOM 3267 C CA . PRO B 1 100 ? 41.827 114.608 50.454 1.00 42.96 88 PRO B CA 1
ATOM 3268 C C . PRO B 1 100 ? 40.703 115.577 50.792 1.00 42.97 88 PRO B C 1
ATOM 3269 O O . PRO B 1 100 ? 40.667 116.158 51.878 1.00 43.20 88 PRO B O 1
ATOM 3273 N N . GLY B 1 101 ? 39.759 115.741 49.876 1.00 42.87 89 GLY B N 1
ATOM 3274 C CA . GLY B 1 101 ? 38.630 116.617 50.173 1.00 42.94 89 GLY B CA 1
ATOM 3275 C C . GLY B 1 101 ? 37.766 115.940 51.229 1.00 42.87 89 GLY B C 1
ATOM 3276 O O . GLY B 1 101 ? 37.904 114.743 51.505 1.00 43.08 89 GLY B O 1
ATOM 3277 N N . GLY B 1 102 ? 36.858 116.693 51.836 1.00 42.42 90 GLY B N 1
ATOM 3278 C CA . GLY B 1 102 ? 35.990 116.121 52.849 1.00 42.08 90 GLY B CA 1
ATOM 3279 C C . GLY B 1 102 ? 35.218 114.915 52.355 1.00 41.85 90 GLY B C 1
ATOM 3280 O O . GLY B 1 102 ? 34.963 114.000 53.138 1.00 41.85 90 GLY B O 1
ATOM 3281 N N . TYR B 1 103 ? 34.844 114.934 51.078 1.00 41.62 91 TYR B N 1
ATOM 3282 C CA . TYR B 1 103 ? 34.100 113.858 50.434 1.00 41.38 91 TYR B CA 1
ATOM 3283 C C . TYR B 1 103 ? 34.901 112.566 50.395 1.00 41.43 91 TYR B C 1
ATOM 3284 O O . TYR B 1 103 ? 34.400 111.492 50.736 1.00 41.59 91 TYR B O 1
ATOM 3293 N N . LEU B 1 104 ? 36.145 112.673 49.948 1.00 41.53 92 LEU B N 1
ATOM 3294 C CA . LEU B 1 104 ? 37.003 111.494 49.878 1.00 41.52 92 LEU B CA 1
ATOM 3295 C C . LEU B 1 104 ? 37.369 111.012 51.287 1.00 41.29 92 LEU B C 1
ATOM 3296 O O . LEU B 1 104 ? 37.431 109.810 51.540 1.00 41.13 92 LEU B O 1
ATOM 3301 N N . GLU B 1 105 ? 37.592 111.956 52.196 1.00 41.09 93 GLU B N 1
ATOM 3302 C CA . GLU B 1 105 ? 37.909 111.661 53.588 1.00 40.83 93 GLU B CA 1
ATOM 3303 C C . GLU B 1 105 ? 36.788 110.800 54.171 1.00 40.33 93 GLU B C 1
ATOM 3304 O O . GLU B 1 105 ? 37.078 109.870 54.913 1.00 40.21 93 GLU B O 1
ATOM 3310 N N . GLU B 1 106 ? 35.534 111.095 53.848 1.00 39.80 94 GLU B N 1
ATOM 3311 C CA . GLU B 1 106 ? 34.403 110.310 54.329 1.00 39.50 94 GLU B CA 1
ATOM 3312 C C . GLU B 1 106 ? 34.467 108.862 53.822 1.00 39.08 94 GLU B C 1
ATOM 3313 O O . GLU B 1 106 ? 34.209 107.919 54.569 1.00 38.98 94 GLU B O 1
ATOM 3319 N N . GLN B 1 107 ? 34.806 108.675 52.551 1.00 38.52 95 GLN B N 1
ATOM 3320 C CA . GLN B 1 107 ? 34.929 107.342 51.979 1.00 38.12 95 GLN B CA 1
ATOM 3321 C C . GLN B 1 107 ? 36.043 106.574 52.667 1.00 37.38 95 GLN B C 1
ATOM 3322 O O . GLN B 1 107 ? 35.923 105.371 52.888 1.00 37.52 95 GLN B O 1
ATOM 3328 N N . ILE B 1 108 ? 37.122 107.266 53.012 1.00 36.49 96 ILE B N 1
ATOM 3329 C CA . ILE B 1 108 ? 38.241 106.616 53.689 1.00 35.85 96 ILE B CA 1
ATOM 3330 C C . ILE B 1 108 ? 37.826 106.197 55.092 1.00 35.12 96 ILE B C 1
ATOM 3331 O O . ILE B 1 108 ? 38.149 105.093 55.486 1.00 34.99 96 ILE B O 1
ATOM 3336 N N . ALA B 1 109 ? 37.107 107.055 55.812 1.00 34.47 97 ALA B N 1
ATOM 3337 C CA . ALA B 1 109 ? 36.599 106.776 57.150 1.00 33.60 97 ALA B CA 1
ATOM 3338 C C . ALA B 1 109 ? 35.740 105.513 57.126 1.00 32.98 97 ALA B C 1
ATOM 3339 O O . ALA B 1 109 ? 35.747 104.743 58.088 1.00 33.06 97 ALA B O 1
ATOM 3341 N N . THR B 1 110 ? 35.014 105.287 56.035 1.00 32.09 98 THR B N 1
ATOM 3342 C CA . THR B 1 110 ? 34.177 104.100 55.865 1.00 31.63 98 THR B CA 1
ATOM 3343 C C . THR B 1 110 ? 35.079 102.867 55.791 1.00 31.13 98 THR B C 1
ATOM 3344 O O . THR B 1 110 ? 34.795 101.841 56.429 1.00 31.07 98 THR B O 1
ATOM 3348 N N . LEU B 1 111 ? 36.152 103.001 55.010 1.00 30.48 99 LEU B N 1
ATOM 3349 C CA . LEU B 1 111 ? 37.116 101.917 54.819 1.00 29.92 99 LEU B CA 1
ATOM 3350 C C . LEU B 1 111 ? 37.749 101.528 56.136 1.00 29.64 99 LEU B C 1
ATOM 3351 O O . LEU B 1 111 ? 37.843 100.331 56.396 1.00 29.96 99 LEU B O 1
ATOM 3356 N N . VAL B 1 112 ? 38.125 102.523 56.933 1.00 29.30 100 VAL B N 1
ATOM 3357 C CA . VAL B 1 112 ? 38.722 102.338 58.256 1.00 29.07 100 VAL B CA 1
ATOM 3358 C C . VAL B 1 112 ? 37.756 101.593 59.176 1.00 29.01 100 VAL B C 1
ATOM 3359 O O . VAL B 1 112 ? 38.126 100.626 59.837 1.00 29.05 100 VAL B O 1
ATOM 3363 N N . LYS B 1 113 ? 36.507 102.039 59.220 1.00 28.85 101 LYS B N 1
ATOM 3364 C CA . LYS B 1 113 ? 35.510 101.391 60.067 1.00 28.88 101 LYS B CA 1
ATOM 3365 C C . LYS B 1 113 ? 35.301 99.938 59.679 1.00 28.61 101 LYS B C 1
ATOM 3366 O O . LYS B 1 113 ? 35.094 99.110 60.560 1.00 28.27 101 LYS B O 1
ATOM 3372 N N . LYS B 1 114 ? 35.348 99.644 58.380 1.00 28.71 102 LYS B N 1
ATOM 3373 C CA . LYS B 1 114 ? 35.162 98.274 57.890 1.00 28.74 102 LYS B CA 1
ATOM 3374 C C . LYS B 1 114 ? 36.309 97.379 58.345 1.00 28.54 102 LYS B C 1
ATOM 3375 O O . LYS B 1 114 ? 36.060 96.265 58.840 1.00 28.09 102 LYS B O 1
ATOM 3381 N N . ALA B 1 115 ? 37.526 97.889 58.131 1.00 28.26 103 ALA B N 1
ATOM 3382 C CA . ALA B 1 115 ? 38.749 97.172 58.501 1.00 28.24 103 ALA B CA 1
ATOM 3383 C C . ALA B 1 115 ? 38.733 96.819 59.995 1.00 28.21 103 ALA B C 1
ATOM 3384 O O . ALA B 1 115 ? 38.949 95.668 60.388 1.00 27.96 103 ALA B O 1
ATOM 3386 N N . LEU B 1 116 ? 38.455 97.827 60.817 1.00 28.16 104 LEU B N 1
ATOM 3387 C CA . LEU B 1 116 ? 38.371 97.645 62.260 1.00 28.23 104 LEU B CA 1
ATOM 3388 C C . LEU B 1 116 ? 37.326 96.600 62.621 1.00 28.15 104 LEU B C 1
ATOM 3389 O O . LEU B 1 116 ? 37.526 95.821 63.549 1.00 28.08 104 LEU B O 1
ATOM 3394 N N . SER B 1 117 ? 36.216 96.590 61.891 1.00 28.42 105 SER B N 1
ATOM 3395 C CA . SER B 1 117 ? 35.149 95.609 62.114 1.00 28.65 105 SER B CA 1
ATOM 3396 C C . SER B 1 117 ? 35.437 94.221 61.551 1.00 29.14 105 SER B C 1
ATOM 3397 O O . SER B 1 117 ? 34.712 93.297 61.871 1.00 29.09 105 SER B O 1
ATOM 3400 N N . LEU B 1 118 ? 36.442 94.060 60.696 1.00 29.93 106 LEU B N 1
ATOM 3401 C CA . LEU B 1 118 ? 36.808 92.771 60.128 1.00 30.38 106 LEU B CA 1
ATOM 3402 C C . LEU B 1 118 ? 38.069 92.226 60.795 1.00 31.07 106 LEU B C 1
ATOM 3403 O O . LEU B 1 118 ? 38.789 91.431 60.193 1.00 31.21 106 LEU B O 1
ATOM 3408 N N . GLY B 1 119 ? 38.357 92.628 62.031 1.00 31.94 107 GLY B N 1
ATOM 3409 C CA . GLY B 1 119 ? 39.539 92.153 62.744 1.00 32.67 107 GLY B CA 1
ATOM 3410 C C . GLY B 1 119 ? 40.892 92.644 62.280 1.00 33.55 107 GLY B C 1
ATOM 3411 O O . GLY B 1 119 ? 41.870 91.988 62.602 1.00 33.51 107 GLY B O 1
ATOM 3420 N N . ASP B 1 121 ? 43.800 95.839 62.041 1.00 35.24 109 ASP B N 1
ATOM 3421 C CA . ASP B 1 121 ? 44.270 97.087 62.620 1.00 34.92 109 ASP B CA 1
ATOM 3422 C C . ASP B 1 121 ? 44.331 98.099 61.485 1.00 34.81 109 ASP B C 1
ATOM 3423 O O . ASP B 1 121 ? 44.347 97.736 60.303 1.00 34.82 109 ASP B O 1
ATOM 3428 N N . VAL B 1 122 ? 44.354 99.373 61.856 1.00 34.67 110 VAL B N 1
ATOM 3429 C CA . VAL B 1 122 ? 44.434 100.450 60.883 1.00 34.62 110 VAL B CA 1
ATOM 3430 C C . VAL B 1 122 ? 45.585 101.350 61.297 1.00 34.68 110 VAL B C 1
ATOM 3431 O O . VAL B 1 122 ? 45.672 101.721 62.459 1.00 34.54 110 VAL B O 1
ATOM 3435 N N . ILE B 1 123 ? 46.458 101.671 60.350 1.00 35.03 111 ILE B N 1
ATOM 3436 C CA . ILE B 1 123 ? 47.585 102.554 60.606 1.00 35.50 111 ILE B CA 1
ATOM 3437 C C . ILE B 1 123 ? 47.342 103.744 59.687 1.00 35.75 111 ILE B C 1
ATOM 3438 O O . ILE B 1 123 ? 47.241 103.606 58.475 1.00 35.68 111 ILE B O 1
ATOM 3443 N N . SER B 1 124 ? 47.248 104.917 60.298 1.00 36.33 112 SER B N 1
ATOM 3444 C CA . SER B 1 124 ? 46.959 106.167 59.616 1.00 36.83 112 SER B CA 1
ATOM 3445 C C . SER B 1 124 ? 47.732 107.344 60.173 1.00 37.47 112 SER B C 1
ATOM 3446 O O . SER B 1 124 ? 47.970 107.427 61.373 1.00 37.42 112 SER B O 1
ATOM 3449 N N . GLY B 1 125 ? 48.106 108.236 59.267 1.00 38.41 113 GLY B N 1
ATOM 3450 C CA . GLY B 1 125 ? 48.797 109.456 59.637 1.00 39.21 113 GLY B CA 1
ATOM 3451 C C . GLY B 1 125 ? 48.002 110.630 59.108 1.00 39.88 113 GLY B C 1
ATOM 3452 O O . GLY B 1 125 ? 48.537 111.722 59.015 1.00 40.29 113 GLY B O 1
ATOM 3453 N N . LEU B 1 126 ? 46.732 110.426 58.791 1.00 40.75 114 LEU B N 1
ATOM 3454 C CA . LEU B 1 126 ? 45.866 111.439 58.222 1.00 41.42 114 LEU B CA 1
ATOM 3455 C C . LEU B 1 126 ? 45.029 112.122 59.308 1.00 42.21 114 LEU B C 1
ATOM 3456 O O . LEU B 1 126 ? 44.533 111.481 60.229 1.00 42.15 114 LEU B O 1
ATOM 3461 N N . HIS B 1 127 ? 44.875 113.440 59.208 1.00 43.21 115 HIS B N 1
ATOM 3462 C CA . HIS B 1 127 ? 44.104 114.205 60.189 1.00 43.78 115 HIS B CA 1
ATOM 3463 C C . HIS B 1 127 ? 42.627 114.157 59.803 1.00 43.88 115 HIS B C 1
ATOM 3464 O O . HIS B 1 127 ? 42.238 114.742 58.794 1.00 44.23 115 HIS B O 1
ATOM 3471 N N . PHE B 1 128 ? 41.833 113.410 60.573 1.00 43.28 116 PHE B N 1
ATOM 3472 C CA . PHE B 1 128 ? 40.387 113.246 60.401 1.00 42.78 116 PHE B CA 1
ATOM 3473 C C . PHE B 1 128 ? 39.674 114.194 61.375 1.00 42.77 116 PHE B C 1
ATOM 3474 O O . PHE B 1 128 ? 40.296 114.803 62.254 1.00 42.78 116 PHE B O 1
ATOM 3482 N N . LYS B 1 129 ? 38.359 114.325 61.231 1.00 42.66 117 LYS B N 1
ATOM 3483 C CA . LYS B 1 129 ? 37.571 115.188 62.102 1.00 42.79 117 LYS B CA 1
ATOM 3484 C C . LYS B 1 129 ? 37.413 114.429 63.420 1.00 42.80 117 LYS B C 1
ATOM 3485 O O . LYS B 1 129 ? 37.449 113.193 63.390 1.00 42.88 117 LYS B O 1
ATOM 3491 N N . ILE B 1 130 ? 37.208 115.142 64.531 1.00 42.62 118 ILE B N 1
ATOM 3492 C CA . ILE B 1 130 ? 37.010 114.538 65.854 1.00 42.49 118 ILE B CA 1
ATOM 3493 C C . ILE B 1 130 ? 35.876 113.511 65.827 1.00 42.17 118 ILE B C 1
ATOM 3494 O O . ILE B 1 130 ? 35.932 112.489 66.513 1.00 41.85 118 ILE B O 1
ATOM 3499 N N . SER B 1 131 ? 34.836 113.776 65.046 1.00 42.11 119 SER B N 1
ATOM 3500 C CA . SER B 1 131 ? 33.711 112.846 64.931 1.00 42.19 119 SER B CA 1
ATOM 3501 C C . SER B 1 131 ? 34.134 111.475 64.422 1.00 41.91 119 SER B C 1
ATOM 3502 O O . SER B 1 131 ? 33.709 110.441 64.947 1.00 41.86 119 SER B O 1
ATOM 3505 N N . GLN B 1 132 ? 34.967 111.516 63.385 1.00 41.48 120 GLN B N 1
ATOM 3506 C CA . GLN B 1 132 ? 35.475 110.308 62.750 1.00 41.15 120 GLN B CA 1
ATOM 3507 C C . GLN B 1 132 ? 36.430 109.633 63.740 1.00 40.85 120 GLN B C 1
ATOM 3508 O O . GLN B 1 132 ? 36.278 108.430 63.928 1.00 40.84 120 GLN B O 1
ATOM 3514 N N . GLN B 1 133 ? 37.355 110.361 64.369 1.00 40.44 121 GLN B N 1
ATOM 3515 C CA . GLN B 1 133 ? 38.317 109.827 65.341 1.00 40.41 121 GLN B CA 1
ATOM 3516 C C . GLN B 1 133 ? 37.637 109.117 66.494 1.00 39.47 121 GLN B C 1
ATOM 3517 O O . GLN B 1 133 ? 37.994 107.982 66.779 1.00 39.67 121 GLN B O 1
ATOM 3523 N N . THR B 1 134 ? 36.679 109.775 67.139 1.00 38.54 122 THR B N 1
ATOM 3524 C CA . THR B 1 134 ? 35.929 109.209 68.255 1.00 38.04 122 THR B CA 1
ATOM 3525 C C . THR B 1 134 ? 35.164 107.954 67.829 1.00 37.80 122 THR B C 1
ATOM 3526 O O . THR B 1 134 ? 35.062 106.976 68.576 1.00 37.67 122 THR B O 1
ATOM 3530 N N . GLU B 1 135 ? 34.611 107.995 66.621 1.00 37.33 123 GLU B N 1
ATOM 3531 C CA . GLU B 1 135 ? 33.872 106.842 66.140 1.00 37.31 123 GLU B CA 1
ATOM 3532 C C . GLU B 1 135 ? 34.862 105.709 65.820 1.00 36.55 123 GLU B C 1
ATOM 3533 O O . GLU B 1 135 ? 34.460 104.551 65.957 1.00 36.38 123 GLU B O 1
ATOM 3539 N N . PHE B 1 136 ? 36.102 106.005 65.415 1.00 35.73 124 PHE B N 1
ATOM 3540 C CA . PHE B 1 136 ? 37.083 104.953 65.130 1.00 35.57 124 PHE B CA 1
ATOM 3541 C C . PHE B 1 136 ? 37.507 104.237 66.409 1.00 34.79 124 PHE B C 1
ATOM 3542 O O . PHE B 1 136 ? 37.604 103.005 66.428 1.00 34.65 124 PHE B O 1
ATOM 3550 N N . LEU B 1 137 ? 37.742 105.020 67.457 1.00 33.86 125 LEU B N 1
ATOM 3551 C CA . LEU B 1 137 ? 38.106 104.454 68.752 1.00 33.14 125 LEU B CA 1
ATOM 3552 C C . LEU B 1 137 ? 37.014 103.538 69.327 1.00 32.89 125 LEU B C 1
ATOM 3553 O O . LEU B 1 137 ? 37.350 102.529 69.951 1.00 32.95 125 LEU B O 1
ATOM 3558 N N . LYS B 1 138 ? 35.736 103.849 69.118 1.00 32.55 126 LYS B N 1
ATOM 3559 C CA . LYS B 1 138 ? 34.609 103.052 69.614 1.00 32.32 126 LYS B CA 1
ATOM 3560 C C . LYS B 1 138 ? 34.583 101.670 68.929 1.00 32.05 126 LYS B C 1
ATOM 3561 O O . LYS B 1 138 ? 34.529 100.611 69.579 1.00 32.06 126 LYS B O 1
ATOM 3567 N N . ILE B 1 139 ? 34.635 101.699 67.597 1.00 31.54 127 ILE B N 1
ATOM 3568 C CA . ILE B 1 139 ? 34.622 100.497 66.747 1.00 31.23 127 ILE B CA 1
ATOM 3569 C C . ILE B 1 139 ? 35.820 99.608 67.081 1.00 30.72 127 ILE B C 1
ATOM 3570 O O . ILE B 1 139 ? 35.681 98.399 67.267 1.00 30.26 127 ILE B O 1
ATOM 3575 N N . ALA B 1 140 ? 36.981 100.243 67.154 1.00 30.45 128 ALA B N 1
ATOM 3576 C CA . ALA B 1 140 ? 38.211 99.547 67.483 1.00 30.52 128 ALA B CA 1
ATOM 3577 C C . ALA B 1 140 ? 38.091 98.770 68.790 1.00 30.38 128 ALA B C 1
ATOM 3578 O O . ALA B 1 140 ? 38.274 97.553 68.856 1.00 30.26 128 ALA B O 1
ATOM 3580 N N . HIS B 1 141 ? 37.741 99.510 69.832 1.00 30.40 129 HIS B N 1
ATOM 3581 C CA . HIS B 1 141 ? 37.609 98.960 71.182 1.00 30.60 129 HIS B CA 1
ATOM 3582 C C . HIS B 1 141 ? 36.872 97.630 71.319 1.00 30.90 129 HIS B C 1
ATOM 3583 O O . HIS B 1 141 ? 37.301 96.747 72.055 1.00 31.47 129 HIS B O 1
ATOM 3590 N N . GLU B 1 142 ? 35.776 97.512 70.590 1.00 31.14 130 GLU B N 1
ATOM 3591 C CA . GLU B 1 142 ? 34.813 96.420 70.470 1.00 31.30 130 GLU B CA 1
ATOM 3592 C C . GLU B 1 142 ? 35.167 95.198 69.632 1.00 31.25 130 GLU B C 1
ATOM 3593 O O . GLU B 1 142 ? 34.438 94.211 69.754 1.00 31.69 130 GLU B O 1
ATOM 3599 N N . ASN B 1 143 ? 36.248 95.243 68.857 1.00 31.08 131 ASN B N 1
ATOM 3600 C CA . ASN B 1 143 ? 36.694 94.151 68.022 1.00 31.08 131 ASN B CA 1
ATOM 3601 C C . ASN B 1 143 ? 38.113 93.661 68.351 1.00 31.42 131 ASN B C 1
ATOM 3602 O O . ASN B 1 143 ? 38.632 92.805 67.619 1.00 31.67 131 ASN B O 1
ATOM 3607 N N . GLY B 1 144 ? 38.760 94.141 69.417 1.00 31.75 132 GLY B N 1
ATOM 3608 C CA . GLY B 1 144 ? 40.107 93.689 69.773 1.00 32.03 132 GLY B CA 1
ATOM 3609 C C . GLY B 1 144 ? 41.168 94.101 68.777 1.00 32.65 132 GLY B C 1
ATOM 3610 O O . GLY B 1 144 ? 42.261 93.520 68.739 1.00 33.25 132 GLY B O 1
ATOM 3611 N N . THR B 1 145 ? 40.819 95.119 67.999 1.00 32.97 133 THR B N 1
ATOM 3612 C CA . THR B 1 145 ? 41.642 95.718 66.971 1.00 33.34 133 THR B CA 1
ATOM 3613 C C . THR B 1 145 ? 42.068 97.085 67.491 1.00 33.97 133 THR B C 1
ATOM 3614 O O . THR B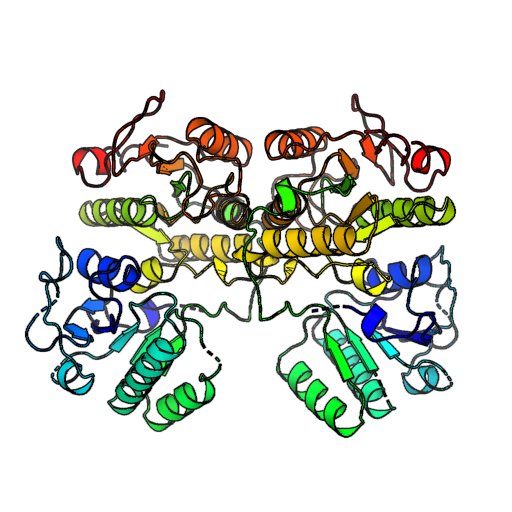 1 145 ? 41.493 97.601 68.451 1.00 33.65 133 THR B O 1
ATOM 3618 N N . ARG B 1 146 ? 43.081 97.667 66.863 1.00 34.75 134 ARG B N 1
ATOM 3619 C CA . ARG B 1 146 ? 43.528 98.978 67.310 1.00 35.53 134 ARG B CA 1
ATOM 3620 C C . ARG B 1 146 ? 43.826 99.865 66.106 1.00 35.30 134 ARG B C 1
ATOM 3621 O O . ARG B 1 146 ? 44.167 99.375 65.019 1.00 35.21 134 ARG B O 1
ATOM 3629 N N . ILE B 1 147 ? 43.669 101.169 66.330 1.00 35.17 135 ILE B N 1
ATOM 3630 C CA . ILE B 1 147 ? 43.942 102.171 65.298 1.00 35.27 135 ILE B CA 1
ATOM 3631 C C . ILE B 1 147 ? 45.191 102.904 65.776 1.00 35.56 135 ILE B C 1
ATOM 3632 O O . ILE B 1 147 ? 45.156 103.580 66.790 1.00 35.37 135 ILE B O 1
ATOM 3637 N N . ILE B 1 148 ? 46.289 102.766 65.041 1.00 36.29 136 ILE B N 1
ATOM 3638 C CA . ILE B 1 148 ? 47.557 103.391 65.384 1.00 36.92 136 ILE B CA 1
ATOM 3639 C C . ILE B 1 148 ? 47.615 104.714 64.633 1.00 37.61 136 ILE B C 1
ATOM 3640 O O . ILE B 1 148 ? 47.629 104.703 63.403 1.00 37.49 136 ILE B O 1
ATOM 3645 N N . ASP B 1 149 ? 47.640 105.826 65.365 1.00 38.59 137 ASP B N 1
ATOM 3646 C CA . ASP B 1 149 ? 47.685 107.154 64.765 1.00 39.42 137 ASP B CA 1
ATOM 3647 C C . ASP B 1 149 ? 49.115 107.642 64.934 1.00 39.93 137 ASP B C 1
ATOM 3648 O O . ASP B 1 149 ? 49.502 108.063 66.024 1.00 40.15 137 ASP B O 1
ATOM 3653 N N . ILE B 1 150 ? 49.870 107.578 63.841 1.00 40.54 138 ILE B N 1
ATOM 3654 C CA . ILE B 1 150 ? 51.283 107.968 63.775 1.00 41.18 138 ILE B CA 1
ATOM 3655 C C . ILE B 1 150 ? 51.530 109.470 63.727 1.00 41.73 138 ILE B C 1
ATOM 3656 O O . ILE B 1 150 ? 52.649 109.953 63.884 1.00 41.51 138 ILE B O 1
ATOM 3661 N N . ARG B 1 151 ? 50.454 110.205 63.498 1.00 42.67 139 ARG B N 1
ATOM 3662 C CA . ARG B 1 151 ? 50.527 111.643 63.401 1.00 43.61 139 ARG B CA 1
ATOM 3663 C C . ARG B 1 151 ? 50.426 112.350 64.748 1.00 44.03 139 ARG B C 1
ATOM 3664 O O . ARG B 1 151 ? 51.087 113.367 64.964 1.00 44.09 139 ARG B O 1
ATOM 3672 N N . ILE B 1 152 ? 49.609 111.834 65.658 1.00 44.95 140 ILE B N 1
ATOM 3673 C CA . ILE B 1 152 ? 49.466 112.498 66.955 1.00 45.76 140 ILE B CA 1
ATOM 3674 C C . ILE B 1 152 ? 50.810 112.434 67.674 1.00 46.28 140 ILE B C 1
ATOM 3675 O O . ILE B 1 152 ? 51.434 111.370 67.741 1.00 46.29 140 ILE B O 1
ATOM 3680 N N . PRO B 1 153 ? 51.244 113.603 68.175 1.00 47.06 141 PRO B N 1
ATOM 3681 C CA . PRO B 1 153 ? 52.531 113.607 68.862 1.00 47.39 141 PRO B CA 1
ATOM 3682 C C . PRO B 1 153 ? 52.391 113.054 70.268 1.00 47.73 141 PRO B C 1
ATOM 3683 O O . PRO B 1 153 ? 51.264 113.099 70.781 1.00 47.62 141 PRO B O 1
ATOM 3687 N N . PRO B 1 154 ? 53.492 112.538 70.851 1.00 48.02 142 PRO B N 1
ATOM 3688 C CA . PRO B 1 154 ? 53.412 112.095 72.249 1.00 48.26 142 PRO B CA 1
ATOM 3689 C C . PRO B 1 154 ? 52.922 113.210 73.202 1.00 48.44 142 PRO B C 1
ATOM 3690 O O . PRO B 1 154 ? 53.119 114.392 72.908 1.00 48.55 142 PRO B O 1
ATOM 3694 N N . LEU B 1 155 ? 52.269 112.863 74.314 1.00 48.57 143 LEU B N 1
ATOM 3695 C CA . LEU B 1 155 ? 51.783 113.832 75.318 1.00 48.39 143 LEU B CA 1
ATOM 3696 C C . LEU B 1 155 ? 52.949 114.236 76.255 1.00 48.16 143 LEU B C 1
ATOM 3697 O O . LEU B 1 155 ? 53.032 115.392 76.700 1.00 48.11 143 LEU B O 1
ATOM 3702 N N . GLU B 1 156 ? 53.839 113.280 76.548 1.00 47.61 144 GLU B N 1
ATOM 3703 C CA . GLU B 1 156 ? 55.011 113.452 77.421 1.00 47.14 144 GLU B CA 1
ATOM 3704 C C . GLU B 1 156 ? 56.152 113.922 76.531 1.00 45.96 144 GLU B C 1
ATOM 3705 O O . GLU B 1 156 ? 56.838 113.064 75.938 1.00 46.12 144 GLU B O 1
ATOM 3707 N N . LEU B 1 157 ? 56.292 115.250 76.468 1.00 44.25 145 LEU B N 1
ATOM 3708 C CA . LEU B 1 157 ? 57.287 115.941 75.647 1.00 42.76 145 LEU B CA 1
ATOM 3709 C C . LEU B 1 157 ? 58.134 116.971 76.351 1.00 41.18 145 LEU B C 1
ATOM 3710 O O . LEU B 1 157 ? 57.670 117.614 77.284 1.00 41.05 145 LEU B O 1
ATOM 3715 N N . ASP B 1 158 ? 59.354 117.136 75.858 1.00 39.55 146 ASP B N 1
ATOM 3716 C CA . ASP B 1 158 ? 60.278 118.110 76.424 1.00 38.31 146 ASP B CA 1
ATOM 3717 C C . ASP B 1 158 ? 61.095 118.756 75.305 1.00 37.12 146 ASP B C 1
ATOM 3718 O O . ASP B 1 158 ? 61.269 118.242 74.200 1.00 36.85 146 ASP B O 1
ATOM 3723 N N . VAL B 1 159 ? 61.589 119.942 75.614 1.00 36.05 147 VAL B N 1
ATOM 3724 C CA . VAL B 1 159 ? 62.393 120.714 74.693 1.00 35.40 147 VAL B CA 1
ATOM 3725 C C . VAL B 1 159 ? 63.791 120.134 74.669 1.00 34.98 147 VAL B C 1
ATOM 3726 O O . VAL B 1 159 ? 64.168 119.387 75.565 1.00 34.92 147 VAL B O 1
ATOM 3730 N N . LEU B 1 160 ? 64.546 120.480 73.636 1.00 34.67 148 LEU B N 1
ATOM 3731 C CA . LEU B 1 160 ? 65.922 120.033 73.507 1.00 34.58 148 LEU B CA 1
ATOM 3732 C C . LEU B 1 160 ? 66.734 120.465 74.720 1.00 34.67 148 LEU B C 1
ATOM 3733 O O . LEU B 1 160 ? 66.703 121.645 75.077 1.00 34.99 148 LEU B O 1
ATOM 3738 N N . ARG B 1 161 ? 67.449 119.532 75.345 1.00 34.53 149 ARG B N 1
ATOM 3739 C CA . ARG B 1 161 ? 68.276 119.824 76.521 1.00 34.36 149 ARG B CA 1
ATOM 3740 C C . ARG B 1 161 ? 69.790 119.902 76.320 1.00 34.15 149 ARG B C 1
ATOM 3741 O O . ARG B 1 161 ? 70.473 120.418 77.213 1.00 33.84 149 ARG B O 1
ATOM 3749 N N . GLY B 1 162 ? 70.302 119.416 75.190 1.00 34.02 150 GLY B N 1
ATOM 3750 C CA . GLY B 1 162 ? 71.736 119.454 74.912 1.00 34.07 150 GLY B CA 1
ATOM 3751 C C . GLY B 1 162 ? 72.430 118.130 74.660 1.00 34.26 150 GLY B C 1
ATOM 3752 O O . GLY B 1 162 ? 73.596 118.144 74.257 1.00 34.07 150 GLY B O 1
ATOM 3753 N N . GLY B 1 163 ? 71.758 117.001 74.892 1.00 34.44 151 GLY B N 1
ATOM 3754 C CA . GLY B 1 163 ? 72.358 115.696 74.635 1.00 34.58 151 GLY B CA 1
ATOM 3755 C C . GLY B 1 163 ? 72.892 115.535 73.216 1.00 34.78 151 GLY B C 1
ATOM 3756 O O . GLY B 1 163 ? 73.870 114.807 73.021 1.00 34.94 151 GLY B O 1
ATOM 3757 N N . ILE B 1 164 ? 72.285 116.203 72.232 1.00 34.84 152 ILE B N 1
ATOM 3758 C CA . ILE B 1 164 ? 72.689 116.140 70.823 1.00 34.99 152 ILE B CA 1
ATOM 3759 C C . ILE B 1 164 ? 74.130 116.595 70.601 1.00 35.16 152 ILE B C 1
ATOM 3760 O O . ILE B 1 164 ? 74.796 116.143 69.666 1.00 34.83 152 ILE B O 1
ATOM 3765 N N . TYR B 1 165 ? 74.592 117.499 71.463 1.00 35.73 153 TYR B N 1
ATOM 3766 C CA . TYR B 1 165 ? 75.974 118.010 71.415 1.00 36.02 153 TYR B CA 1
ATOM 3767 C C . TYR B 1 165 ? 76.978 117.004 71.983 1.00 35.86 153 TYR B C 1
ATOM 3768 O O . TYR B 1 165 ? 78.161 117.224 71.799 1.00 35.86 153 TYR B O 1
ATOM 3777 N N . ARG B 1 166 ? 76.554 115.934 72.655 1.00 36.00 154 ARG B N 1
ATOM 3778 C CA . ARG B 1 166 ? 77.458 114.905 73.185 1.00 36.09 154 ARG B CA 1
ATOM 3779 C C . ARG B 1 166 ? 77.191 113.599 72.432 1.00 35.48 154 ARG B C 1
ATOM 3780 O O . ARG B 1 166 ? 77.412 112.505 72.962 1.00 35.47 154 ARG B O 1
ATOM 3788 N N . LYS B 1 167 ? 76.715 113.707 71.194 1.00 34.91 155 LYS B N 1
ATOM 3789 C CA . LYS B 1 167 ? 76.401 112.528 70.407 1.00 34.49 155 LYS B CA 1
ATOM 3790 C C . LYS B 1 167 ? 77.677 111.870 69.906 1.00 34.15 155 LYS B C 1
ATOM 3791 O O . LYS B 1 167 ? 78.689 112.537 69.745 1.00 34.04 155 LYS B O 1
ATOM 3797 N N . LYS B 1 168 ? 77.598 110.567 69.659 1.00 33.86 156 LYS B N 1
ATOM 3798 C CA . LYS B 1 168 ? 78.694 109.781 69.091 1.00 33.43 156 LYS B CA 1
ATOM 3799 C C . LYS B 1 168 ? 78.314 109.404 67.644 1.00 33.20 156 LYS B C 1
ATOM 3800 O O . LYS B 1 168 ? 79.166 109.463 66.759 1.00 33.13 156 LYS B O 1
ATOM 3803 N N . ILE B 1 169 ? 77.059 109.046 67.379 1.00 32.90 157 ILE B N 1
ATOM 3804 C CA . ILE B 1 169 ? 76.570 108.643 66.061 1.00 32.73 157 ILE B CA 1
ATOM 3805 C C . ILE B 1 169 ? 76.798 109.695 64.975 1.00 32.37 157 ILE B C 1
ATOM 3806 O O . ILE B 1 169 ? 76.638 110.887 65.241 1.00 32.48 157 ILE B O 1
ATOM 3811 N N . LYS B 1 170 ? 77.162 109.254 63.770 1.00 31.86 158 LYS B N 1
ATOM 3812 C CA . LYS B 1 170 ? 77.403 110.133 62.627 1.00 31.58 158 LYS B CA 1
ATOM 3813 C C . LYS B 1 170 ? 76.013 110.497 62.090 1.00 31.60 158 LYS B C 1
ATOM 3814 O O . LYS B 1 170 ? 75.164 109.616 61.879 1.00 31.62 158 LYS B O 1
ATOM 3820 N N . VAL B 1 171 ? 75.776 111.788 61.861 1.00 31.44 159 VAL B N 1
ATOM 3821 C CA . VAL B 1 171 ? 74.460 112.251 61.407 1.00 31.56 159 VAL B CA 1
ATOM 3822 C C . VAL B 1 171 ? 74.548 112.917 60.040 1.00 31.81 159 VAL B C 1
ATOM 3823 O O . VAL B 1 171 ? 75.300 113.870 59.845 1.00 31.87 159 VAL B O 1
ATOM 3827 N N . VAL B 1 172 ? 73.747 112.391 59.117 1.00 31.96 160 VAL B N 1
ATOM 3828 C CA . VAL B 1 172 ? 73.686 112.848 57.740 1.00 31.96 160 VAL B CA 1
ATOM 3829 C C . VAL B 1 172 ? 72.298 113.409 57.521 1.00 31.90 160 VAL B C 1
ATOM 3830 O O . VAL B 1 172 ? 71.316 112.669 57.572 1.00 31.70 160 VAL B O 1
ATOM 3834 N N . GLY B 1 173 ? 72.255 114.713 57.271 1.00 31.91 161 GLY B N 1
ATOM 3835 C CA . GLY B 1 173 ? 71.003 115.427 57.027 1.00 31.91 161 GLY B CA 1
ATOM 3836 C C . GLY B 1 173 ? 70.738 115.404 55.546 1.00 31.64 161 GLY B C 1
ATOM 3837 O O . GLY B 1 173 ? 71.647 115.684 54.786 1.00 32.10 161 GLY B O 1
ATOM 3838 N N . VAL B 1 174 ? 69.533 115.050 55.127 1.00 31.48 162 VAL B N 1
ATOM 3839 C CA . VAL B 1 174 ? 69.185 115.029 53.703 1.00 31.44 162 VAL B CA 1
ATOM 3840 C C . VAL B 1 174 ? 68.160 116.147 53.599 1.00 31.61 162 VAL B C 1
ATOM 3841 O O . VAL B 1 174 ? 66.967 115.937 53.831 1.00 31.65 162 VAL B O 1
ATOM 3845 N N . PHE B 1 175 ? 68.643 117.342 53.280 1.00 31.87 163 PHE B N 1
ATOM 3846 C CA . PHE B 1 175 ? 67.800 118.537 53.196 1.00 32.06 163 PHE B CA 1
ATOM 3847 C C . PHE B 1 175 ? 67.487 118.877 51.754 1.00 31.92 163 PHE B C 1
ATOM 3848 O O . PHE B 1 175 ? 67.974 118.224 50.830 1.00 31.69 163 PHE B O 1
ATOM 3856 N N . GLY B 1 176 ? 66.659 119.901 51.585 1.00 31.88 164 GLY B N 1
ATOM 3857 C CA . GLY B 1 176 ? 66.252 120.347 50.261 1.00 31.94 164 GLY B CA 1
ATOM 3858 C C . GLY B 1 176 ? 65.973 121.835 50.175 1.00 32.14 164 GLY B C 1
ATOM 3859 O O . GLY B 1 176 ? 65.865 122.529 51.186 1.00 32.41 164 GLY B O 1
ATOM 3860 N N . THR B 1 177 ? 65.860 122.329 48.950 1.00 32.23 165 THR B N 1
ATOM 3861 C CA . THR B 1 177 ? 65.587 123.739 48.682 1.00 32.36 165 THR B CA 1
ATOM 3862 C C . THR B 1 177 ? 64.094 124.076 48.630 1.00 32.42 165 THR B C 1
ATOM 3863 O O . THR B 1 177 ? 63.684 125.240 48.544 1.00 31.86 165 THR B O 1
ATOM 3867 N N . ASP B 1 178 ? 63.299 123.012 48.665 1.00 32.77 166 ASP B N 1
ATOM 3868 C CA . ASP B 1 178 ? 61.841 123.098 48.652 1.00 32.87 166 ASP B CA 1
ATOM 3869 C C . ASP B 1 178 ? 61.315 121.804 49.255 1.00 32.92 166 ASP B C 1
ATOM 3870 O O . ASP B 1 178 ? 62.046 120.878 49.635 1.00 32.82 166 ASP B O 1
ATOM 3875 N N . CYS B 1 179 ? 59.990 121.783 49.361 1.00 32.91 167 CYS B N 1
ATOM 3876 C CA . CYS B 1 179 ? 59.277 120.586 49.774 1.00 33.01 167 CYS B CA 1
ATOM 3877 C C . CYS B 1 179 ? 59.184 119.745 48.508 1.00 32.79 167 CYS B C 1
ATOM 3878 O O . CYS B 1 179 ? 59.422 120.241 47.398 1.00 32.78 167 CYS B O 1
ATOM 3881 N N . VAL B 1 180 ? 58.835 118.475 48.675 1.00 32.72 168 VAL B N 1
ATOM 3882 C CA . VAL B 1 180 ? 58.578 117.593 47.528 1.00 32.38 168 VAL B CA 1
ATOM 3883 C C . VAL B 1 180 ? 59.622 117.600 46.408 1.00 32.12 168 VAL B C 1
ATOM 3884 O O . VAL B 1 180 ? 59.256 117.756 45.249 1.00 31.86 168 VAL B O 1
ATOM 3888 N N . VAL B 1 181 ? 60.901 117.455 46.757 1.00 31.79 169 VAL B N 1
ATOM 3889 C CA . VAL B 1 181 ? 62.022 117.429 45.810 1.00 31.68 169 VAL B CA 1
ATOM 3890 C C . VAL B 1 181 ? 62.805 116.122 45.718 1.00 31.27 169 VAL B C 1
ATOM 3891 O O . VAL B 1 181 ? 63.660 115.961 44.852 1.00 31.20 169 VAL B O 1
ATOM 3895 N N . GLY B 1 182 ? 62.525 115.185 46.609 1.00 30.96 170 GLY B N 1
ATOM 3896 C CA . GLY B 1 182 ? 63.251 113.926 46.669 1.00 30.76 170 GLY B CA 1
ATOM 3897 C C . GLY B 1 182 ? 64.101 113.749 47.922 1.00 30.45 170 GLY B C 1
ATOM 3898 O O . GLY B 1 182 ? 64.954 112.868 47.939 1.00 30.42 170 GLY B O 1
ATOM 3899 N N . LYS B 1 183 ? 63.903 114.550 48.966 1.00 30.45 171 LYS B N 1
ATOM 3900 C CA . LYS B 1 183 ? 64.628 114.437 50.234 1.00 30.57 171 LYS B CA 1
ATOM 3901 C C . LYS B 1 183 ? 64.467 113.014 50.796 1.00 30.20 171 LYS B C 1
ATOM 3902 O O . LYS B 1 183 ? 65.449 112.313 51.053 1.00 29.98 171 LYS B O 1
ATOM 3908 N N . ARG B 1 184 ? 63.221 112.590 50.968 1.00 29.96 172 ARG B N 1
ATOM 3909 C CA . ARG B 1 184 ? 62.945 111.265 51.518 1.00 30.18 172 ARG B CA 1
ATOM 3910 C C . ARG B 1 184 ? 63.471 110.169 50.600 1.00 30.04 172 ARG B C 1
ATOM 3911 O O . ARG B 1 184 ? 64.070 109.194 51.061 1.00 30.24 172 ARG B O 1
ATOM 3919 N N . THR B 1 185 ? 63.237 110.314 49.305 1.00 29.84 173 THR B N 1
ATOM 3920 C CA . THR B 1 185 ? 63.780 109.334 48.364 1.00 29.84 173 THR B CA 1
ATOM 3921 C C . THR B 1 185 ? 65.303 109.186 48.473 1.00 29.71 173 THR B C 1
ATOM 3922 O O . THR B 1 185 ? 65.836 108.074 48.440 1.00 29.62 173 THR B O 1
ATOM 3926 N N . THR B 1 186 ? 65.988 110.322 48.584 1.00 29.57 174 THR B N 1
ATOM 3927 C CA . THR B 1 186 ? 67.442 110.340 48.709 1.00 29.67 174 THR B CA 1
ATOM 3928 C C . THR B 1 186 ? 67.862 109.665 50.018 1.00 29.93 174 THR B C 1
ATOM 3929 O O . THR B 1 186 ? 68.784 108.838 50.011 1.00 30.01 174 THR B O 1
ATOM 3933 N N . ALA B 1 187 ? 67.192 109.995 51.123 1.00 30.07 175 ALA B N 1
ATOM 3934 C CA . ALA B 1 187 ? 67.522 109.375 52.409 1.00 30.20 175 ALA B CA 1
ATOM 3935 C C . ALA B 1 187 ? 67.328 107.855 52.382 1.00 30.18 175 ALA B C 1
ATOM 3936 O O . ALA B 1 187 ? 68.161 107.103 52.870 1.00 30.13 175 ALA B O 1
ATOM 3938 N N . VAL B 1 188 ? 66.224 107.395 51.798 1.00 30.33 176 VAL B N 1
ATOM 3939 C CA . VAL B 1 188 ? 65.927 105.961 51.735 1.00 30.31 176 VAL B CA 1
ATOM 3940 C C . VAL B 1 188 ? 66.898 105.223 50.818 1.00 30.38 176 VAL B C 1
ATOM 3941 O O . VAL B 1 188 ? 67.341 104.122 51.153 1.00 30.20 176 VAL B O 1
ATOM 3945 N N . GLN B 1 189 ? 67.223 105.820 49.677 1.00 30.39 177 GLN B N 1
ATOM 3946 C CA . GLN B 1 189 ? 68.175 105.191 48.777 1.00 30.64 177 GLN B CA 1
ATOM 3947 C C . GLN B 1 189 ? 69.534 104.980 49.477 1.00 30.96 177 GLN B C 1
ATOM 3948 O O . GLN B 1 189 ? 70.172 103.928 49.308 1.00 30.57 177 GLN B O 1
ATOM 3954 N N . LEU B 1 190 ? 69.954 105.976 50.260 1.00 31.24 178 LEU B N 1
ATOM 3955 C CA . LEU B 1 190 ? 71.208 105.900 50.999 1.00 31.54 178 LEU B CA 1
ATOM 3956 C C . LEU B 1 190 ? 71.138 104.826 52.065 1.00 32.05 178 LEU B C 1
ATOM 3957 O O . LEU B 1 190 ? 72.026 103.992 52.176 1.00 32.21 178 LEU B O 1
ATOM 3962 N N . TRP B 1 191 ? 70.064 104.850 52.845 1.00 32.74 179 TRP B N 1
ATOM 3963 C CA . TRP B 1 191 ? 69.828 103.877 53.910 1.00 33.10 179 TRP B CA 1
ATOM 3964 C C . TRP B 1 191 ? 69.874 102.437 53.393 1.00 33.40 179 TRP B C 1
ATOM 3965 O O . TRP B 1 191 ? 70.609 101.617 53.940 1.00 33.43 179 TRP B O 1
ATOM 3976 N N . GLU B 1 192 ? 69.111 102.148 52.342 1.00 33.78 180 GLU B N 1
ATOM 3977 C CA . GLU B 1 192 ? 69.103 100.814 51.754 1.00 34.01 180 GLU B CA 1
ATOM 3978 C C . GLU B 1 192 ? 70.487 100.400 51.260 1.00 34.29 180 GLU B C 1
ATOM 3979 O O . GLU B 1 192 ? 70.863 99.230 51.357 1.00 34.53 180 GLU B O 1
ATOM 3985 N N . ARG B 1 193 ? 71.251 101.355 50.742 1.00 34.37 181 ARG B N 1
ATOM 3986 C CA . ARG B 1 193 ? 72.575 101.067 50.212 1.00 34.46 181 ARG B CA 1
ATOM 3987 C C . ARG B 1 193 ? 73.555 100.728 51.321 1.00 34.47 181 ARG B C 1
ATOM 3988 O O . ARG B 1 193 ? 74.379 99.827 51.175 1.00 34.54 181 ARG B O 1
ATOM 3996 N N . ALA B 1 194 ? 73.458 101.459 52.422 1.00 34.64 182 ALA B N 1
ATOM 3997 C CA . ALA B 1 194 ? 74.298 101.229 53.597 1.00 34.65 182 ALA B CA 1
ATOM 3998 C C . ALA B 1 194 ? 74.010 99.850 54.185 1.00 34.72 182 ALA B C 1
ATOM 3999 O O . ALA B 1 194 ? 74.950 99.109 54.453 1.00 34.44 182 ALA B O 1
ATOM 4001 N N . LEU B 1 195 ? 72.731 99.521 54.364 1.00 35.01 183 LEU B N 1
ATOM 4002 C CA . LEU B 1 195 ? 72.297 98.225 54.889 1.00 35.39 183 LEU B CA 1
ATOM 4003 C C . LEU B 1 195 ? 72.826 97.087 54.017 1.00 35.97 183 LEU B C 1
ATOM 4004 O O . LEU B 1 195 ? 73.374 96.138 54.571 1.00 35.91 183 LEU B O 1
ATOM 4009 N N . GLU B 1 196 ? 72.683 97.192 52.697 1.00 36.59 184 GLU B N 1
ATOM 4010 C CA . GLU B 1 196 ? 73.171 96.192 51.755 1.00 37.44 184 GLU B CA 1
ATOM 4011 C C . GLU B 1 196 ? 74.672 95.993 51.918 1.00 37.03 184 GLU B C 1
ATOM 4012 O O . GLU B 1 196 ? 75.184 94.914 51.647 1.00 37.04 184 GLU B O 1
ATOM 4018 N N . LYS B 1 197 ? 75.389 97.026 52.335 1.00 36.99 185 LYS B N 1
ATOM 4019 C CA . LYS B 1 197 ? 76.825 96.925 52.555 1.00 36.88 185 LYS B CA 1
ATOM 4020 C C . LYS B 1 197 ? 77.153 96.481 53.977 1.00 36.87 185 LYS B C 1
ATOM 4021 O O . LYS B 1 197 ? 78.329 96.489 54.337 1.00 36.96 185 LYS B O 1
ATOM 4027 N N . GLY B 1 198 ? 76.191 96.080 54.801 1.00 36.75 186 GLY B N 1
ATOM 4028 C CA . GLY B 1 198 ? 76.526 95.676 56.164 1.00 36.78 186 GLY B CA 1
ATOM 4029 C C . GLY B 1 198 ? 76.739 96.791 57.183 1.00 36.90 186 GLY B C 1
ATOM 4030 O O . GLY B 1 198 ? 77.125 96.523 58.321 1.00 36.68 186 GLY B O 1
ATOM 4031 N N . ILE B 1 199 ? 76.484 98.041 56.803 1.00 36.94 187 ILE B N 1
ATOM 4032 C CA . ILE B 1 199 ? 76.616 99.187 57.698 1.00 36.97 187 ILE B CA 1
ATOM 4033 C C . ILE B 1 199 ? 75.401 99.228 58.630 1.00 36.96 187 ILE B C 1
ATOM 4034 O O . ILE B 1 199 ? 74.286 99.024 58.158 1.00 36.87 187 ILE B O 1
ATOM 4039 N N . LYS B 1 200 ? 75.600 99.467 59.928 1.00 36.97 188 LYS B N 1
ATOM 4040 C CA . LYS B 1 200 ? 74.531 99.543 60.937 1.00 37.15 188 LYS B CA 1
ATOM 4041 C C . LYS B 1 200 ? 73.926 100.943 60.797 1.00 36.64 188 LYS B C 1
ATOM 4042 O O . LYS B 1 200 ? 74.211 101.862 61.564 1.00 36.38 188 LYS B O 1
ATOM 4048 N N . ALA B 1 201 ? 73.077 101.076 59.783 1.00 36.14 189 ALA B N 1
ATOM 4049 C CA . ALA B 1 201 ? 72.479 102.348 59.409 1.00 35.63 189 ALA B CA 1
ATOM 4050 C C . ALA B 1 201 ? 71.034 102.500 59.833 1.00 35.22 189 ALA B C 1
ATOM 4051 O O . ALA B 1 201 ? 70.235 101.572 59.718 1.00 35.22 189 ALA B O 1
ATOM 4053 N N . GLY B 1 202 ? 70.742 103.702 60.317 1.00 34.82 190 GLY B N 1
ATOM 4054 C CA . GLY B 1 202 ? 69.422 104.085 60.791 1.00 34.49 190 GLY B CA 1
ATOM 4055 C C . GLY B 1 202 ? 68.839 105.172 59.913 1.00 34.25 190 GLY B C 1
ATOM 4056 O O . GLY B 1 202 ? 69.574 105.980 59.350 1.00 33.89 190 GLY B O 1
ATOM 4057 N N . PHE B 1 203 ? 67.513 105.164 59.814 1.00 34.17 191 PHE B N 1
ATOM 4058 C CA . PHE B 1 203 ? 66.726 106.120 59.063 1.00 34.07 191 PHE B CA 1
ATOM 4059 C C . PHE B 1 203 ? 65.803 106.778 60.073 1.00 34.07 191 PHE B C 1
ATOM 4060 O O . PHE B 1 203 ? 65.041 106.086 60.750 1.00 33.98 191 PHE B O 1
ATOM 4068 N N . LEU B 1 204 ? 65.908 108.104 60.159 1.00 34.06 192 LEU B N 1
ATOM 4069 C CA . LEU B 1 204 ? 65.106 108.913 61.063 1.00 33.91 192 LEU B CA 1
ATOM 4070 C C . LEU B 1 204 ? 64.098 109.581 60.152 1.00 33.67 192 LEU B C 1
ATOM 4071 O O . LEU B 1 204 ? 64.448 110.471 59.390 1.00 33.69 192 LEU B O 1
ATOM 4076 N N . ALA B 1 205 ? 62.846 109.153 60.233 1.00 33.74 193 ALA B N 1
ATOM 4077 C CA . ALA B 1 205 ? 61.752 109.686 59.423 1.00 33.72 193 ALA B CA 1
ATOM 4078 C C . ALA B 1 205 ? 61.147 110.889 60.108 1.00 33.55 193 ALA B C 1
ATOM 4079 O O . ALA B 1 205 ? 61.194 110.934 61.331 1.00 33.08 193 ALA B O 1
ATOM 4081 N N . THR B 1 206 ? 60.604 111.821 59.326 1.00 33.43 194 THR B N 1
ATOM 4082 C CA . THR B 1 206 ? 60.004 113.047 59.858 1.00 33.35 194 THR B CA 1
ATOM 4083 C C . THR B 1 206 ? 58.592 113.355 59.376 1.00 33.38 194 THR B C 1
ATOM 4084 O O . THR B 1 206 ? 58.056 114.431 59.673 1.00 33.62 194 THR B O 1
ATOM 4088 N N . GLY B 1 207 ? 58.011 112.406 58.644 1.00 33.05 195 GLY B N 1
ATOM 4089 C CA . GLY B 1 207 ? 56.676 112.489 58.079 1.00 32.66 195 GLY B CA 1
ATOM 4090 C C . GLY B 1 207 ? 56.034 111.120 57.957 1.00 32.57 195 GLY B C 1
ATOM 4091 O O . GLY B 1 207 ? 56.654 110.080 58.157 1.00 32.84 195 GLY B O 1
ATOM 4092 N N . GLN B 1 208 ? 54.756 111.154 57.615 1.00 32.34 196 GLN B N 1
ATOM 4093 C CA A GLN B 1 208 ? 53.899 109.990 57.407 0.50 32.27 196 GLN B CA 1
ATOM 4094 C CA B GLN B 1 208 ? 53.955 109.931 57.521 0.50 32.07 196 GLN B CA 1
ATOM 4095 C C . GLN B 1 208 ? 54.587 108.847 56.649 1.00 32.28 196 GLN B C 1
ATOM 4096 O O . GLN B 1 208 ? 54.737 107.723 57.149 1.00 32.17 196 GLN B O 1
ATOM 4107 N N . THR B 1 209 ? 54.999 109.141 55.419 1.00 32.40 197 THR B N 1
ATOM 4108 C CA . THR B 1 209 ? 55.595 108.091 54.585 1.00 32.35 197 THR B CA 1
ATOM 4109 C C . THR B 1 209 ? 56.851 107.441 55.153 1.00 32.40 197 THR B C 1
ATOM 4110 O O . THR B 1 209 ? 56.964 106.217 55.173 1.00 32.13 197 THR B O 1
ATOM 4114 N N . GLY B 1 210 ? 57.793 108.253 55.615 1.00 32.70 198 GLY B N 1
ATOM 4115 C CA . GLY B 1 210 ? 59.015 107.704 56.198 1.00 32.79 198 GLY B CA 1
ATOM 4116 C C . GLY B 1 210 ? 58.758 106.698 57.310 1.00 32.84 198 GLY B C 1
ATOM 4117 O O . GLY B 1 210 ? 59.396 105.638 57.366 1.00 32.97 198 GLY B O 1
ATOM 4118 N N . ILE B 1 211 ? 57.820 107.023 58.193 1.00 32.68 199 ILE B N 1
ATOM 4119 C CA . ILE B 1 211 ? 57.490 106.140 59.308 1.00 32.89 199 ILE B CA 1
ATOM 4120 C C . ILE B 1 211 ? 56.881 104.832 58.799 1.00 32.83 199 ILE B C 1
ATOM 4121 O O . ILE B 1 211 ? 57.319 103.766 59.212 1.00 32.68 199 ILE B O 1
ATOM 4126 N N . LEU B 1 212 ? 55.892 1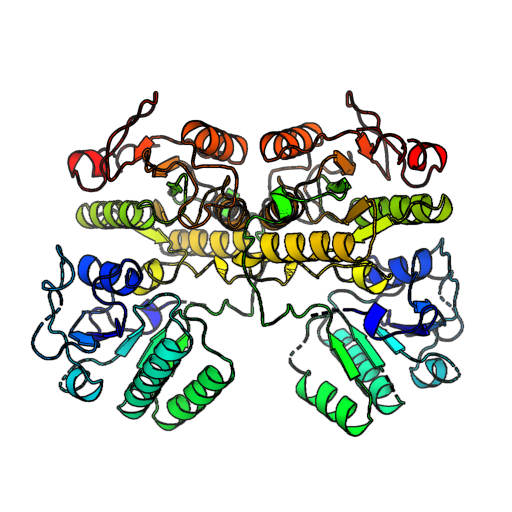04.904 57.914 1.00 32.97 200 LEU B N 1
ATOM 4127 C CA . LEU B 1 212 ? 55.219 103.721 57.373 1.00 32.90 200 LEU B CA 1
ATOM 4128 C C . LEU B 1 212 ? 56.131 102.778 56.600 1.00 33.01 200 LEU B C 1
ATOM 4129 O O . LEU B 1 212 ? 55.911 101.569 56.592 1.00 32.82 200 LEU B O 1
ATOM 4134 N N . ILE B 1 213 ? 57.156 103.326 55.960 1.00 33.34 201 ILE B N 1
ATOM 4135 C CA . ILE B 1 213 ? 58.140 102.535 55.228 1.00 33.60 201 ILE B CA 1
ATOM 4136 C C . ILE B 1 213 ? 58.969 101.647 56.132 1.00 33.31 201 ILE B C 1
ATOM 4137 O O . ILE B 1 213 ? 59.545 100.675 55.676 1.00 33.23 201 ILE B O 1
ATOM 4142 N N . GLY B 1 214 ? 59.045 101.967 57.413 1.00 33.39 202 GLY B N 1
ATOM 4143 C CA . GLY B 1 214 ? 59.848 101.180 58.336 1.00 33.45 202 GLY B CA 1
ATOM 4144 C C . GLY B 1 214 ? 61.039 101.926 58.903 1.00 33.56 202 GLY B C 1
ATOM 4145 O O . GLY B 1 214 ? 62.025 101.284 59.261 1.00 33.46 202 GLY B O 1
ATOM 4146 N N . ALA B 1 215 ? 60.990 103.251 59.001 1.00 33.86 203 ALA B N 1
ATOM 4147 C CA . ALA B 1 215 ? 62.102 103.987 59.595 1.00 34.23 203 ALA B CA 1
ATOM 4148 C C . ALA B 1 215 ? 62.396 103.438 60.991 1.00 34.63 203 ALA B C 1
ATOM 4149 O O . ALA B 1 215 ? 61.511 102.937 61.688 1.00 34.87 203 ALA B O 1
ATOM 4151 N N . ASP B 1 216 ? 63.650 103.517 61.414 1.00 35.13 204 ASP B N 1
ATOM 4152 C CA . ASP B 1 216 ? 64.077 103.024 62.731 1.00 35.26 204 ASP B CA 1
ATOM 4153 C C . ASP B 1 216 ? 63.647 103.968 63.848 1.00 35.20 204 ASP B C 1
ATOM 4154 O O . ASP B 1 216 ? 63.597 103.569 65.010 1.00 35.41 204 ASP B O 1
ATOM 4159 N N . ALA B 1 217 ? 63.358 105.218 63.511 1.00 35.25 205 ALA B N 1
ATOM 4160 C CA . ALA B 1 217 ? 62.914 106.202 64.491 1.00 35.42 205 ALA B CA 1
ATOM 4161 C C . ALA B 1 217 ? 62.285 107.396 63.782 1.00 35.57 205 ALA B C 1
ATOM 4162 O O . ALA B 1 217 ? 62.320 107.479 62.557 1.00 35.54 205 ALA B O 1
ATOM 4164 N N . GLY B 1 218 ? 61.699 108.283 64.579 1.00 35.87 206 GLY B N 1
ATOM 4165 C CA . GLY B 1 218 ? 61.086 109.499 64.073 1.00 36.24 206 GLY B CA 1
ATOM 4166 C C . GLY B 1 218 ? 59.654 109.799 64.453 1.00 36.35 206 GLY B C 1
ATOM 4167 O O . GLY B 1 218 ? 59.019 108.994 65.125 1.00 36.51 206 GLY B O 1
ATOM 4168 N N . TYR B 1 219 ? 59.178 110.962 64.013 1.00 36.40 207 TYR B N 1
ATOM 4169 C CA . TYR B 1 219 ? 57.830 111.424 64.295 1.00 36.47 207 TYR B CA 1
ATOM 4170 C C . TYR B 1 219 ? 57.375 112.247 63.118 1.00 36.25 207 TYR B C 1
ATOM 4171 O O . TYR B 1 219 ? 58.181 112.532 62.247 1.00 36.05 207 TYR B O 1
ATOM 4180 N N . VAL B 1 220 ? 56.097 112.597 63.088 1.00 36.34 208 VAL B N 1
ATOM 4181 C CA . VAL B 1 220 ? 55.554 113.478 62.067 1.00 36.38 208 VAL B CA 1
ATOM 4182 C C . VAL B 1 220 ? 55.809 114.811 62.769 1.00 36.30 208 VAL B C 1
ATOM 4183 O O . VAL B 1 220 ? 54.956 115.276 63.530 1.00 35.73 208 VAL B O 1
ATOM 4187 N N . ILE B 1 221 ? 56.976 115.405 62.522 1.00 36.57 209 ILE B N 1
ATOM 4188 C CA . ILE B 1 221 ? 57.342 116.659 63.197 1.00 37.03 209 ILE B CA 1
ATOM 4189 C C . ILE B 1 221 ? 56.473 117.870 62.865 1.00 37.15 209 ILE B C 1
ATOM 4190 O O . ILE B 1 221 ? 56.417 118.762 63.709 1.00 37.34 209 ILE B O 1
ATOM 4195 N N . ASP B 1 222 ? 55.805 117.904 61.716 1.00 37.26 210 ASP B N 1
ATOM 4196 C CA . ASP B 1 222 ? 54.952 119.050 61.379 1.00 37.33 210 ASP B CA 1
ATOM 4197 C C . ASP B 1 222 ? 53.738 119.164 62.311 1.00 36.68 210 ASP B C 1
ATOM 4198 O O . ASP B 1 222 ? 53.157 120.241 62.399 1.00 36.95 210 ASP B O 1
ATOM 4203 N N . ALA B 1 223 ? 53.356 118.085 62.986 1.00 35.77 211 ALA B N 1
ATOM 4204 C CA . ALA B 1 223 ? 52.231 118.071 63.922 1.00 35.37 211 ALA B CA 1
ATOM 4205 C C . ALA B 1 223 ? 52.634 118.271 65.384 1.00 34.48 211 ALA B C 1
ATOM 4206 O O . ALA B 1 223 ? 51.800 118.278 66.286 1.00 34.39 211 ALA B O 1
ATOM 4208 N N . VAL B 1 224 ? 53.926 118.443 65.627 1.00 33.71 212 VAL B N 1
ATOM 4209 C CA . VAL B 1 224 ? 54.447 118.625 66.975 1.00 33.01 212 VAL B CA 1
ATOM 4210 C C . VAL B 1 224 ? 54.371 120.104 67.333 1.00 32.55 212 VAL B C 1
ATOM 4211 O O . VAL B 1 224 ? 54.709 120.936 66.480 1.00 32.52 212 VAL B O 1
ATOM 4215 N N . PRO B 1 225 ? 53.933 120.439 68.562 1.00 31.83 213 PRO B N 1
ATOM 4216 C CA . PRO B 1 225 ? 53.890 121.863 68.927 1.00 31.50 213 PRO B CA 1
ATOM 4217 C C . PRO B 1 225 ? 55.273 122.484 68.717 1.00 31.33 213 PRO B C 1
ATOM 4218 O O . PRO B 1 225 ? 56.269 121.844 69.053 1.00 31.62 213 PRO B O 1
ATOM 4222 N N . ALA B 1 226 ? 55.313 123.684 68.143 1.00 30.96 214 ALA B N 1
ATOM 4223 C CA . ALA B 1 226 ? 56.538 124.388 67.805 1.00 30.56 214 ALA B CA 1
ATOM 4224 C C . ALA B 1 226 ? 57.712 124.249 68.774 1.00 30.21 214 ALA B C 1
ATOM 4225 O O . ALA B 1 226 ? 58.833 123.930 68.373 1.00 30.12 214 ALA B O 1
ATOM 4227 N N . ASP B 1 227 ? 57.430 124.487 70.050 1.00 29.97 215 ASP B N 1
ATOM 4228 C CA . ASP B 1 227 ? 58.463 124.414 71.095 1.00 29.91 215 ASP B CA 1
ATOM 4229 C C . ASP B 1 227 ? 59.291 123.141 71.208 1.00 29.45 215 ASP B C 1
ATOM 4230 O O . ASP B 1 227 ? 60.453 123.167 71.631 1.00 29.32 215 ASP B O 1
ATOM 4235 N N . PHE B 1 228 ? 58.676 122.031 70.823 1.00 29.05 216 PHE B N 1
ATOM 4236 C CA . PHE B 1 228 ? 59.312 120.724 70.987 1.00 28.84 216 PHE B CA 1
ATOM 4237 C C . PHE B 1 228 ? 59.925 120.057 69.762 1.00 28.82 216 PHE B C 1
ATOM 4238 O O . PHE B 1 228 ? 60.428 118.946 69.897 1.00 28.56 216 PHE B O 1
ATOM 4246 N N . VAL B 1 229 ? 59.915 120.727 68.617 1.00 28.87 217 VAL B N 1
ATOM 4247 C CA . VAL B 1 229 ? 60.432 120.088 67.417 1.00 29.20 217 VAL B CA 1
ATOM 4248 C C . VAL B 1 229 ? 61.885 119.626 67.580 1.00 29.49 217 VAL B C 1
ATOM 4249 O O . VAL B 1 229 ? 62.165 118.446 67.357 1.00 29.02 217 VAL B O 1
ATOM 4253 N N . SER B 1 230 ? 62.779 120.538 67.966 1.00 29.89 218 SER B N 1
ATOM 4254 C CA . SER B 1 230 ? 64.184 120.167 68.153 1.00 30.09 218 SER B CA 1
ATOM 4255 C C . SER B 1 230 ? 64.346 119.106 69.245 1.00 30.42 218 SER B C 1
ATOM 4256 O O . SER B 1 230 ? 65.195 118.224 69.110 1.00 30.47 218 SER B O 1
ATOM 4259 N N . GLY B 1 231 ? 63.544 119.161 70.307 1.00 30.66 219 GLY B N 1
ATOM 4260 C CA . GLY B 1 231 ? 63.638 118.184 71.393 1.00 30.76 219 GLY B CA 1
ATOM 4261 C C . GLY B 1 231 ? 63.300 116.755 71.003 1.00 31.10 219 GLY B C 1
ATOM 4262 O O . GLY B 1 231 ? 63.926 115.787 71.438 1.00 31.69 219 GLY B O 1
ATOM 4263 N N . VAL B 1 232 ? 62.291 116.596 70.160 1.00 31.10 220 VAL B N 1
ATOM 4264 C CA . VAL B 1 232 ? 61.855 115.296 69.685 1.00 31.12 220 VAL B CA 1
ATOM 4265 C C . VAL B 1 232 ? 62.884 114.675 68.741 1.00 31.47 220 VAL B C 1
ATOM 4266 O O . VAL B 1 232 ? 63.111 113.453 68.776 1.00 31.80 220 VAL B O 1
ATOM 4270 N N . VAL B 1 233 ? 63.497 115.512 67.908 1.00 31.44 221 VAL B N 1
ATOM 4271 C CA . VAL B 1 233 ? 64.491 115.058 66.952 1.00 31.35 221 VAL B CA 1
ATOM 4272 C C . VAL B 1 233 ? 65.740 114.664 67.734 1.00 31.49 221 VAL B C 1
ATOM 4273 O O . VAL B 1 233 ? 66.391 113.688 67.360 1.00 31.33 221 VAL B O 1
ATOM 4277 N N . GLU B 1 234 ? 66.079 115.402 68.786 1.00 31.59 222 GLU B N 1
ATOM 4278 C CA . GLU B 1 234 ? 67.230 115.066 69.612 1.00 31.88 222 GLU B CA 1
ATOM 4279 C C . GLU B 1 234 ? 67.018 113.686 70.229 1.00 32.19 222 GLU B C 1
ATOM 4280 O O . GLU B 1 234 ? 67.942 112.869 70.206 1.00 31.88 222 GLU B O 1
ATOM 4286 N N . LYS B 1 235 ? 65.824 113.429 70.761 1.00 32.52 223 LYS B N 1
ATOM 4287 C CA . LYS B 1 235 ? 65.549 112.125 71.374 1.00 33.15 223 LYS B CA 1
ATOM 4288 C C . LYS B 1 235 ? 65.691 110.967 70.382 1.00 32.97 223 LYS B C 1
ATOM 4289 O O . LYS B 1 235 ? 66.268 109.930 70.703 1.00 32.85 223 LYS B O 1
ATOM 4295 N N . ALA B 1 236 ? 65.169 111.149 69.174 1.00 32.93 224 ALA B N 1
ATOM 4296 C CA . ALA B 1 236 ? 65.226 110.096 68.176 1.00 33.19 224 ALA B CA 1
ATOM 4297 C C . ALA B 1 236 ? 66.654 109.792 67.759 1.00 33.35 224 ALA B C 1
ATOM 4298 O O . ALA B 1 236 ? 66.971 108.629 67.533 1.00 33.85 224 ALA B O 1
ATOM 4300 N N . VAL B 1 237 ? 67.507 110.805 67.659 1.00 33.40 225 VAL B N 1
ATOM 4301 C CA . VAL B 1 237 ? 68.903 110.584 67.267 1.00 33.29 225 VAL B CA 1
ATOM 4302 C C . VAL B 1 237 ? 69.693 109.866 68.371 1.00 33.22 225 VAL B C 1
ATOM 4303 O O . VAL B 1 237 ? 70.538 109.021 68.078 1.00 33.19 225 VAL B O 1
ATOM 4307 N N . LEU B 1 238 ? 69.419 110.201 69.626 1.00 33.06 226 LEU B N 1
ATOM 4308 C CA . LEU B 1 238 ? 70.108 109.562 70.735 1.00 33.21 226 LEU B CA 1
ATOM 4309 C C . LEU B 1 238 ? 69.586 108.134 70.883 1.00 33.40 226 LEU B C 1
ATOM 4310 O O . LEU B 1 238 ? 70.352 107.256 71.274 1.00 33.09 226 LEU B O 1
ATOM 4315 N N . LYS B 1 239 ? 68.318 107.890 70.561 1.00 34.02 227 LYS B N 1
ATOM 4316 C CA . LYS B 1 239 ? 67.742 106.548 70.639 1.00 34.24 227 LYS B CA 1
ATOM 4317 C C . LYS B 1 239 ? 68.530 105.694 69.654 1.00 34.11 227 LYS B C 1
ATOM 4318 O O . LYS B 1 239 ? 69.033 104.643 70.061 1.00 34.00 227 LYS B O 1
ATOM 4324 N N . LEU B 1 240 ? 68.641 106.126 68.397 1.00 34.04 228 LEU B N 1
ATOM 4325 C CA . LEU B 1 240 ? 69.411 105.348 67.401 1.00 34.09 228 LEU B CA 1
ATOM 4326 C C . LEU B 1 240 ? 70.870 105.098 67.819 1.00 33.84 228 LEU B C 1
ATOM 4327 O O . LEU B 1 240 ? 71.416 104.038 67.513 1.00 33.82 228 LEU B O 1
ATOM 4332 N N . GLU B 1 241 ? 71.487 106.060 68.502 1.00 33.57 229 GLU B N 1
ATOM 4333 C CA . GLU B 1 241 ? 72.843 105.886 69.020 1.00 33.43 229 GLU B CA 1
ATOM 4334 C C . GLU B 1 241 ? 72.883 104.820 70.117 1.00 33.18 229 GLU B C 1
ATOM 4335 O O . GLU B 1 241 ? 73.743 103.958 70.074 1.00 32.98 229 GLU B O 1
ATOM 4341 N N . LYS B 1 242 ? 71.962 104.895 71.075 1.00 33.19 230 LYS B N 1
ATOM 4342 C CA . LYS B 1 242 ? 71.812 103.980 72.211 1.00 33.12 230 LYS B CA 1
ATOM 4343 C C . LYS B 1 242 ? 71.556 102.550 71.708 1.00 33.10 230 LYS B C 1
ATOM 4344 O O . LYS B 1 242 ? 72.038 101.600 72.329 1.00 32.49 230 LYS B O 1
ATOM 4347 N N . THR B 1 243 ? 70.835 102.374 70.596 1.00 33.27 231 THR B N 1
ATOM 4348 C CA . THR B 1 243 ? 70.593 101.026 70.055 1.00 33.30 231 THR B CA 1
ATOM 4349 C C . THR B 1 243 ? 71.756 100.532 69.176 1.00 33.27 231 THR B C 1
ATOM 4350 O O . THR B 1 243 ? 71.617 99.514 68.507 1.00 33.23 231 THR B O 1
ATOM 4354 N N . GLY B 1 244 ? 72.887 101.233 69.142 1.00 33.46 232 GLY B N 1
ATOM 4355 C CA . GLY B 1 244 ? 74.079 100.845 68.391 1.00 33.61 232 GLY B CA 1
ATOM 4356 C C . GLY B 1 244 ? 74.345 101.200 66.943 1.00 33.86 232 GLY B C 1
ATOM 4357 O O . GLY B 1 244 ? 75.293 100.669 66.357 1.00 33.95 232 GLY B O 1
ATOM 4358 N N . LYS B 1 245 ? 73.530 102.074 66.364 1.00 34.01 233 LYS B N 1
ATOM 4359 C CA . LYS B 1 245 ? 73.715 102.473 64.974 1.00 34.16 233 LYS B CA 1
ATOM 4360 C C . LYS B 1 245 ? 74.941 103.392 64.901 1.00 34.23 233 LYS B C 1
ATOM 4361 O O . LYS B 1 245 ? 75.163 104.214 65.779 1.00 34.41 233 LYS B O 1
ATOM 4367 N N . GLU B 1 246 ? 75.743 103.250 63.853 1.00 34.37 234 GLU B N 1
ATOM 4368 C CA . GLU B 1 246 ? 76.958 104.036 63.618 1.00 34.48 234 GLU B CA 1
ATOM 4369 C C . GLU B 1 246 ? 76.725 105.264 62.739 1.00 34.08 234 GLU B C 1
ATOM 4370 O O . GLU B 1 246 ? 77.579 106.143 62.690 1.00 33.98 234 GLU B O 1
ATOM 4376 N N . ILE B 1 247 ? 75.588 105.341 62.055 1.00 33.83 235 ILE B N 1
ATOM 4377 C CA . ILE B 1 247 ? 75.254 106.470 61.190 1.00 33.51 235 ILE B CA 1
ATOM 4378 C C . ILE B 1 247 ? 73.747 106.595 61.019 1.00 33.37 235 ILE B C 1
ATOM 4379 O O . ILE B 1 247 ? 73.054 105.577 61.069 1.00 33.48 235 ILE B O 1
ATOM 4384 N N . VAL B 1 248 ? 73.262 107.815 60.813 1.00 33.00 236 VAL B N 1
ATOM 4385 C CA . VAL B 1 248 ? 71.831 108.012 60.604 1.00 32.96 236 VAL B CA 1
ATOM 4386 C C . VAL B 1 248 ? 71.558 108.992 59.456 1.00 32.81 236 VAL B C 1
ATOM 4387 O O . VAL B 1 248 ? 72.273 109.992 59.324 1.00 33.03 236 VAL B O 1
ATOM 4391 N N . PHE B 1 249 ? 70.539 108.685 58.656 1.00 32.40 237 PHE B N 1
ATOM 4392 C CA . PHE B 1 249 ? 70.098 109.473 57.513 1.00 32.24 237 PHE B CA 1
ATOM 4393 C C . PHE B 1 249 ? 68.798 110.123 57.973 1.00 32.23 237 PHE B C 1
ATOM 4394 O O . PHE B 1 249 ? 67.817 109.434 58.247 1.00 32.19 237 PHE B O 1
ATOM 4402 N N . VAL B 1 250 ? 68.792 111.449 58.050 1.00 32.27 238 VAL B N 1
ATOM 4403 C CA . VAL B 1 250 ? 67.658 112.221 58.543 1.00 32.27 238 VAL B CA 1
ATOM 4404 C C . VAL B 1 250 ? 66.841 112.772 57.392 1.00 32.46 238 VAL B C 1
ATOM 4405 O O . VAL B 1 250 ? 67.339 113.543 56.574 1.00 32.53 238 VAL B O 1
ATOM 4409 N N . GLU B 1 251 ? 65.581 112.356 57.332 1.00 32.62 239 GLU B N 1
ATOM 4410 C CA . GLU B 1 251 ? 64.676 112.817 56.301 1.00 32.64 239 GLU B CA 1
ATOM 4411 C C . GLU B 1 251 ? 64.366 114.287 56.556 1.00 32.51 239 GLU B C 1
ATOM 4412 O O . GLU B 1 251 ? 63.767 114.603 57.580 1.00 32.58 239 GLU B O 1
ATOM 4418 N N . GLY B 1 252 ? 64.756 115.186 55.657 1.00 32.08 240 GLY B N 1
ATOM 4419 C CA . GLY B 1 252 ? 64.450 116.591 55.851 1.00 31.77 240 GLY B CA 1
ATOM 4420 C C . GLY B 1 252 ? 62.973 116.851 55.648 1.00 31.60 240 GLY B C 1
ATOM 4421 O O . GLY B 1 252 ? 62.252 115.992 55.148 1.00 31.91 240 GLY B O 1
ATOM 4422 N N . GLN B 1 253 ? 62.534 118.042 56.039 1.00 31.32 241 GLN B N 1
ATOM 4423 C CA . GLN B 1 253 ? 61.165 118.540 55.885 1.00 31.03 241 GLN B CA 1
ATOM 4424 C C . GLN B 1 253 ? 61.225 120.002 55.453 1.00 30.70 241 GLN B C 1
ATOM 4425 O O . GLN B 1 253 ? 61.914 120.790 56.105 1.00 30.56 241 GLN B O 1
ATOM 4431 N N . GLY B 1 254 ? 60.517 120.358 54.382 1.00 30.35 242 GLY B N 1
ATOM 4432 C CA . GLY B 1 254 ? 60.498 121.729 53.870 1.00 30.08 242 GLY B CA 1
ATOM 4433 C C . GLY B 1 254 ? 61.884 122.228 53.482 1.00 29.67 242 GLY B C 1
ATOM 4434 O O . GLY B 1 254 ? 62.729 121.473 52.980 1.00 29.56 242 GLY B O 1
ATOM 4435 N N . ALA B 1 255 ? 62.084 123.517 53.726 1.00 29.17 243 ALA B N 1
ATOM 4436 C CA . ALA B 1 255 ? 63.341 124.199 53.457 1.00 29.00 243 ALA B CA 1
ATOM 4437 C C . ALA B 1 255 ? 63.389 125.407 54.377 1.00 28.79 243 ALA B C 1
ATOM 4438 O O . ALA B 1 255 ? 62.336 125.955 54.698 1.00 28.82 243 ALA B O 1
ATOM 4440 N N . LEU B 1 256 ? 64.577 125.827 54.791 1.00 28.48 244 LEU B N 1
ATOM 4441 C CA . LEU B 1 256 ? 64.700 126.966 55.689 1.00 28.36 244 LEU B CA 1
ATOM 4442 C C . LEU B 1 256 ? 64.082 128.228 55.120 1.00 28.50 244 LEU B C 1
ATOM 4443 O O . LEU B 1 256 ? 63.465 129.005 55.863 1.00 28.56 244 LEU B O 1
ATOM 4448 N N . ARG B 1 257 ? 64.254 128.406 53.813 1.00 28.39 245 ARG B N 1
ATOM 4449 C CA . ARG B 1 257 ? 63.741 129.578 53.119 1.00 28.17 245 ARG B CA 1
ATOM 4450 C C . ARG B 1 257 ? 62.240 129.532 52.809 1.00 28.16 245 ARG B C 1
ATOM 4451 O O . ARG B 1 257 ? 61.702 130.552 52.370 1.00 28.37 245 ARG B O 1
ATOM 4459 N N . HIS B 1 258 ? 61.562 128.406 53.020 1.00 27.87 246 HIS B N 1
ATOM 4460 C CA . HIS B 1 258 ? 60.131 128.284 52.721 1.00 27.90 246 HIS B CA 1
ATOM 4461 C C . HIS B 1 258 ? 59.342 129.060 53.787 1.00 27.74 246 HIS B C 1
ATOM 4462 O O . HIS B 1 258 ? 59.326 128.675 54.947 1.00 27.66 246 HIS B O 1
ATOM 4469 N N . PRO B 1 259 ? 58.679 130.173 53.453 1.00 27.72 247 PRO B N 1
ATOM 4470 C CA . PRO B 1 259 ? 57.962 130.921 54.487 1.00 27.74 247 PRO B CA 1
ATOM 4471 C C . PRO B 1 259 ? 56.867 130.213 55.275 1.00 27.90 247 PRO B C 1
ATOM 4472 O O . PRO B 1 259 ? 56.581 130.583 56.412 1.00 28.34 247 PRO B O 1
ATOM 4476 N N . ALA B 1 260 ? 56.248 129.199 54.691 1.00 27.95 248 ALA B N 1
ATOM 4477 C CA . ALA B 1 260 ? 55.221 128.443 55.400 1.00 28.03 248 ALA B CA 1
ATOM 4478 C C . ALA B 1 260 ? 55.802 127.303 56.244 1.00 27.98 248 ALA B C 1
ATOM 4479 O O . ALA B 1 260 ? 55.166 126.899 57.215 1.00 27.78 248 ALA B O 1
ATOM 4481 N N . TYR B 1 261 ? 56.990 126.801 55.903 1.00 28.16 249 TYR B N 1
ATOM 4482 C CA . TYR B 1 261 ? 57.611 125.672 56.605 1.00 28.44 249 TYR B CA 1
ATOM 4483 C C . TYR B 1 261 ? 59.034 125.771 57.168 1.00 28.46 249 TYR B C 1
ATOM 4484 O O . TYR B 1 261 ? 59.451 124.819 57.826 1.00 28.39 249 TYR B O 1
ATOM 4493 N N . GLY B 1 262 ? 59.772 126.857 56.953 1.00 28.43 250 GLY B N 1
ATOM 4494 C CA . GLY B 1 262 ? 61.130 126.979 57.469 1.00 28.55 250 GLY B CA 1
ATOM 4495 C C . GLY B 1 262 ? 61.292 126.621 58.935 1.00 28.82 250 GLY B C 1
ATOM 4496 O O . GLY B 1 262 ? 62.268 125.950 59.293 1.00 28.64 250 GLY B O 1
ATOM 4497 N N . GLN B 1 263 ? 60.329 127.051 59.754 1.00 29.04 251 GLN B N 1
ATOM 4498 C CA . GLN B 1 263 ? 60.341 126.753 61.180 1.00 29.19 251 GLN B CA 1
ATOM 4499 C C . GLN B 1 263 ? 60.575 125.267 61.433 1.00 29.36 251 GLN B C 1
ATOM 4500 O O . GLN B 1 263 ? 61.397 124.908 62.269 1.00 29.34 251 GLN B O 1
ATOM 4506 N N . VAL B 1 264 ? 59.872 124.413 60.694 1.00 29.45 252 VAL B N 1
ATOM 4507 C CA . VAL B 1 264 ? 59.997 122.971 60.884 1.00 29.66 252 VAL B CA 1
ATOM 4508 C C . VAL B 1 264 ? 61.416 122.544 60.555 1.00 29.56 252 VAL B C 1
ATOM 4509 O O . VAL B 1 264 ? 62.003 121.812 61.343 1.00 29.73 252 VAL B O 1
ATOM 4513 N N . THR B 1 265 ? 61.942 123.015 59.432 1.00 29.61 253 THR B N 1
ATOM 4514 C CA . THR B 1 265 ? 63.285 122.699 58.983 1.00 29.77 253 THR B CA 1
ATOM 4515 C C . THR B 1 265 ? 64.305 123.149 60.021 1.00 29.88 253 THR B C 1
ATOM 4516 O O . THR B 1 265 ? 65.271 122.446 60.261 1.00 29.77 253 THR B O 1
ATOM 4520 N N . LEU B 1 266 ? 64.114 124.305 60.646 1.00 30.26 254 LEU B N 1
ATOM 4521 C CA . LEU B 1 266 ? 65.072 124.787 61.633 1.00 30.55 254 LEU B CA 1
ATOM 4522 C C . LEU B 1 266 ? 65.039 123.905 62.891 1.00 31.16 254 LEU B C 1
ATOM 4523 O O . LEU B 1 266 ? 66.083 123.590 63.483 1.00 31.26 254 LEU B O 1
ATOM 4528 N N . GLY B 1 267 ? 63.854 123.480 63.317 1.00 31.59 255 GLY B N 1
ATOM 4529 C CA . GLY B 1 267 ? 63.760 122.607 64.486 1.00 32.07 255 GLY B CA 1
ATOM 4530 C C . GLY B 1 267 ? 64.500 121.305 64.234 1.00 32.34 255 GLY B C 1
ATOM 4531 O O . GLY B 1 267 ? 65.196 120.758 65.079 1.00 32.31 255 GLY B O 1
ATOM 4532 N N . LEU B 1 268 ? 64.353 120.815 63.012 1.00 32.71 256 LEU B N 1
ATOM 4533 C CA . LEU B 1 268 ? 64.991 119.580 62.584 1.00 32.87 256 LEU B CA 1
ATOM 4534 C C . LEU B 1 268 ? 66.516 119.723 62.593 1.00 32.62 256 LEU B C 1
ATOM 4535 O O . LEU B 1 268 ? 67.235 118.864 63.095 1.00 32.38 256 LEU B O 1
ATOM 4540 N N . LEU B 1 269 ? 67.009 120.824 62.035 1.00 32.40 257 LEU B N 1
ATOM 4541 C CA . LEU B 1 269 ? 68.440 121.089 61.968 1.00 32.26 257 LEU B CA 1
ATOM 4542 C C . LEU B 1 269 ? 69.040 121.152 63.362 1.00 32.02 257 LEU B C 1
ATOM 4543 O O . LEU B 1 269 ? 70.039 120.494 63.601 1.00 31.94 257 LEU B O 1
ATOM 4548 N N . TYR B 1 270 ? 68.442 121.918 64.266 1.00 31.88 258 TYR B N 1
ATOM 4549 C CA . TYR B 1 270 ? 68.943 121.999 65.632 1.00 31.74 258 TYR B CA 1
ATOM 4550 C C . TYR B 1 270 ? 68.854 120.694 66.403 1.00 31.56 258 TYR B C 1
ATOM 4551 O O . TYR B 1 270 ? 69.789 120.344 67.115 1.00 31.30 258 TYR B O 1
ATOM 4560 N N . GLY B 1 271 ? 67.738 119.993 66.252 1.00 31.53 259 GLY B N 1
ATOM 4561 C CA . GLY B 1 271 ? 67.512 118.723 66.930 1.00 31.50 259 GLY B CA 1
ATOM 4562 C C . GLY B 1 271 ? 68.415 117.569 66.524 1.00 31.52 259 GLY B C 1
ATOM 4563 O O . GLY B 1 271 ? 68.690 116.707 67.359 1.00 31.42 259 GLY B O 1
ATOM 4564 N N . SER B 1 272 ? 68.859 117.544 65.268 1.00 31.33 260 SER B N 1
ATOM 4565 C CA . SER B 1 272 ? 69.722 116.481 64.771 1.00 31.34 260 SER B CA 1
ATOM 4566 C C . SER B 1 272 ? 71.197 116.856 64.701 1.00 31.59 260 SER B C 1
ATOM 4567 O O . SER B 1 272 ? 72.009 115.932 64.600 1.00 31.69 260 SER B O 1
ATOM 4570 N N . ASN B 1 273 ? 71.540 118.146 64.733 1.00 31.71 261 ASN B N 1
ATOM 4571 C CA . ASN B 1 273 ? 72.923 118.616 64.697 1.00 31.69 261 ASN B CA 1
ATOM 4572 C C . ASN B 1 273 ? 73.772 117.827 63.696 1.00 31.88 261 ASN B C 1
ATOM 4573 O O . ASN B 1 273 ? 74.755 117.191 64.086 1.00 32.19 261 ASN B O 1
ATOM 4578 N N . PRO B 1 274 ? 73.396 117.835 62.406 1.00 31.78 262 PRO B N 1
ATOM 4579 C CA . PRO B 1 274 ? 74.147 117.076 61.417 1.00 31.63 262 PRO B CA 1
ATOM 4580 C C . PRO B 1 274 ? 75.594 117.477 61.199 1.00 31.64 262 PRO B C 1
ATOM 4581 O O . PRO B 1 274 ? 75.972 118.643 61.313 1.00 31.93 262 PRO B O 1
ATOM 4585 N N . ASP B 1 275 ? 76.386 116.457 60.898 1.00 31.47 263 ASP B N 1
ATOM 4586 C CA . ASP B 1 275 ? 77.805 116.568 60.615 1.00 31.16 263 ASP B CA 1
ATOM 4587 C C . ASP B 1 275 ? 77.937 117.051 59.186 1.00 31.02 263 ASP B C 1
ATOM 4588 O O . ASP B 1 275 ? 78.685 117.982 58.891 1.00 31.07 263 ASP B O 1
ATOM 4593 N N . VAL B 1 276 ? 77.195 116.388 58.307 1.00 30.91 264 VAL B N 1
ATOM 4594 C CA . VAL B 1 276 ? 77.172 116.688 56.885 1.00 30.83 264 VAL B CA 1
ATOM 4595 C C . VAL B 1 276 ? 75.746 116.677 56.344 1.00 30.91 264 VAL B C 1
ATOM 4596 O O . VAL B 1 276 ? 74.852 116.026 56.883 1.00 31.14 264 VAL B O 1
ATOM 4600 N N . VAL B 1 277 ? 75.539 117.409 55.257 1.00 30.91 265 VAL B N 1
ATOM 4601 C CA . VAL B 1 277 ? 74.232 117.531 54.630 1.00 30.70 265 VAL B CA 1
ATOM 4602 C C . VAL B 1 277 ? 74.279 117.385 53.132 1.00 30.64 265 VAL B C 1
ATOM 4603 O O . VAL B 1 277 ? 75.203 117.909 52.518 1.00 30.86 265 VAL B O 1
ATOM 4607 N N . PHE B 1 278 ? 73.292 116.672 52.595 1.00 30.53 266 PHE B N 1
ATOM 4608 C CA . PHE B 1 278 ? 73.144 116.511 51.154 1.00 30.45 266 PHE B CA 1
ATOM 4609 C C . PHE B 1 278 ? 71.926 117.381 50.881 1.00 30.36 266 PHE B C 1
ATOM 4610 O O . PHE B 1 278 ? 70.905 117.231 51.560 1.00 30.36 266 PHE B O 1
ATOM 4618 N N . LEU B 1 279 ? 72.057 118.270 49.901 1.00 30.07 267 LEU B N 1
ATOM 4619 C CA . LEU B 1 279 ? 70.994 119.210 49.568 1.00 29.98 267 LEU B CA 1
ATOM 4620 C C . LEU B 1 279 ? 70.291 118.885 48.254 1.00 29.83 267 LEU B C 1
ATOM 4621 O O . LEU B 1 279 ? 70.866 119.042 47.178 1.00 29.74 267 LEU B O 1
ATOM 4626 N N . VAL B 1 280 ? 69.038 118.455 48.373 1.00 29.72 268 VAL B N 1
ATOM 4627 C CA . VAL B 1 280 ? 68.223 118.055 47.234 1.00 29.68 268 VAL B CA 1
ATOM 4628 C C . VAL B 1 280 ? 67.621 119.307 46.616 1.00 29.48 268 VAL B C 1
ATOM 4629 O O . VAL B 1 280 ? 67.143 120.177 47.330 1.00 29.30 268 VAL B O 1
ATOM 4633 N N . HIS B 1 281 ? 67.632 119.393 45.293 1.00 29.48 269 HIS B N 1
ATOM 4634 C CA . HIS B 1 281 ? 67.141 120.584 44.596 1.00 29.62 269 HIS B CA 1
ATOM 4635 C C . HIS B 1 281 ? 66.608 120.281 43.199 1.00 29.63 269 HIS B C 1
ATOM 4636 O O . HIS B 1 281 ? 67.122 119.414 42.493 1.00 29.74 269 HIS B O 1
ATOM 4643 N N . ASP B 1 282 ? 65.543 121.000 42.866 1.00 29.62 270 ASP B N 1
ATOM 4644 C CA . ASP B 1 282 ? 64.893 120.914 41.576 1.00 29.69 270 ASP B CA 1
ATOM 4645 C C . ASP B 1 282 ? 65.114 122.319 41.028 1.00 29.65 270 ASP B C 1
ATOM 4646 O O . ASP B 1 282 ? 64.454 123.273 41.477 1.00 29.61 270 ASP B O 1
ATOM 4651 N N . PRO B 1 283 ? 66.034 122.430 40.054 1.00 29.81 271 PRO B N 1
ATOM 4652 C CA . PRO B 1 283 ? 66.338 123.735 39.485 1.00 29.86 271 PRO B CA 1
ATOM 4653 C C . PRO B 1 283 ? 65.293 124.278 38.536 1.00 29.81 271 PRO B C 1
ATOM 4654 O O . PRO B 1 283 ? 65.435 125.412 38.109 1.00 29.72 271 PRO B O 1
ATOM 4658 N N . SER B 1 284 ? 64.252 123.532 38.201 1.00 30.06 272 SER B N 1
ATOM 4659 C CA . SER B 1 284 ? 63.273 124.087 37.274 1.00 30.33 272 SER B CA 1
ATOM 4660 C C . SER B 1 284 ? 62.221 124.915 37.991 1.00 30.70 272 SER B C 1
ATOM 4661 O O . SER B 1 284 ? 61.476 125.599 37.300 1.00 31.25 272 SER B O 1
ATOM 4664 N N . ARG B 1 285 ? 62.137 124.905 39.318 1.00 30.86 273 ARG B N 1
ATOM 4665 C CA . ARG B 1 285 ? 61.070 125.641 40.002 1.00 31.03 273 ARG B CA 1
ATOM 4666 C C . ARG B 1 285 ? 61.237 127.148 40.102 1.00 31.00 273 ARG B C 1
ATOM 4667 O O . ARG B 1 285 ? 62.237 127.620 40.617 1.00 31.11 273 ARG B O 1
ATOM 4675 N N . ASP B 1 286 ? 60.243 127.880 39.620 1.00 31.27 274 ASP B N 1
ATOM 4676 C CA . ASP B 1 286 ? 60.209 129.341 39.644 1.00 31.59 274 ASP B CA 1
ATOM 4677 C C . ASP B 1 286 ? 59.523 129.819 40.923 1.00 31.32 274 ASP B C 1
ATOM 4678 O O . ASP B 1 286 ? 59.559 131.015 41.179 1.00 31.30 274 ASP B O 1
ATOM 4683 N N . HIS B 1 287 ? 58.898 128.931 41.692 1.00 31.48 275 HIS B N 1
ATOM 4684 C CA . HIS B 1 287 ? 58.219 129.247 42.960 1.00 31.87 275 HIS B CA 1
ATOM 4685 C C . HIS B 1 287 ? 58.265 128.018 43.866 1.00 32.13 275 HIS B C 1
ATOM 4686 O O . HIS B 1 287 ? 58.559 126.923 43.382 1.00 31.93 275 HIS B O 1
ATOM 4693 N N . PHE B 1 288 ? 58.000 128.164 45.163 1.00 32.59 276 PHE B N 1
ATOM 4694 C 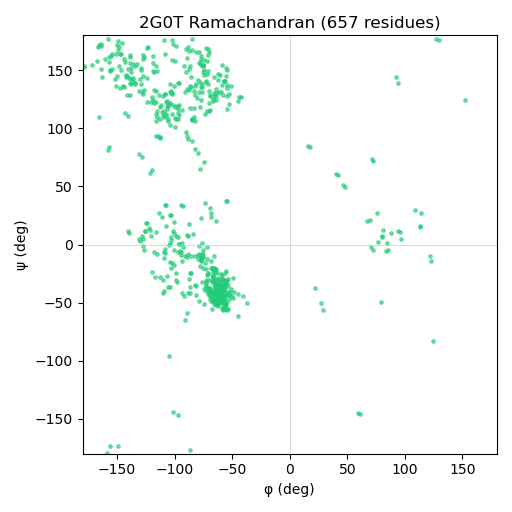CA . PHE B 1 288 ? 57.942 126.963 45.994 1.00 33.05 276 PHE B CA 1
ATOM 4695 C C . PHE B 1 288 ? 56.667 126.247 45.560 1.00 33.40 276 PHE B C 1
ATOM 4696 O O . PHE B 1 288 ? 55.617 126.892 45.461 1.00 33.45 276 PHE B O 1
ATOM 4704 N N . GLU B 1 289 ? 56.776 124.944 45.308 1.00 34.11 277 GLU B N 1
ATOM 4705 C CA . GLU B 1 289 ? 55.670 124.087 44.878 1.00 34.00 277 GLU B CA 1
ATOM 4706 C C . GLU B 1 289 ? 54.399 124.343 45.694 1.00 33.64 277 GLU B C 1
ATOM 4707 O O . GLU B 1 289 ? 54.447 124.240 46.919 1.00 33.42 277 GLU B O 1
ATOM 4713 N N . SER B 1 290 ? 53.306 124.674 45.008 1.00 32.94 278 SER B N 1
ATOM 4714 C CA . SER B 1 290 ? 51.981 124.967 45.558 1.00 32.64 278 SER B CA 1
ATOM 4715 C C . SER B 1 290 ? 51.827 126.335 46.197 1.00 31.82 278 SER B C 1
ATOM 4716 O O . SER B 1 290 ? 50.758 126.645 46.710 1.00 31.78 278 SER B O 1
ATOM 4719 N N . PHE B 1 291 ? 52.860 127.165 46.165 1.00 31.14 279 PHE B N 1
ATOM 4720 C CA . PHE B 1 291 ? 52.788 128.491 46.756 1.00 30.70 279 PHE B CA 1
ATOM 4721 C C . PHE B 1 291 ? 53.068 129.537 45.688 1.00 30.81 279 PHE B C 1
ATOM 4722 O O . PHE B 1 291 ? 54.033 130.296 45.807 1.00 31.20 279 PHE B O 1
ATOM 4730 N N . PRO B 1 292 ? 52.220 129.592 44.646 1.00 30.81 280 PRO B N 1
ATOM 4731 C CA . PRO B 1 292 ? 52.468 130.574 43.588 1.00 30.75 280 PRO B CA 1
ATOM 4732 C C . PRO B 1 292 ? 52.271 132.037 43.984 1.00 30.77 280 PRO B C 1
ATOM 4733 O O . PRO B 1 292 ? 52.713 132.900 43.226 1.00 31.06 280 PRO B O 1
ATOM 4737 N N . GLU B 1 293 ? 51.627 132.303 45.118 1.00 30.83 281 GLU B N 1
ATOM 4738 C CA . GLU B 1 293 ? 51.370 133.649 45.634 1.00 31.12 281 GLU B CA 1
ATOM 4739 C C . GLU B 1 293 ? 52.452 134.119 46.605 1.00 30.38 281 GLU B C 1
ATOM 4740 O O . GLU B 1 293 ? 52.357 135.207 47.145 1.00 30.80 281 GLU B O 1
ATOM 4746 N N . ILE B 1 294 ? 53.479 133.324 46.861 1.00 29.80 282 ILE B N 1
ATOM 4747 C CA . ILE B 1 294 ? 54.594 133.741 47.690 1.00 29.22 282 ILE B CA 1
ATOM 4748 C C . ILE B 1 294 ? 55.650 134.199 46.685 1.00 28.90 282 ILE B C 1
ATOM 4749 O O . ILE B 1 294 ? 56.127 133.370 45.907 1.00 28.71 282 ILE B O 1
ATOM 4754 N N . PRO B 1 295 ? 56.029 135.489 46.690 1.00 28.36 283 PRO B N 1
ATOM 4755 C CA . PRO B 1 295 ? 57.053 135.985 45.771 1.00 28.32 283 PRO B CA 1
ATOM 4756 C C . PRO B 1 295 ? 58.486 135.636 46.184 1.00 28.03 283 PRO B C 1
ATOM 4757 O O . PRO B 1 295 ? 59.323 136.494 46.492 1.00 28.23 283 PRO B O 1
ATOM 4761 N N . LYS B 1 296 ? 58.759 134.339 46.168 1.00 27.83 284 LYS B N 1
ATOM 4762 C CA . LYS B 1 296 ? 60.070 133.814 46.528 1.00 27.72 284 LYS B CA 1
ATOM 4763 C C . LYS B 1 296 ? 60.186 132.450 45.873 1.00 28.12 284 LYS B C 1
ATOM 4764 O O . LYS B 1 296 ? 59.165 131.875 45.479 1.00 28.14 284 LYS B O 1
ATOM 4770 N N . LYS B 1 297 ? 61.404 131.939 45.742 1.00 28.56 285 LYS B N 1
ATOM 4771 C CA . LYS B 1 297 ? 61.555 130.611 45.164 1.00 29.04 285 LYS B CA 1
ATOM 4772 C C . LYS B 1 297 ? 62.732 129.822 45.716 1.00 29.54 285 LYS B C 1
ATOM 4773 O O . LYS B 1 297 ? 63.617 130.427 46.308 1.00 29.22 285 LYS B O 1
ATOM 4779 N N . PRO B 1 298 ? 62.755 128.492 45.500 1.00 30.05 286 PRO B N 1
ATOM 4780 C CA . PRO B 1 298 ? 63.900 127.708 45.960 1.00 30.45 286 PRO B CA 1
ATOM 4781 C C . PRO B 1 298 ? 65.203 128.247 45.353 1.00 30.81 286 PRO B C 1
ATOM 4782 O O . PRO B 1 298 ? 65.219 128.639 44.187 1.00 30.56 286 PRO B O 1
ATOM 4786 N N . ASP B 1 299 ? 66.256 128.273 46.165 1.00 31.39 287 ASP B N 1
ATOM 4787 C CA . ASP B 1 299 ? 67.572 128.786 45.786 1.00 31.87 287 ASP B CA 1
ATOM 4788 C C . ASP B 1 299 ? 68.625 127.900 46.451 1.00 32.06 287 ASP B C 1
ATOM 4789 O O . ASP B 1 299 ? 68.761 127.879 47.687 1.00 32.20 287 ASP B O 1
ATOM 4794 N N . PHE B 1 300 ? 69.364 127.180 45.612 1.00 31.84 288 PHE B N 1
ATOM 4795 C CA . PHE B 1 300 ? 70.351 126.254 46.130 1.00 31.96 288 PHE B CA 1
ATOM 4796 C C . PHE B 1 300 ? 71.415 126.902 47.018 1.00 31.91 288 PHE B C 1
ATOM 4797 O O . PHE B 1 300 ? 71.554 126.484 48.173 1.00 31.83 288 PHE B O 1
ATOM 4805 N N . GLU B 1 301 ? 72.122 127.900 46.486 1.00 31.77 289 GLU B N 1
ATOM 4806 C CA . GLU B 1 301 ? 73.209 128.567 47.208 1.00 31.79 289 GLU B CA 1
ATOM 4807 C C . GLU B 1 301 ? 72.795 129.243 48.505 1.00 31.60 289 GLU B C 1
ATOM 4808 O O . GLU B 1 301 ? 73.519 129.164 49.500 1.00 31.60 289 GLU B O 1
ATOM 4814 N N . GLU B 1 302 ? 71.639 129.889 48.459 1.00 31.49 290 GLU B N 1
ATOM 4815 C CA . GLU B 1 302 ? 71.107 130.568 49.630 1.00 31.74 290 GLU B CA 1
ATOM 4816 C C . GLU B 1 302 ? 70.735 129.610 50.741 1.00 31.42 290 GLU B C 1
ATOM 4817 O O . GLU B 1 302 ? 71.027 129.884 51.896 1.00 31.33 290 GLU B O 1
ATOM 4823 N N . GLU B 1 303 ? 70.102 128.504 50.372 1.00 31.23 291 GLU B N 1
ATOM 4824 C CA . GLU B 1 303 ? 69.707 127.483 51.322 1.00 31.24 291 GLU B CA 1
ATOM 4825 C C . GLU B 1 303 ? 70.969 126.882 51.933 1.00 31.20 291 GLU B C 1
ATOM 4826 O O . GLU B 1 303 ? 71.085 126.696 53.146 1.00 31.13 291 GLU B O 1
ATOM 4832 N N . ARG B 1 304 ? 71.924 126.567 51.066 1.00 31.15 292 ARG B N 1
ATOM 4833 C CA . ARG B 1 304 ? 73.192 126.016 51.509 1.00 31.22 292 ARG B CA 1
ATOM 4834 C C . ARG B 1 304 ? 73.855 126.967 52.493 1.00 31.23 292 ARG B C 1
ATOM 4835 O O . ARG B 1 304 ? 74.287 126.606 53.583 1.00 31.18 292 ARG B O 1
ATOM 4843 N N . ARG B 1 305 ? 73.940 128.221 52.076 1.00 31.35 293 ARG B N 1
ATOM 4844 C CA . ARG B 1 305 ? 74.547 129.230 52.919 1.00 31.53 293 ARG B CA 1
ATOM 4845 C C . ARG B 1 305 ? 73.850 129.246 54.283 1.00 31.02 293 ARG B C 1
ATOM 4846 O O . ARG B 1 305 ? 74.512 129.194 55.312 1.00 31.17 293 ARG B O 1
ATOM 4854 N N . LEU B 1 306 ? 72.523 129.292 54.305 1.00 30.64 294 LEU B N 1
ATOM 4855 C CA . LEU B 1 306 ? 71.766 129.314 55.557 1.00 30.47 294 LEU B CA 1
ATOM 4856 C C . LEU B 1 306 ? 71.899 128.085 56.443 1.00 30.49 294 LEU B C 1
ATOM 4857 O O . LEU B 1 306 ? 71.863 128.202 57.657 1.00 30.16 294 LEU B O 1
ATOM 4862 N N . ILE B 1 307 ? 72.022 126.906 55.849 1.00 30.96 295 ILE B N 1
ATOM 4863 C CA . ILE B 1 307 ? 72.226 125.677 56.626 1.00 31.28 295 ILE B CA 1
ATOM 4864 C C . ILE B 1 307 ? 73.566 125.771 57.378 1.00 32.02 295 ILE B C 1
ATOM 4865 O O . ILE B 1 307 ? 73.633 125.556 58.593 1.00 32.05 295 ILE B O 1
ATOM 4870 N N . GLU B 1 308 ? 74.620 126.103 56.633 1.00 32.61 296 GLU B N 1
ATOM 4871 C CA . GLU B 1 308 ? 75.967 126.192 57.183 1.00 33.01 296 GLU B CA 1
ATOM 4872 C C . GLU B 1 308 ? 76.095 127.315 58.195 1.00 33.43 296 GLU B C 1
ATOM 4873 O O . GLU B 1 308 ? 76.759 127.102 59.211 1.00 33.77 296 GLU B O 1
ATOM 4879 N N . THR B 1 309 ? 75.472 128.463 57.948 1.00 33.85 297 THR B N 1
ATOM 4880 C CA . THR B 1 309 ? 75.594 129.573 58.896 1.00 34.05 297 THR B CA 1
ATOM 4881 C C . THR B 1 309 ? 74.750 129.433 60.171 1.00 34.30 297 THR B C 1
ATOM 4882 O O . THR B 1 309 ? 74.941 130.228 61.081 1.00 34.37 297 THR B O 1
ATOM 4886 N N . LEU B 1 310 ? 73.824 128.475 60.238 1.00 34.63 298 LEU B N 1
ATOM 4887 C CA . LEU B 1 310 ? 72.937 128.198 61.381 1.00 34.53 298 LEU B CA 1
ATOM 4888 C C . LEU B 1 310 ? 73.268 126.914 62.141 1.00 34.91 298 LEU B C 1
ATOM 4889 O O . LEU B 1 310 ? 72.644 126.613 63.158 1.00 34.97 298 LEU B O 1
ATOM 4894 N N . SER B 1 311 ? 74.240 126.146 61.664 1.00 35.19 299 SER B N 1
ATOM 4895 C CA . SER B 1 311 ? 74.600 124.907 62.330 1.00 35.32 299 SER B CA 1
ATOM 4896 C C . SER B 1 311 ? 76.077 124.711 62.070 1.00 35.87 299 SER B C 1
ATOM 4897 O O . SER B 1 311 ? 76.735 125.581 61.515 1.00 36.00 299 SER B O 1
ATOM 4900 N N . ASN B 1 312 ? 76.580 123.555 62.479 1.00 36.67 300 ASN B N 1
ATOM 4901 C CA . ASN B 1 312 ? 77.959 123.166 62.206 1.00 37.11 300 ASN B CA 1
ATOM 4902 C C . ASN B 1 312 ? 77.970 122.177 61.053 1.00 36.72 300 ASN B C 1
ATOM 4903 O O . ASN B 1 312 ? 78.996 121.566 60.805 1.00 36.94 300 ASN B O 1
ATOM 4908 N N . ALA B 1 313 ? 76.861 121.996 60.347 1.00 36.40 301 ALA B N 1
ATOM 4909 C CA . ALA B 1 313 ? 76.842 121.051 59.244 1.00 36.24 301 ALA B CA 1
ATOM 4910 C C . ALA B 1 313 ? 77.588 121.603 58.035 1.00 35.99 301 ALA B C 1
ATOM 4911 O O . ALA B 1 313 ? 77.648 122.815 57.830 1.00 35.88 301 ALA B O 1
ATOM 4913 N N . LYS B 1 314 ? 78.164 120.697 57.255 1.00 35.74 302 LYS B N 1
ATOM 4914 C CA . LYS B 1 314 ? 78.850 121.085 56.035 1.00 35.64 302 LYS B CA 1
ATOM 4915 C C . LYS B 1 314 ? 77.990 120.465 54.925 1.00 34.95 302 LYS B C 1
ATOM 4916 O O . LYS B 1 314 ? 77.654 119.274 54.981 1.00 34.65 302 LYS B O 1
ATOM 4919 N N . VAL B 1 315 ? 77.606 121.279 53.940 1.00 34.19 303 VAL B N 1
ATOM 4920 C CA . VAL B 1 315 ? 76.809 120.805 52.804 1.00 33.74 303 VAL B CA 1
ATOM 4921 C C . VAL B 1 315 ? 77.888 120.211 51.896 1.00 33.41 303 VAL B C 1
ATOM 4922 O O . VAL B 1 315 ? 78.666 120.915 51.254 1.00 33.46 303 VAL B O 1
ATOM 4926 N N . ILE B 1 316 ? 77.951 118.888 51.838 1.00 33.05 304 ILE B N 1
ATOM 4927 C CA . ILE B 1 316 ? 79.001 118.259 51.039 1.00 32.82 304 ILE B CA 1
ATOM 4928 C C . ILE B 1 316 ? 78.549 117.924 49.632 1.00 32.55 304 ILE B C 1
ATOM 4929 O O . ILE B 1 316 ? 79.393 117.558 48.826 1.00 32.55 304 ILE B O 1
ATOM 4934 N N . GLY B 1 317 ? 77.269 118.045 49.317 1.00 32.29 305 GLY B N 1
ATOM 4935 C CA . GLY B 1 317 ? 76.875 117.716 47.956 1.00 32.23 305 GLY B CA 1
ATOM 4936 C C . GLY B 1 317 ? 75.470 118.169 47.625 1.00 32.08 305 GLY B C 1
ATOM 4937 O O . GLY B 1 317 ? 74.666 118.382 48.533 1.00 32.18 305 GLY B O 1
ATOM 4938 N N . GLY B 1 318 ? 75.215 118.321 46.331 1.00 31.93 306 GLY B N 1
ATOM 4939 C CA . GLY B 1 318 ? 73.908 118.695 45.826 1.00 32.09 306 GLY B CA 1
ATOM 4940 C C . GLY B 1 318 ? 73.325 117.388 45.310 1.00 32.33 306 GLY B C 1
ATOM 4941 O O . GLY B 1 318 ? 74.057 116.430 45.028 1.00 32.45 306 GLY B O 1
ATOM 4942 N N . VAL B 1 319 ? 72.004 117.324 45.181 1.00 32.51 307 VAL B N 1
ATOM 4943 C CA . VAL B 1 319 ? 71.334 116.139 44.678 1.00 32.67 307 VAL B CA 1
ATOM 4944 C C . VAL B 1 319 ? 70.239 116.581 43.732 1.00 33.12 307 VAL B C 1
ATOM 4945 O O . VAL B 1 319 ? 69.530 117.541 44.006 1.00 33.38 307 VAL B O 1
ATOM 4949 N N . SER B 1 320 ? 70.091 115.892 42.610 1.00 33.88 308 SER B N 1
ATOM 4950 C CA . SER B 1 320 ? 69.040 116.221 41.660 1.00 34.57 308 SER B CA 1
ATOM 4951 C C . SER B 1 320 ? 68.373 114.971 41.119 1.00 35.00 308 SER B C 1
ATOM 4952 O O . SER B 1 320 ? 69.048 113.969 40.912 1.00 34.91 308 SER B O 1
ATOM 4955 N N . LEU B 1 321 ? 67.061 115.047 40.920 1.00 35.80 309 LEU B N 1
ATOM 4956 C CA . LEU B 1 321 ? 66.287 113.958 40.334 1.00 36.54 309 LEU B CA 1
ATOM 4957 C C . LEU B 1 321 ? 65.861 114.346 38.916 1.00 37.03 309 LEU B C 1
ATOM 4958 O O . LEU B 1 321 ? 65.319 113.473 38.232 1.00 37.02 309 LEU B O 1
ATOM 4963 N N . ASN B 1 322 ? 66.096 115.588 38.479 1.00 37.85 310 ASN B N 1
ATOM 4964 C CA . ASN B 1 322 ? 65.704 116.076 37.152 1.00 38.32 310 ASN B CA 1
ATOM 4965 C C . ASN B 1 322 ? 66.512 117.272 36.659 1.00 38.49 310 ASN B C 1
ATOM 4966 O O . ASN B 1 322 ? 66.137 118.448 36.798 1.00 38.91 310 ASN B O 1
ATOM 4971 N N . GLY B 1 323 ? 67.659 116.961 36.079 1.00 38.29 311 GLY B N 1
ATOM 4972 C CA . GLY B 1 323 ? 68.516 118.007 35.542 1.00 38.23 311 GLY B CA 1
ATOM 4973 C C . GLY B 1 323 ? 69.539 118.486 36.553 1.00 38.06 311 GLY B C 1
ATOM 4974 O O . GLY B 1 323 ? 69.253 118.588 37.751 1.00 38.36 311 GLY B O 1
ATOM 4975 N N . GLY B 1 324 ? 70.722 118.799 36.026 1.00 37.44 312 GLY B N 1
ATOM 4976 C CA . GLY B 1 324 ? 71.858 119.285 36.792 1.00 36.81 312 GLY B CA 1
ATOM 4977 C C . GLY B 1 324 ? 71.751 120.787 36.968 1.00 36.28 312 GLY B C 1
ATOM 4978 O O . GLY B 1 324 ? 70.843 121.443 36.452 1.00 36.29 312 GLY B O 1
ATOM 4979 N N . PHE B 1 325 ? 72.708 121.332 37.711 1.00 35.62 313 PHE B N 1
ATOM 4980 C CA . PHE B 1 325 ? 72.752 122.762 37.982 1.00 35.08 313 PHE B CA 1
ATOM 4981 C C . PHE B 1 325 ? 74.184 123.129 38.334 1.00 34.76 313 PHE B C 1
ATOM 4982 O O . PHE B 1 325 ? 74.968 122.287 38.759 1.00 34.55 313 PHE B O 1
ATOM 4990 N N . GLU B 1 326 ? 74.505 124.402 38.145 1.00 34.56 314 GLU B N 1
ATOM 4991 C CA . GLU B 1 326 ? 75.849 124.863 38.435 1.00 34.65 314 GLU B CA 1
ATOM 4992 C C . GLU B 1 326 ? 76.031 125.039 39.943 1.00 34.03 314 GLU B C 1
ATOM 4993 O O . GLU B 1 326 ? 75.114 125.511 40.602 1.00 34.02 314 GLU B O 1
ATOM 4996 N N . THR B 1 327 ? 77.198 124.641 40.449 1.00 33.46 315 THR B N 1
ATOM 4997 C CA . THR B 1 327 ? 77.605 124.753 41.845 1.00 32.98 315 THR B CA 1
ATOM 4998 C C . THR B 1 327 ? 79.016 124.199 41.961 1.00 32.70 315 THR B C 1
ATOM 4999 O O . THR B 1 327 ? 79.435 123.355 41.166 1.00 32.50 315 THR B O 1
ATOM 5003 N N . ASP B 1 328 ? 79.769 124.689 42.937 1.00 32.46 316 ASP B N 1
ATOM 5004 C CA . ASP B 1 328 ? 81.121 124.181 43.165 1.00 32.29 316 ASP B CA 1
ATOM 5005 C C . ASP B 1 328 ? 81.029 122.766 43.759 1.00 32.03 316 ASP B C 1
ATOM 5006 O O . ASP B 1 328 ? 81.950 121.974 43.569 1.00 31.82 316 ASP B O 1
ATOM 5011 N N . LEU B 1 329 ? 79.939 122.432 44.449 1.00 31.81 317 LEU B N 1
ATOM 5012 C CA . LEU B 1 329 ? 79.762 121.092 45.024 1.00 31.74 317 LEU B CA 1
ATOM 5013 C C . LEU B 1 329 ? 79.414 120.034 43.977 1.00 31.11 317 LEU B C 1
ATOM 5014 O O . LEU B 1 329 ? 78.869 120.360 42.921 1.00 30.89 317 LEU B O 1
ATOM 5019 N N . PRO B 1 330 ? 79.733 118.764 44.259 1.00 30.58 318 PRO B N 1
ATOM 5020 C CA . PRO B 1 330 ? 79.316 117.760 43.290 1.00 30.38 318 PRO B CA 1
ATOM 5021 C C . PRO B 1 330 ? 77.791 117.632 43.372 1.00 30.34 318 PRO B C 1
ATOM 5022 O O . PRO B 1 330 ? 77.189 117.842 44.438 1.00 30.00 318 PRO B O 1
ATOM 5026 N N . VAL B 1 331 ? 77.190 117.305 42.229 1.00 30.27 319 VAL B N 1
ATOM 5027 C CA . VAL B 1 331 ? 75.738 117.110 42.130 1.00 30.10 319 VAL B CA 1
ATOM 5028 C C . VAL B 1 331 ? 75.482 115.629 41.853 1.00 29.91 319 VAL B C 1
ATOM 5029 O O . VAL B 1 331 ? 75.737 115.132 40.761 1.00 29.91 319 VAL B O 1
ATOM 5033 N N . TYR B 1 332 ? 74.964 114.962 42.878 1.00 29.80 320 TYR B N 1
ATOM 5034 C CA . TYR B 1 332 ? 74.682 113.532 42.867 1.00 29.72 320 TYR B CA 1
ATOM 5035 C C . TYR B 1 332 ? 73.288 113.124 42.399 1.00 29.56 320 TYR B C 1
ATOM 5036 O O . TYR B 1 332 ? 72.357 113.875 42.614 1.00 29.52 320 TYR B O 1
ATOM 5045 N N . ASP B 1 333 ? 73.165 111.958 41.770 1.00 29.53 321 ASP B N 1
ATOM 5046 C CA . ASP B 1 333 ? 71.926 111.358 41.289 1.00 29.56 321 ASP B CA 1
ATOM 5047 C C . ASP B 1 333 ? 71.667 110.216 42.273 1.00 29.65 321 ASP B C 1
ATOM 5048 O O . ASP B 1 333 ? 72.470 109.289 42.352 1.00 29.81 321 ASP B O 1
ATOM 5053 N N . PRO B 1 334 ? 70.545 110.230 43.007 1.00 29.55 322 PRO B N 1
ATOM 5054 C CA . PRO B 1 334 ? 70.313 109.203 44.017 1.00 29.55 322 PRO B CA 1
ATOM 5055 C C . PRO B 1 334 ? 69.886 107.841 43.498 1.00 29.49 322 PRO B C 1
ATOM 5056 O O . PRO B 1 334 ? 69.631 106.981 44.334 1.00 29.58 322 PRO B O 1
ATOM 5060 N N . PHE B 1 335 ? 69.780 107.665 42.183 1.00 29.41 323 PHE B N 1
ATOM 5061 C CA . PHE B 1 335 ? 69.441 106.398 41.542 1.00 29.33 323 PHE B CA 1
ATOM 5062 C C . PHE B 1 335 ? 70.701 105.806 40.932 1.00 29.24 323 PHE B C 1
ATOM 5063 O O . PHE B 1 335 ? 70.615 104.722 40.371 1.00 29.42 323 PHE B O 1
ATOM 5071 N N . ASN B 1 336 ? 71.837 106.484 41.054 1.00 28.89 324 ASN B N 1
ATOM 5072 C CA . ASN B 1 336 ? 73.081 106.022 40.504 1.00 28.75 324 ASN B CA 1
ATOM 5073 C C . ASN B 1 336 ? 73.872 105.336 41.613 1.00 28.95 324 ASN B C 1
ATOM 5074 O O . ASN B 1 336 ? 74.203 105.996 42.592 1.00 29.00 324 ASN B O 1
ATOM 5079 N N . THR B 1 337 ? 74.191 104.049 41.465 1.00 29.08 325 THR B N 1
ATOM 5080 C CA . THR B 1 337 ? 74.894 103.307 42.506 1.00 29.22 325 THR B CA 1
ATOM 5081 C C . THR B 1 337 ? 76.259 103.884 42.840 1.00 29.37 325 THR B C 1
ATOM 5082 O O . THR B 1 337 ? 76.641 103.861 44.002 1.00 29.48 325 THR B O 1
ATOM 5086 N N . ASP B 1 338 ? 76.988 104.406 41.863 1.00 29.66 326 ASP B N 1
ATOM 5087 C CA . ASP B 1 338 ? 78.288 105.012 42.161 1.00 29.96 326 ASP B CA 1
ATOM 5088 C C . ASP B 1 338 ? 78.117 106.244 43.018 1.00 30.22 326 ASP B C 1
ATOM 5089 O O . ASP B 1 338 ? 78.888 106.464 43.953 1.00 30.11 326 ASP B O 1
ATOM 5094 N N . ASP B 1 339 ? 77.108 107.040 42.682 1.00 30.61 327 ASP B N 1
ATOM 5095 C CA . ASP B 1 339 ? 76.826 108.232 43.485 1.00 30.80 327 ASP B CA 1
ATOM 5096 C C . ASP B 1 339 ? 76.431 107.860 44.908 1.00 30.73 327 ASP B C 1
ATOM 5097 O O . ASP B 1 339 ? 76.850 108.532 45.830 1.00 30.52 327 ASP B O 1
ATOM 5102 N N . LEU B 1 340 ? 75.624 106.821 45.086 1.00 31.15 328 LEU B N 1
ATOM 5103 C CA . LEU B 1 340 ? 75.209 106.380 46.415 1.00 31.57 328 LEU B CA 1
ATOM 5104 C C . LEU B 1 340 ? 76.436 105.925 47.199 1.00 32.25 328 LEU B C 1
ATOM 5105 O O . LEU B 1 340 ? 76.573 106.280 48.364 1.00 32.13 328 LEU B O 1
ATOM 5110 N N . ASP B 1 341 ? 77.315 105.151 46.574 1.00 33.14 329 ASP B N 1
ATOM 5111 C CA . ASP B 1 341 ? 78.550 104.715 47.209 1.00 33.95 329 ASP B CA 1
ATOM 5112 C C . ASP B 1 341 ? 79.431 105.899 47.579 1.00 34.92 329 ASP B C 1
ATOM 5113 O O . ASP B 1 341 ? 79.996 105.932 48.657 1.00 35.16 329 ASP B O 1
ATOM 5118 N N . GLU B 1 342 ? 79.549 106.871 46.687 1.00 36.30 330 GLU B N 1
ATOM 5119 C CA . GLU B 1 342 ? 80.396 108.035 46.905 1.00 37.28 330 GLU B CA 1
ATOM 5120 C C . GLU B 1 342 ? 79.890 108.862 48.075 1.00 38.20 330 GLU B C 1
ATOM 5121 O O . GLU B 1 342 ? 80.642 109.206 48.983 1.00 38.33 330 GLU B O 1
ATOM 5135 N N . LEU B 1 344 ? 77.955 107.983 50.516 1.00 39.88 332 LEU B N 1
ATOM 5136 C CA . LEU B 1 344 ? 78.048 107.206 51.734 1.00 39.98 332 LEU B CA 1
ATOM 5137 C C . LEU B 1 344 ? 79.471 107.212 52.280 1.00 40.00 332 LEU B C 1
ATOM 5138 O O . LEU B 1 344 ? 79.673 107.521 53.445 1.00 40.09 332 LEU B O 1
ATOM 5143 N N . GLU B 1 345 ? 80.449 106.904 51.442 1.00 40.17 333 GLU B N 1
ATOM 5144 C CA . GLU B 1 345 ? 81.857 106.914 51.796 1.00 40.33 333 GLU B CA 1
ATOM 5145 C C . GLU B 1 345 ? 82.274 108.291 52.308 1.00 40.57 333 GLU B C 1
ATOM 5146 O O . GLU B 1 345 ? 82.935 108.364 53.343 1.00 40.54 333 GLU B O 1
ATOM 5152 N N . ARG B 1 346 ? 81.894 109.361 51.617 1.00 40.81 334 ARG B N 1
ATOM 5153 C CA . ARG B 1 346 ? 82.234 110.710 52.072 1.00 41.26 334 ARG B CA 1
ATOM 5154 C C . ARG B 1 346 ? 81.601 111.057 53.423 1.00 41.73 334 ARG B C 1
ATOM 5155 O O . ARG B 1 346 ? 82.227 111.763 54.203 1.00 41.68 334 ARG B O 1
ATOM 5163 N N . ALA B 1 347 ? 80.401 110.572 53.721 1.00 42.47 335 ALA B N 1
ATOM 5164 C CA . ALA B 1 347 ? 79.738 110.849 54.992 1.00 42.87 335 ALA B CA 1
ATOM 5165 C C . ALA B 1 347 ? 80.294 110.031 56.151 1.00 43.46 335 ALA B C 1
ATOM 5166 O O . ALA B 1 347 ? 80.295 110.500 57.288 1.00 43.73 335 ALA B O 1
ATOM 5176 N N . VAL B 1 349 ? 83.495 108.545 56.312 1.00 41.18 337 VAL B N 1
ATOM 5177 C CA . VAL B 1 349 ? 84.864 108.968 56.526 1.00 40.39 337 VAL B CA 1
ATOM 5178 C C . VAL B 1 349 ? 84.912 110.294 57.259 1.00 39.90 337 VAL B C 1
ATOM 5179 O O . VAL B 1 349 ? 85.788 110.457 58.092 1.00 40.26 337 VAL B O 1
ATOM 5183 N N . TRP B 1 350 ? 84.001 111.211 56.965 1.00 39.36 338 TRP B N 1
ATOM 5184 C CA . TRP B 1 350 ? 83.958 112.536 57.587 1.00 38.90 338 TRP B CA 1
ATOM 5185 C C . TRP B 1 350 ? 84.329 112.577 59.079 1.00 39.22 338 TRP B C 1
ATOM 5186 O O . TRP B 1 350 ? 83.844 111.829 59.947 1.00 39.22 338 TRP B O 1
#

Nearest PDB structures (foldseek):
  2g0t-assembly1_A  TM=1.002E+00  e=9.591E-67  Thermotoga maritima
  2g0t-assembly1_B  TM=9.959E-01  e=1.958E-63  Thermotoga maritima
  2obn-assembly1_B  TM=8.566E-01  e=3.440E-22  Trichormus variabilis ATCC 29413
  2obn-assembly1_A  TM=8.539E-01  e=2.934E-21  Trichormus variabilis ATCC 29413
  2obn-assembly2_C  TM=8.384E-01  e=7.608E-21  Trichormus variabilis ATCC 29413

Organism: Thermotoga maritima (strain ATCC 43589 / DSM 3109 / JCM 10099 / NBRC 100826 / MSB8) (NCBI:txid243274)

B-factor: mean 34.92, std 5.62, range [5.4, 74.14]

InterPro domains:
  IPR011669 D-glutamate N-acetyltransferase-like [PIRSF026760] (11-310)
  IPR011669 D-glutamate N-acetyltransferase-like [PTHR40690] (9-338)
  IPR027417 P-loop containing nucleoside triphosphate hydrolase [G3DSA:3.40.50.300] (146-338)
  IPR027417 P-loop containing nucleoside triphosphate hydrolase [SSF52540] (2-333)
  IPR035086 D-glutamate N-acetyltransferase-like, C-terminal domain [PF07755] (148-311)
  IPR035402 D-glutamate N-acetyltransferase-like, N-terminal domain [PF17396] (47-141)

Solvent-accessible surface area: 26509 Å² total

Foldseek 3Di:
DAVPVVADAQQEEEEECEPNQLHPFLVLVQLQQAFQGRYNYAEYAYPDDPANCVRDPDGPHDHYYHPAVVVVVCPHQEYEYRGHDDDPVRVVVVVVRLLVSLQVHEYEYQDDDVCVVVSVCSNVVRVYYYHHQNDDDPDADAADCVLVVDDAAEEEQAELAAPFCLLVLLSLLQVLCVVVVALEFEEEQDDNCNRSRGRYYGVLVSPPLRGLLVRLLVRLVVSVVVPHRYYYYRAGGACPPVVCNSNRLSNCNNNQHQEYEYGYDPPWCPRPPCPPDNDTGDDVVSQVVSVVSGVYHHQAYEHCHDDDDDPHHYAYSVDSVSSVVNVVSVD/DAVVVVAPAAQEEEEECEPNQLHPFLVLVQLCQAFQGRYDYAEYAYPDAPANCVRDPDGPHDHYYHPAVVVVVCPHQEYEYRGHDDDPVRLVVVLVRLLVSLQVHEYEYQYDDDVVSVVVSCVSNVVRVYYYHHQNADDPDADAADCVLVVAQAAEEEQAELFAPQCLLVLLSLLQVLCVVVVALEFEEEQCDSCRSSHGPYYGVLVNPPLRGLLVRLLVRLVVSVVVPHRYYYYRAGTACPDVVCNSNRLSNCNNNQHQEYEYGYDVVDPDHPPCPVPNDHGDDVVRQVVSVVSGVYHHQAYEHCDDDDDDPHHYAYSVDSVSSVCNVVSCD

CATH classification: 3.40.50.720 (+1 more: 3.40.50.300)

Secondary structure (P-SEA, 3-state):
cccccccccccbbbbbbccccccccaaaaaaaacccccbbbccccccccccccccccccccbbbbbcccccccccccbbbbccccccaaaaaaaaaaaaaaaaaccbbbcccccaaaaaaaaaaaccbbbbbcccccccccccccccccccbbbbbbccccccccaaaaaaaaaaaaaaaccbbbbbbccaaaaaacccccccccccccccaaaaaaaaaaaaaaacccbbbbbccccccccccaaaaaaaaaaacccbbbbbbbcccccccccccccbbbbaaaaaaaaaaaccccccbbbbcccccccccccccccccccccccccccc/cccccccccccbbbbbbccccccccaaaaaaaacccccbbbccccccccccccccccccccbbbbbcccccccccccbbbbccccccaaaaaaaaaaaaaaaaaccbbbcccccaaaaaaaaaaaaaccbbbbccccccccccccccccccccbbbbbbccccccccaaaaaaaaaaaaaaaccbbbbbbccaaaaaacccccccccccccccaaaaaaaaaaaaaaacccbbbbbccccccccccaaaaaaaaaaacccbbbbbbccccccccccccccbbbbaaaaaaaaaaaccccccbbbbcccccccccccccccccccccccccccc

Sequence (664 aa):
HDLWKLYQPGTPAAIVAWGQLGTAHAKTTYGLLRHSRLFKPVCVVAEHEGKASDFVKPVRYDVPVVSSVEKAKEGAEVLIIGVSNPGGYLEEQIATLVKKALSLGDVISGLHFSQQTEFLKIAHENGTRIIDIRRIPPLELDVLRGGIYRKKIKVVGVFGTDCVVGKRTTAVQLWERALEKGIKAGFLATGQTGILIGADAGYVIDAVPADFVSGVVEKAVLKLEKTGKEIVFVEGQGALRHPAYGQVTLGLLYGSNPDVVFLVHDPSRDHHFESFPEIPKKPDFEEERRLIETLSNAKVIGGVSLNGGFETDLPVYDPFNTDDLDELERAVWHDLWKLYQPGTPAAIVAWGQLGTAHAKTTYGLLRHSRLFKPVCVVAEHEGKASDFVKPVRYDVPVVSSVEKAKEGAEVLIIGVSNPGGYLEEQIATLVKKALSLGDVISGLHFKISQQTEFLKIAHENGTRIIDIRIPPLELDVLRGGIYRKKIKVVGVFGTDCVVGKRTTAVQLWERALEKGIKAGFLATGQQTGILIGADAGYVIDAVPADFVSGVVEKAVLKLEKTGKEIVFVEGQGALRHPAYGQVTLGLLYGSNPDVVFLVHDPSRDHFESFPEIPKKPDFEEERRLIETLSNAKVIGGVSLNGGFETDLPVYDPFNTDDLDELERAVW

Radius of gyration: 26.48 Å; Cα contacts (8 Å, |Δi|>4): 1543; chains: 2; bounding box: 59×72×69 Å